Protein AF-A0A7X3FXK3-F1 (afdb_monomer_lite)

Foldseek 3Di:
DVLLVVQLVVQCPDPVCLLDLVSSLVSSLVSLVVSLLVVVVVCPDPVNVVVCVVVVPPAPLLVLLVVLLVVLVVFDLVVVLVVVVVVLVVVLVVLVVCLVVDDPVVNVVSVVVNVVCVVCSVVVSVSSNVCSQSVSLSSNSSSLQSLLLRVQQVCVVQPPAQDFADDLVRLLVVCVVPNDPQWAQDDPDAQFFFDADDPVRQVVLCVVQPPEARDDRVVSRQWGPPPVIKDKDKDADQFKWKDWAHQLDWLQDWKIAGPVLLVPDPADSCVCQASVDGCNRHFGWWMKMFGQHHPGMHIWIKHWGGKADSPNHSTIRRTGGIIIGDGQPDTFDWDQGDADADSSRRHFDADPVRHGLRFNWFQHLVRDTDGTIGGPGDDRPRMDDRDTPVNDRGPDDPVSSVVRVVSHDPDD

Radius of gyration: 28.61 Å; chains: 1; bounding box: 67×46×96 Å

Structure (mmCIF, N/CA/C/O backbone):
data_AF-A0A7X3FXK3-F1
#
_entry.id   AF-A0A7X3FXK3-F1
#
loop_
_atom_site.group_PDB
_atom_site.id
_atom_site.type_symbol
_atom_site.label_atom_id
_atom_site.label_alt_id
_atom_site.label_comp_id
_atom_site.label_asym_id
_atom_site.label_entity_id
_atom_site.label_seq_id
_atom_site.pdbx_PDB_ins_code
_atom_site.Cartn_x
_atom_site.Cartn_y
_atom_site.Cartn_z
_atom_site.occupancy
_atom_site.B_iso_or_equiv
_atom_site.auth_seq_id
_atom_site.auth_comp_id
_atom_site.auth_asym_id
_atom_site.auth_atom_id
_atom_site.pdbx_PDB_model_num
ATOM 1 N N . MET A 1 1 ? -17.564 -4.682 22.236 1.00 52.22 1 MET A N 1
ATOM 2 C CA . MET A 1 1 ? -17.411 -3.649 23.293 1.00 52.22 1 MET A CA 1
ATOM 3 C C . MET A 1 1 ? -16.984 -4.205 24.652 1.00 52.22 1 MET A C 1
ATOM 5 O O . MET A 1 1 ? -15.982 -3.726 25.158 1.00 52.22 1 MET A O 1
ATOM 9 N N . ARG A 1 2 ? -17.647 -5.224 25.235 1.00 52.03 2 ARG A N 1
ATOM 10 C CA . ARG A 1 2 ? -17.211 -5.813 26.530 1.00 52.03 2 ARG A CA 1
ATOM 11 C C . ARG A 1 2 ? -15.755 -6.308 26.527 1.00 52.03 2 ARG A C 1
ATOM 13 O O . ARG A 1 2 ? -15.037 -6.048 27.479 1.00 52.03 2 ARG A O 1
ATOM 20 N N . LEU A 1 3 ? -15.307 -6.936 25.437 1.00 57.47 3 LEU A N 1
ATOM 21 C CA . LEU A 1 3 ? -13.906 -7.344 25.250 1.00 57.47 3 LEU A CA 1
ATOM 22 C C . LEU A 1 3 ? -12.939 -6.151 25.302 1.00 57.47 3 LEU A C 1
ATOM 24 O O . LEU A 1 3 ? -12.008 -6.164 26.092 1.00 57.47 3 LEU A O 1
ATOM 28 N N . VAL A 1 4 ? -13.202 -5.082 24.546 1.00 57.56 4 VAL A N 1
ATOM 29 C CA . VAL A 1 4 ? -12.375 -3.857 24.553 1.00 57.56 4 VAL A CA 1
ATOM 30 C C . VAL A 1 4 ? -12.279 -3.248 25.958 1.00 57.56 4 VAL A C 1
ATOM 32 O O . VAL A 1 4 ? -11.209 -2.807 26.361 1.00 57.56 4 VAL A O 1
ATOM 35 N N . TRP A 1 5 ? -13.363 -3.285 26.739 1.00 59.44 5 TRP A N 1
ATOM 36 C CA . TRP A 1 5 ? -13.372 -2.797 28.123 1.00 59.44 5 TRP A CA 1
ATOM 37 C C . TRP A 1 5 ? -12.418 -3.575 29.046 1.00 59.44 5 TRP A C 1
ATOM 39 O O . TRP A 1 5 ? -11.748 -2.973 29.884 1.00 59.44 5 TRP A O 1
ATOM 49 N N . VAL A 1 6 ? -12.295 -4.896 28.859 1.00 60.25 6 VAL A N 1
ATOM 50 C CA . VAL A 1 6 ? -11.334 -5.733 29.604 1.00 60.25 6 VAL A CA 1
ATOM 51 C C . VAL A 1 6 ? -9.895 -5.291 29.335 1.00 60.25 6 VAL A C 1
ATOM 53 O O . VAL A 1 6 ? -9.106 -5.219 30.270 1.00 60.25 6 VAL A O 1
ATOM 56 N N . TYR A 1 7 ? -9.573 -4.934 28.089 1.00 63.69 7 TYR A N 1
ATOM 57 C CA . TYR A 1 7 ? -8.242 -4.449 27.702 1.00 63.69 7 TYR A CA 1
ATOM 58 C C . TYR A 1 7 ? -8.000 -2.972 28.027 1.00 63.69 7 TYR A C 1
ATOM 60 O O . TYR A 1 7 ? -6.854 -2.537 28.056 1.00 63.69 7 TYR A O 1
ATOM 68 N N . LEU A 1 8 ? -9.052 -2.198 28.295 1.00 58.69 8 LEU A N 1
ATOM 69 C CA . LEU A 1 8 ? -8.941 -0.797 28.696 1.00 58.69 8 LEU A CA 1
ATOM 70 C C . LEU A 1 8 ? -8.595 -0.655 30.186 1.00 58.69 8 LEU A C 1
ATOM 72 O O . LEU A 1 8 ? -7.799 0.206 30.558 1.00 58.69 8 LEU A O 1
ATOM 76 N N . LYS A 1 9 ? -9.155 -1.533 31.030 1.00 59.94 9 LYS A N 1
ATOM 77 C CA . LYS A 1 9 ? -8.998 -1.511 32.495 1.00 59.94 9 LYS A CA 1
ATOM 78 C C . LYS A 1 9 ? -7.533 -1.474 32.986 1.00 59.94 9 LYS A C 1
ATOM 80 O O . LYS A 1 9 ? -7.278 -0.729 33.922 1.00 59.94 9 LYS A O 1
ATOM 85 N N . PRO A 1 10 ? -6.562 -2.203 32.396 1.00 60.91 10 PRO A N 1
ATOM 86 C CA . PRO A 1 10 ? -5.159 -2.156 32.827 1.00 60.91 10 PRO A CA 1
ATOM 87 C C . PRO A 1 10 ? -4.408 -0.892 32.377 1.00 60.91 10 PRO A C 1
ATOM 89 O O . PRO A 1 10 ? -3.329 -0.599 32.892 1.00 60.91 10 PRO A O 1
ATOM 92 N N . VAL A 1 11 ? -4.936 -0.180 31.376 1.00 60.75 11 VAL A N 1
ATOM 93 C CA . VAL A 1 11 ? -4.270 0.965 30.732 1.00 60.75 11 VAL A CA 1
ATOM 94 C C . VAL A 1 11 ? -4.664 2.286 31.396 1.00 60.75 11 VAL A C 1
ATOM 96 O O . VAL A 1 11 ? -3.893 3.240 31.365 1.00 60.75 11 VAL A O 1
ATOM 99 N N . ILE A 1 12 ? -5.835 2.328 32.034 1.00 58.28 12 ILE A N 1
ATOM 100 C CA . ILE A 1 12 ? -6.308 3.451 32.844 1.00 58.28 12 ILE A CA 1
ATOM 101 C C . ILE A 1 12 ? -5.865 3.207 34.289 1.00 58.28 12 ILE A C 1
ATOM 103 O O . ILE A 1 12 ? -6.448 2.371 34.979 1.00 58.28 12 ILE A O 1
ATOM 107 N N . LYS A 1 13 ? -4.815 3.903 34.741 1.00 59.34 13 LYS A N 1
ATOM 108 C CA . LYS A 1 13 ? -4.237 3.699 36.082 1.00 59.34 13 LYS A CA 1
ATOM 109 C C . LYS A 1 13 ? -4.713 4.736 37.093 1.00 59.34 13 LYS A C 1
ATOM 111 O O . LYS A 1 13 ? -4.779 4.432 38.282 1.00 59.34 13 LYS A O 1
ATOM 116 N N . HIS A 1 14 ? -5.081 5.927 36.624 1.00 57.47 14 HIS A N 1
ATOM 117 C CA . HIS A 1 14 ? -5.530 7.033 37.466 1.00 57.47 14 HIS A CA 1
ATOM 118 C C . HIS A 1 14 ? -6.827 7.652 36.930 1.00 57.47 14 HIS A C 1
ATOM 120 O O . HIS A 1 14 ? -7.111 7.584 35.734 1.00 57.47 14 HIS A O 1
ATOM 126 N N . ALA A 1 15 ? -7.615 8.284 37.807 1.00 50.25 15 ALA A N 1
ATOM 127 C CA . ALA A 1 15 ? -8.834 8.997 37.409 1.00 50.25 15 ALA A CA 1
ATOM 128 C C . ALA A 1 15 ? -8.540 10.085 36.355 1.00 50.25 15 ALA A C 1
ATOM 130 O O . ALA A 1 15 ? -9.308 10.263 35.410 1.00 50.25 15 ALA A O 1
ATOM 131 N N . ASP A 1 16 ? -7.370 10.720 36.447 1.00 57.62 16 ASP A N 1
ATOM 132 C CA . ASP A 1 16 ? -6.901 11.743 35.507 1.00 57.62 16 ASP A CA 1
ATOM 133 C C . ASP A 1 16 ? -6.663 11.207 34.087 1.00 57.62 16 ASP A C 1
ATOM 135 O O . ASP A 1 16 ? -6.765 11.958 33.116 1.00 57.62 16 ASP A O 1
ATOM 139 N N . ASP A 1 17 ? -6.409 9.903 33.925 1.00 54.38 17 ASP A N 1
ATOM 140 C CA . ASP A 1 17 ? -6.276 9.281 32.602 1.00 54.38 17 ASP A CA 1
ATOM 141 C C . ASP A 1 17 ? -7.630 9.170 31.883 1.00 54.38 17 ASP A C 1
ATOM 143 O O . ASP A 1 17 ? -7.672 9.119 30.654 1.00 54.38 17 ASP A O 1
ATOM 147 N N . ILE A 1 18 ? -8.735 9.163 32.641 1.00 52.59 18 ILE A N 1
ATOM 148 C CA . ILE A 1 18 ? -10.110 9.187 32.118 1.00 52.59 18 ILE A CA 1
ATOM 149 C C . ILE A 1 18 ? -10.533 10.620 31.803 1.00 52.59 18 ILE A C 1
ATOM 151 O O . ILE A 1 18 ? -11.261 10.841 30.843 1.00 52.59 18 ILE A O 1
ATOM 155 N N . LEU A 1 19 ? -10.071 11.591 32.594 1.00 56.59 19 LEU A N 1
ATOM 156 C CA . LEU A 1 19 ? -10.420 13.004 32.440 1.00 56.59 19 LEU A CA 1
ATOM 157 C C . LEU A 1 19 ? -9.577 13.713 31.365 1.00 56.59 19 LEU A C 1
ATOM 159 O O . LEU A 1 19 ? -9.995 14.741 30.835 1.00 56.59 19 LEU A O 1
ATOM 163 N N . ASN A 1 20 ? -8.426 13.151 30.979 1.00 67.12 20 ASN A N 1
ATOM 164 C CA . ASN A 1 20 ? -7.621 13.641 29.864 1.00 67.12 20 ASN A CA 1
ATOM 165 C C . ASN A 1 20 ? -8.012 12.961 28.541 1.00 67.12 20 ASN A C 1
ATOM 167 O O . ASN A 1 20 ? -7.679 11.803 28.284 1.00 67.12 20 ASN A O 1
ATOM 171 N N . VAL A 1 21 ? -8.646 13.731 27.656 1.00 66.31 21 VAL A N 1
ATOM 172 C CA . VAL A 1 21 ? -9.118 13.278 26.338 1.00 66.31 21 VAL A CA 1
ATOM 173 C C . VAL A 1 21 ? -8.034 12.576 25.511 1.00 66.31 21 VAL A C 1
ATOM 175 O O . VAL A 1 21 ? -8.275 11.498 24.970 1.00 66.31 21 VAL A O 1
ATOM 178 N N . SER A 1 22 ? -6.832 13.147 25.422 1.00 68.81 22 SER A N 1
ATOM 179 C CA . SER A 1 22 ? -5.751 12.598 24.590 1.00 68.81 22 SER A CA 1
ATOM 180 C C . SER A 1 22 ? -5.232 11.261 25.131 1.00 68.81 22 SER A C 1
ATOM 182 O O . SER A 1 22 ? -5.041 10.295 24.378 1.00 68.81 22 SER A O 1
ATOM 184 N N . ARG A 1 23 ? -5.068 11.166 26.458 1.00 68.31 23 ARG A N 1
ATOM 185 C CA . ARG A 1 23 ? -4.657 9.920 27.119 1.00 68.31 23 ARG A CA 1
ATOM 186 C C . ARG A 1 23 ? -5.717 8.838 26.970 1.00 68.31 23 ARG A C 1
ATOM 188 O O . ARG A 1 23 ? -5.366 7.715 26.610 1.00 68.31 23 ARG A O 1
ATOM 195 N N . LEU A 1 24 ? -6.993 9.181 27.150 1.00 66.94 24 LEU A N 1
ATOM 196 C CA . LEU A 1 24 ? -8.096 8.237 26.997 1.00 66.94 24 LEU A CA 1
ATOM 197 C C . LEU A 1 24 ? -8.199 7.707 25.562 1.00 66.94 24 LEU A C 1
ATOM 199 O O . LEU A 1 24 ? -8.330 6.500 25.378 1.00 66.94 24 LEU A O 1
ATOM 203 N N . VAL A 1 25 ? -8.087 8.568 24.543 1.00 67.69 25 VAL A N 1
ATOM 204 C CA . VAL A 1 25 ? -8.082 8.142 23.127 1.00 67.69 25 VAL A CA 1
ATOM 205 C C . VAL A 1 25 ? -6.920 7.196 22.852 1.00 67.69 25 VAL A C 1
ATOM 207 O O . VAL A 1 25 ? -7.101 6.145 22.237 1.00 67.69 25 VAL A O 1
ATOM 210 N N . THR A 1 26 ? -5.729 7.529 23.345 1.00 71.19 26 THR A N 1
ATOM 211 C CA . THR A 1 26 ? -4.541 6.683 23.188 1.00 71.19 26 THR A CA 1
ATOM 212 C C . THR A 1 26 ? -4.734 5.323 23.862 1.00 71.19 26 THR A C 1
ATOM 214 O O . THR A 1 26 ? -4.470 4.286 23.251 1.00 71.19 26 THR A O 1
ATOM 217 N N . ALA A 1 27 ? -5.237 5.309 25.098 1.00 67.31 27 ALA A N 1
ATOM 218 C CA . ALA A 1 27 ? -5.523 4.090 25.847 1.00 67.31 27 ALA A CA 1
ATOM 219 C C . ALA A 1 27 ? -6.603 3.238 25.168 1.00 67.31 27 ALA A C 1
ATOM 221 O O . ALA A 1 27 ? -6.441 2.027 25.040 1.00 67.31 27 ALA A O 1
ATOM 222 N N . ALA A 1 28 ? -7.670 3.863 24.671 1.00 67.31 28 ALA A N 1
ATOM 223 C CA . ALA A 1 28 ? -8.764 3.192 23.985 1.00 67.31 28 ALA A CA 1
ATOM 224 C C . ALA A 1 28 ? -8.339 2.609 22.631 1.00 67.31 28 ALA A C 1
ATOM 226 O O . ALA A 1 28 ? -8.698 1.472 22.322 1.00 67.31 28 ALA A O 1
ATOM 227 N N . ASN A 1 29 ? -7.510 3.322 21.865 1.00 68.50 29 ASN A N 1
ATOM 228 C CA . ASN A 1 29 ? -6.918 2.798 20.635 1.00 68.50 29 ASN A CA 1
ATOM 229 C C . ASN A 1 29 ? -6.013 1.586 20.918 1.00 68.50 29 ASN A C 1
ATOM 231 O O . ASN A 1 29 ? -6.146 0.566 20.240 1.00 68.50 29 ASN A O 1
ATOM 235 N N . ARG A 1 30 ? -5.172 1.651 21.963 1.00 70.94 30 ARG A N 1
ATOM 236 C CA . ARG A 1 30 ? -4.338 0.517 22.412 1.00 70.94 30 ARG A CA 1
ATOM 237 C C . ARG A 1 30 ? -5.173 -0.669 22.895 1.00 70.94 30 ARG A C 1
ATOM 239 O O . ARG A 1 30 ? -4.855 -1.810 22.581 1.00 70.94 30 ARG A O 1
ATOM 246 N N . ALA A 1 31 ? -6.253 -0.418 23.629 1.00 65.12 31 ALA A N 1
ATOM 247 C CA . ALA A 1 31 ? -7.165 -1.466 24.078 1.00 65.12 31 ALA A CA 1
ATOM 248 C C . ALA A 1 31 ? -7.875 -2.138 22.894 1.00 65.12 31 ALA A C 1
ATOM 250 O O . ALA A 1 31 ? -8.035 -3.356 22.885 1.00 65.12 31 ALA A O 1
ATOM 251 N N . CYS A 1 32 ? -8.261 -1.365 21.873 1.00 67.12 32 CYS A N 1
ATOM 252 C CA . CYS A 1 32 ? -8.807 -1.909 20.632 1.00 67.12 32 CYS A CA 1
ATOM 253 C C . CYS A 1 32 ? -7.777 -2.768 19.883 1.00 67.12 32 CYS A C 1
ATOM 255 O O . CYS A 1 32 ? -8.153 -3.816 19.368 1.00 67.12 32 CYS A O 1
ATOM 257 N N . ASP A 1 33 ? -6.501 -2.359 19.849 1.00 68.56 33 ASP A N 1
ATOM 258 C CA . ASP A 1 33 ? -5.410 -3.169 19.278 1.00 68.56 33 ASP A CA 1
ATOM 259 C C . ASP A 1 33 ? -5.263 -4.504 20.009 1.00 68.56 33 ASP A C 1
ATOM 261 O O . ASP A 1 33 ? -5.313 -5.565 19.392 1.00 68.56 33 ASP A O 1
ATOM 265 N N . ALA A 1 34 ? -5.148 -4.457 21.336 1.00 66.06 34 ALA A N 1
ATOM 266 C CA . ALA A 1 34 ? -4.961 -5.647 22.160 1.00 66.06 34 ALA A CA 1
ATOM 267 C C . ALA A 1 34 ? -6.176 -6.592 22.134 1.00 66.06 34 ALA A C 1
ATOM 269 O O . ALA A 1 34 ? -6.025 -7.805 22.272 1.00 66.06 34 ALA A O 1
ATOM 270 N N . ALA A 1 35 ? -7.381 -6.048 21.939 1.00 63.88 35 ALA A N 1
ATOM 271 C CA . ALA A 1 35 ? -8.609 -6.829 21.851 1.00 63.88 35 ALA A CA 1
ATOM 272 C C . ALA A 1 35 ? -8.819 -7.488 20.480 1.00 63.88 35 ALA A C 1
ATOM 274 O O . ALA A 1 35 ? -9.591 -8.445 20.401 1.00 63.88 35 ALA A O 1
ATOM 275 N N . LEU A 1 36 ? -8.181 -6.997 19.410 1.00 69.06 36 LEU A N 1
ATOM 276 C CA . LEU A 1 36 ? -8.451 -7.443 18.041 1.00 69.06 36 LEU A CA 1
ATOM 277 C C . LEU A 1 36 ? -8.262 -8.960 17.843 1.00 69.06 36 LEU A C 1
ATOM 279 O O . LEU A 1 36 ? -9.173 -9.567 17.279 1.00 69.06 36 LEU A O 1
ATOM 283 N N . PRO A 1 37 ? -7.201 -9.614 18.365 1.00 67.06 37 PRO A N 1
ATOM 284 C CA . PRO A 1 37 ? -7.066 -11.070 18.273 1.00 67.06 37 PRO A CA 1
ATOM 285 C C . PRO A 1 37 ? -8.236 -11.817 18.924 1.00 67.06 37 PRO A C 1
ATOM 287 O O . PRO A 1 37 ? -8.785 -12.741 18.340 1.00 67.06 37 PRO A O 1
ATOM 290 N N . LYS A 1 38 ? -8.702 -11.368 20.098 1.00 66.62 38 LYS A N 1
ATOM 291 C CA . LYS A 1 38 ? -9.848 -11.993 20.780 1.00 66.62 38 LYS A CA 1
ATOM 292 C C . LYS A 1 38 ? -11.186 -11.709 20.120 1.00 66.62 38 LYS A C 1
ATOM 294 O O . LYS A 1 38 ? -12.088 -12.538 20.203 1.00 66.62 38 LYS A O 1
ATOM 299 N N . ILE A 1 39 ? -11.326 -10.557 19.469 1.00 67.44 39 ILE A N 1
ATOM 300 C CA . ILE A 1 39 ? -12.475 -10.294 18.603 1.00 67.44 39 ILE A CA 1
ATOM 301 C C . ILE A 1 39 ? -12.449 -11.295 17.445 1.00 67.44 39 ILE A C 1
ATOM 303 O O . ILE A 1 39 ? -13.452 -11.959 17.227 1.00 67.44 39 ILE A O 1
ATOM 307 N N . THR A 1 40 ? -11.307 -11.472 16.781 1.00 67.31 40 THR A N 1
ATOM 308 C CA . THR A 1 40 ? -11.126 -12.463 15.713 1.00 67.31 40 THR A CA 1
ATOM 309 C C . THR A 1 40 ? -11.467 -13.887 16.164 1.00 67.31 40 THR A C 1
ATOM 311 O O . THR A 1 40 ? -12.313 -14.514 15.528 1.00 67.31 40 THR A O 1
ATOM 314 N N . ASP A 1 41 ? -10.918 -14.357 17.291 1.00 65.44 41 ASP A N 1
ATOM 315 C CA . ASP A 1 41 ? -11.233 -15.677 17.865 1.00 65.44 41 ASP A CA 1
ATOM 316 C C . ASP A 1 41 ? -12.750 -15.850 18.065 1.00 65.44 41 ASP A C 1
ATOM 318 O O . ASP A 1 41 ? -13.338 -16.877 17.728 1.00 65.44 41 ASP A O 1
ATOM 322 N N . TYR A 1 42 ? -13.409 -14.820 18.608 1.00 69.75 42 TYR A N 1
ATOM 323 C CA . TYR A 1 42 ? -14.845 -14.853 18.868 1.00 69.75 42 TYR A CA 1
ATOM 324 C C . TYR A 1 42 ? -15.671 -14.898 17.582 1.00 69.75 42 TYR A C 1
ATOM 326 O O . TYR A 1 42 ? -16.650 -15.641 17.515 1.00 69.75 42 TYR A O 1
ATOM 334 N N . LEU A 1 43 ? -15.286 -14.131 16.558 1.00 68.19 43 LEU A N 1
ATOM 335 C CA . LEU A 1 43 ? -15.976 -14.143 15.268 1.00 68.19 43 LEU A CA 1
ATOM 336 C C . LEU A 1 43 ? -15.882 -15.507 14.590 1.00 68.19 43 LEU A C 1
ATOM 338 O O . LEU A 1 43 ? -16.819 -15.913 13.918 1.00 68.19 43 LEU A O 1
ATOM 342 N N . GLN A 1 44 ? -14.809 -16.251 14.827 1.00 71.00 44 GLN A N 1
ATOM 343 C CA . GLN A 1 44 ? -14.622 -17.596 14.283 1.00 71.00 44 GLN A CA 1
ATOM 344 C C . GLN A 1 44 ? -15.309 -18.692 15.104 1.00 71.00 44 GLN A C 1
ATOM 346 O O . GLN A 1 44 ? -15.307 -19.855 14.712 1.00 71.00 44 GLN A O 1
ATOM 351 N N . HIS A 1 45 ? -15.927 -18.357 16.237 1.00 74.31 45 HIS A N 1
ATOM 352 C CA . HIS A 1 45 ? -16.600 -19.346 17.064 1.00 74.31 45 HIS A CA 1
ATOM 353 C C . HIS A 1 45 ? -17.839 -19.919 16.351 1.00 74.31 45 HIS A C 1
ATOM 355 O O . HIS A 1 45 ? -18.695 -19.170 15.880 1.00 74.31 45 HIS A O 1
ATOM 361 N N . ASN A 1 46 ? -18.009 -21.247 16.365 1.00 77.44 46 ASN A N 1
ATOM 362 C CA . ASN A 1 46 ? -19.068 -21.966 15.630 1.00 77.44 46 ASN A CA 1
ATOM 363 C C . ASN A 1 46 ? -20.481 -21.387 15.812 1.00 77.44 46 ASN A C 1
ATOM 365 O O . ASN A 1 46 ? -21.253 -21.302 14.862 1.00 77.44 46 ASN A O 1
ATOM 369 N N . ARG A 1 47 ? -20.835 -20.959 17.032 1.00 77.19 47 ARG A N 1
ATOM 370 C CA . ARG A 1 47 ? -22.144 -20.328 17.298 1.00 77.19 47 ARG A CA 1
ATOM 371 C C . ARG A 1 47 ? -22.330 -18.999 16.558 1.00 77.19 47 ARG A C 1
ATOM 373 O O . ARG A 1 47 ? -23.435 -18.714 16.112 1.00 77.19 47 ARG A O 1
ATOM 380 N N . VAL A 1 48 ? -21.269 -18.202 16.445 1.00 71.31 48 VAL A N 1
ATOM 381 C CA . VAL A 1 48 ? -21.284 -16.906 15.753 1.00 71.31 48 VAL A CA 1
ATOM 382 C C . VAL A 1 48 ? -21.330 -17.128 14.244 1.00 71.31 48 VAL A C 1
ATOM 384 O O . VAL A 1 48 ? -22.158 -16.519 13.574 1.00 71.31 48 VAL A O 1
ATOM 387 N N . LEU A 1 49 ? -20.543 -18.079 13.732 1.00 73.69 49 LEU A N 1
ATOM 388 C CA . LEU A 1 49 ? -20.596 -18.494 12.328 1.00 73.69 49 LEU A CA 1
ATOM 389 C C . LEU A 1 49 ? -21.981 -19.014 11.925 1.00 73.69 49 LEU A C 1
ATOM 391 O O . LEU A 1 49 ? -22.497 -18.632 10.875 1.00 73.69 49 LEU A O 1
ATOM 395 N N . LYS A 1 50 ? -22.617 -19.835 12.773 1.00 79.50 50 LYS A N 1
ATOM 396 C CA . LYS A 1 50 ? -23.980 -20.329 12.537 1.00 79.50 50 LYS A CA 1
ATOM 397 C C . LYS A 1 50 ? -24.986 -19.182 12.474 1.00 79.50 50 LYS A C 1
ATOM 399 O O . LYS A 1 50 ? -25.720 -19.079 11.501 1.00 79.50 50 LYS A O 1
ATOM 404 N N . TRP A 1 51 ? -24.956 -18.279 13.456 1.00 84.12 51 TRP A N 1
ATOM 405 C CA . TRP A 1 51 ? -25.812 -17.090 13.458 1.00 84.12 51 TRP A CA 1
ATOM 406 C C . TRP A 1 51 ? -25.614 -16.223 12.205 1.00 84.12 51 TRP A C 1
ATOM 408 O O . TRP A 1 51 ? -26.590 -15.776 11.607 1.00 84.12 51 TRP A O 1
ATOM 418 N N . ALA A 1 52 ? -24.365 -16.011 11.780 1.00 74.88 52 ALA A N 1
ATOM 419 C CA . ALA A 1 52 ? -24.062 -15.248 10.573 1.00 74.88 52 ALA A CA 1
ATOM 420 C C . ALA A 1 52 ? -24.580 -15.942 9.306 1.00 74.88 52 ALA A C 1
ATOM 422 O O . ALA A 1 52 ? -25.116 -15.275 8.423 1.00 74.88 52 ALA A O 1
ATOM 423 N N . THR A 1 53 ? -24.474 -17.270 9.241 1.00 79.00 53 THR A N 1
ATOM 424 C CA . THR A 1 53 ? -24.999 -18.079 8.132 1.00 79.00 53 THR A CA 1
ATOM 425 C C . THR A 1 53 ? -26.522 -17.978 8.057 1.00 79.00 53 THR A C 1
ATOM 427 O O . THR A 1 53 ? -27.060 -17.634 7.005 1.00 79.00 53 THR A O 1
ATOM 430 N N . ASP A 1 54 ? -27.209 -18.182 9.184 1.00 85.44 54 ASP A N 1
ATOM 431 C CA . ASP A 1 54 ? -28.670 -18.083 9.287 1.00 85.44 54 ASP A CA 1
ATOM 432 C C . ASP A 1 54 ? -29.159 -16.668 8.918 1.00 85.44 54 ASP A C 1
ATOM 434 O O . ASP A 1 54 ? -30.164 -16.494 8.227 1.00 85.44 54 ASP A O 1
ATOM 438 N N . GLY A 1 55 ? -28.403 -15.645 9.328 1.00 80.31 55 GLY A N 1
ATOM 439 C CA . GLY A 1 55 ? -28.646 -14.238 9.011 1.00 80.31 55 GLY A CA 1
ATOM 440 C C . GLY A 1 55 ? -28.209 -13.796 7.610 1.00 80.31 55 GLY A C 1
ATOM 441 O O . GLY A 1 55 ? -28.374 -12.620 7.286 1.00 80.31 55 GLY A O 1
ATOM 442 N N . LYS A 1 56 ? -27.649 -14.694 6.783 1.00 87.75 56 LYS A N 1
ATOM 443 C CA . LYS A 1 56 ? -27.103 -14.398 5.443 1.00 87.75 56 LYS A CA 1
ATOM 444 C C . LYS A 1 56 ? -26.083 -13.251 5.447 1.00 87.75 56 LYS A C 1
ATOM 446 O O . LYS A 1 56 ? -26.096 -12.391 4.569 1.00 87.75 56 LYS A O 1
ATOM 451 N N . ILE A 1 57 ? -25.202 -13.233 6.443 1.00 75.94 57 ILE A N 1
ATOM 452 C CA . ILE A 1 57 ? -24.128 -12.247 6.586 1.00 75.94 57 ILE A CA 1
ATOM 453 C C . ILE A 1 57 ? -22.858 -12.832 5.947 1.00 75.94 57 ILE A C 1
ATOM 455 O O . ILE A 1 57 ? -22.211 -13.674 6.569 1.00 75.94 57 ILE A O 1
ATOM 459 N N . PRO A 1 58 ? -22.478 -12.410 4.724 1.00 70.06 58 PRO A N 1
ATOM 460 C CA . PRO A 1 58 ? -21.386 -13.045 3.982 1.00 70.06 58 PRO A CA 1
ATOM 461 C C . PRO A 1 58 ? -20.001 -12.756 4.576 1.00 70.06 58 PRO A C 1
ATOM 463 O O . PRO A 1 58 ? -19.109 -13.592 4.485 1.00 70.06 58 PRO A O 1
ATOM 466 N N . ASP A 1 59 ? -19.819 -11.585 5.194 1.00 79.25 59 ASP A N 1
ATOM 467 C CA . ASP A 1 59 ? -18.564 -11.180 5.829 1.00 79.25 59 ASP A CA 1
ATOM 468 C C . ASP A 1 59 ? -18.852 -10.481 7.164 1.00 79.25 59 ASP A C 1
ATOM 470 O O . ASP A 1 59 ? -19.316 -9.336 7.213 1.00 79.25 59 ASP A O 1
ATOM 474 N N . MET A 1 60 ? -18.584 -11.184 8.266 1.00 74.19 60 MET A N 1
ATOM 475 C CA . MET A 1 60 ? -18.827 -10.675 9.617 1.00 74.19 60 MET A CA 1
ATOM 476 C C . MET A 1 60 ? -17.924 -9.498 9.988 1.00 74.19 60 MET A C 1
ATOM 478 O O . MET A 1 60 ? -18.356 -8.623 10.738 1.00 74.19 60 MET A O 1
ATOM 482 N N . TYR A 1 61 ? -16.690 -9.450 9.481 1.00 79.50 61 TYR A N 1
ATOM 483 C CA . TYR A 1 61 ? -15.765 -8.359 9.781 1.00 79.50 61 TYR A CA 1
ATOM 484 C C . TYR A 1 61 ? -16.254 -7.066 9.142 1.00 79.50 61 TYR A C 1
ATOM 486 O O . TYR A 1 61 ? -16.377 -6.053 9.832 1.00 79.50 61 TYR A O 1
ATOM 494 N N . ARG A 1 62 ? -16.628 -7.115 7.858 1.00 81.94 62 ARG A N 1
ATOM 495 C CA . ARG A 1 62 ? -17.187 -5.958 7.140 1.00 81.94 62 ARG A CA 1
ATOM 496 C C . ARG A 1 62 ? -18.542 -5.543 7.702 1.00 81.94 62 ARG A C 1
ATOM 498 O O . ARG A 1 62 ? -18.800 -4.349 7.861 1.00 81.94 62 ARG A O 1
ATOM 505 N N . PHE A 1 63 ? -19.389 -6.507 8.070 1.00 78.88 63 PHE A N 1
ATOM 506 C CA . PHE A 1 63 ? -20.659 -6.232 8.743 1.00 78.88 63 PHE A CA 1
ATOM 507 C C . PHE A 1 63 ? -20.456 -5.483 10.068 1.00 78.88 63 PHE A C 1
ATOM 509 O O . PHE A 1 63 ? -21.104 -4.459 10.312 1.00 78.88 63 PHE A O 1
ATOM 516 N N . LEU A 1 64 ? -19.532 -5.944 10.916 1.00 76.88 64 LEU A N 1
ATOM 517 C CA . LEU A 1 64 ? -19.225 -5.284 12.185 1.00 76.88 64 LEU A CA 1
ATOM 518 C C . LEU A 1 64 ? -18.549 -3.933 11.989 1.00 76.88 64 LEU A C 1
ATOM 520 O O . LEU A 1 64 ? -18.915 -2.983 12.678 1.00 76.88 64 LEU A O 1
ATOM 524 N N . ALA A 1 65 ? -17.615 -3.821 11.044 1.00 80.69 65 ALA A N 1
ATOM 525 C CA . ALA A 1 65 ? -16.977 -2.558 10.694 1.00 80.69 65 ALA A CA 1
ATOM 526 C C . ALA A 1 65 ? -18.019 -1.504 10.306 1.00 80.69 65 ALA A C 1
ATOM 528 O O . ALA A 1 65 ? -18.041 -0.413 10.879 1.00 80.69 65 ALA A O 1
ATOM 529 N N . LYS A 1 66 ? -18.939 -1.857 9.400 1.00 86.12 66 LYS A N 1
ATOM 530 C CA . LYS A 1 66 ? -20.046 -0.989 8.994 1.00 86.12 66 LYS A CA 1
ATOM 531 C C . LYS A 1 66 ? -20.944 -0.635 10.178 1.00 86.12 66 LYS A C 1
ATOM 533 O O . LYS A 1 66 ? -21.198 0.539 10.406 1.00 86.12 66 LYS A O 1
ATOM 538 N N . THR A 1 67 ? -21.353 -1.620 10.977 1.00 79.94 67 THR A N 1
ATOM 539 C CA . THR A 1 67 ? -22.216 -1.397 12.149 1.00 79.94 67 THR A CA 1
ATOM 540 C C . THR A 1 67 ? -21.573 -0.438 13.155 1.00 79.94 67 THR A C 1
ATOM 542 O O . THR A 1 67 ? -22.217 0.504 13.608 1.00 79.94 67 THR A O 1
ATOM 545 N N . ILE A 1 68 ? -20.292 -0.628 13.485 1.00 76.44 68 ILE A N 1
ATOM 546 C CA . ILE A 1 68 ? -19.548 0.233 14.418 1.00 76.44 68 ILE A CA 1
ATOM 547 C C . ILE A 1 68 ? -19.390 1.646 13.848 1.00 76.44 68 ILE A C 1
ATOM 549 O O . ILE A 1 68 ? -19.549 2.626 14.581 1.00 76.44 68 ILE A O 1
ATOM 553 N N . ARG A 1 69 ? -19.103 1.763 12.547 1.00 87.19 69 ARG A N 1
ATOM 554 C CA . ARG A 1 69 ? -19.008 3.054 11.863 1.00 87.19 69 ARG A CA 1
ATOM 555 C C . ARG A 1 69 ? -20.345 3.791 11.893 1.00 87.19 69 ARG A C 1
ATOM 557 O O . ARG A 1 69 ? -20.376 4.930 12.355 1.00 87.19 69 ARG A O 1
ATOM 564 N N . ASP A 1 70 ? -21.430 3.129 11.502 1.00 86.00 70 ASP A N 1
ATOM 565 C CA . ASP A 1 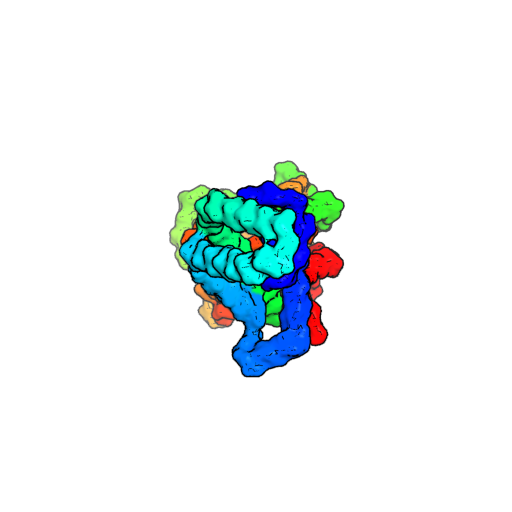70 ? -22.786 3.684 11.513 1.00 86.00 70 ASP A CA 1
ATOM 566 C C . ASP A 1 70 ? -23.162 4.120 12.943 1.00 86.00 70 ASP A C 1
ATOM 568 O O . ASP A 1 70 ? -23.591 5.253 13.162 1.00 86.00 70 ASP A O 1
ATOM 572 N N . MET A 1 71 ? -22.885 3.284 13.954 1.00 78.44 71 MET A N 1
ATOM 573 C CA . MET A 1 71 ? -23.081 3.632 15.367 1.00 78.44 71 MET A CA 1
ATOM 574 C C . MET A 1 71 ? -22.310 4.887 15.781 1.00 78.44 71 MET A C 1
ATOM 576 O O . MET A 1 71 ? -22.866 5.721 16.499 1.00 78.44 71 MET A O 1
ATOM 580 N N . SER A 1 72 ? -21.057 5.045 15.341 1.00 83.88 72 SER A N 1
ATOM 581 C CA . SER A 1 72 ? -20.246 6.216 15.689 1.00 83.88 72 SER A CA 1
ATOM 582 C C . SER A 1 72 ? -20.908 7.522 15.231 1.00 83.88 72 SER A C 1
ATOM 584 O O . SER A 1 72 ? -20.957 8.487 15.993 1.00 83.88 72 SER A O 1
ATOM 586 N N . GLU A 1 73 ? -21.529 7.533 14.051 1.00 86.50 73 GLU A N 1
ATOM 587 C CA . GLU A 1 73 ? -22.217 8.717 13.528 1.00 86.50 73 GLU A CA 1
ATOM 588 C C . GLU A 1 73 ? -23.466 9.064 14.343 1.00 86.50 73 GLU A C 1
ATOM 590 O O . GLU A 1 73 ? -23.802 10.236 14.530 1.00 86.50 73 GLU A O 1
ATOM 595 N N . THR A 1 74 ? -24.123 8.055 14.920 1.00 84.81 74 THR A N 1
ATOM 596 C CA . THR A 1 74 ? -25.313 8.279 15.747 1.00 84.81 74 THR A CA 1
ATOM 597 C C . THR A 1 74 ? -25.018 8.878 17.119 1.00 84.81 74 THR A C 1
ATOM 599 O O . THR A 1 74 ? -25.952 9.407 17.730 1.00 84.81 74 THR A O 1
ATOM 602 N N . LEU A 1 75 ? -23.777 8.792 17.621 1.00 84.00 75 LEU A N 1
ATOM 603 C CA . LEU A 1 75 ? -23.398 9.325 18.932 1.00 84.00 75 LEU A CA 1
ATOM 604 C C . LEU A 1 75 ? -23.486 10.842 18.916 1.00 84.00 75 LEU A C 1
ATOM 606 O O . LEU A 1 75 ? -22.912 11.464 18.042 1.00 84.00 75 LEU A O 1
ATOM 610 N N . SER A 1 76 ? -24.133 11.466 19.888 1.00 86.12 76 SER A N 1
ATOM 611 C CA . SER A 1 76 ? -24.132 12.925 20.024 1.00 86.12 76 SER A CA 1
ATOM 612 C C . SER A 1 76 ? -24.022 13.308 21.494 1.00 86.12 76 SER A C 1
ATOM 614 O O . SER A 1 76 ? -24.407 12.499 22.347 1.00 86.12 76 SER A O 1
ATOM 616 N N . PRO A 1 77 ? -23.541 14.525 21.817 1.00 84.50 77 PRO A N 1
ATOM 617 C CA . PRO A 1 77 ? -23.533 14.989 23.199 1.00 84.50 77 PRO A CA 1
ATOM 618 C C . PRO A 1 77 ? -24.924 14.927 23.829 1.00 84.50 77 PRO A C 1
ATOM 620 O O . PRO A 1 77 ? -25.060 14.504 24.968 1.00 84.50 77 PRO A O 1
ATOM 623 N N . ALA A 1 78 ? -25.965 15.243 23.052 1.00 83.75 78 ALA A N 1
ATOM 624 C CA . ALA A 1 78 ? -27.350 15.160 23.500 1.00 83.75 78 ALA A CA 1
ATOM 625 C C . ALA A 1 78 ? -27.775 13.725 23.855 1.00 83.75 78 ALA A C 1
ATOM 627 O O . ALA A 1 78 ? -28.341 13.504 24.920 1.00 83.75 78 ALA A O 1
ATOM 628 N N . LYS A 1 79 ? -27.484 12.731 23.002 1.00 84.31 79 LYS A N 1
ATOM 629 C CA . LYS A 1 79 ? -27.860 11.331 23.272 1.00 84.31 79 LYS A CA 1
ATOM 630 C C . LYS A 1 79 ? -27.090 10.735 24.449 1.00 84.31 79 LYS A C 1
ATOM 632 O O . LYS A 1 79 ? -27.693 10.082 25.293 1.00 84.31 79 LYS A O 1
ATOM 637 N N . LEU A 1 80 ? -25.775 10.955 24.506 1.00 78.12 80 LEU A N 1
ATOM 638 C CA . LEU A 1 80 ? -24.943 10.466 25.609 1.00 78.12 80 LEU A CA 1
ATOM 639 C C . LEU A 1 80 ? -25.287 11.173 26.923 1.00 78.12 80 LEU A C 1
ATOM 641 O O . LEU A 1 80 ? -25.370 10.517 27.956 1.00 78.12 80 LEU A O 1
ATOM 645 N N . GLY A 1 81 ? -25.548 12.482 26.870 1.00 79.19 81 GLY A N 1
ATOM 646 C CA . GLY A 1 81 ? -25.987 13.269 28.019 1.00 79.19 81 GLY A CA 1
ATOM 647 C C . GLY A 1 81 ? -27.325 12.771 28.552 1.00 79.19 81 GLY A C 1
ATOM 648 O O . GLY A 1 81 ? -27.434 12.494 29.740 1.00 79.19 81 GLY A O 1
ATOM 649 N N . LYS A 1 82 ? -28.295 12.531 27.660 1.00 85.62 82 LYS A N 1
ATOM 650 C CA . LYS A 1 82 ? -29.594 11.954 28.025 1.00 85.62 82 LYS A CA 1
ATOM 651 C C . LYS A 1 82 ? -29.446 10.595 28.712 1.00 85.62 82 LYS A C 1
ATOM 653 O O . LYS A 1 82 ? -30.037 10.389 29.764 1.00 85.62 82 LYS A O 1
ATOM 658 N N . LEU A 1 83 ? -28.631 9.691 28.164 1.00 81.12 83 LEU A N 1
ATOM 659 C CA . LEU A 1 83 ? -28.406 8.375 28.771 1.00 81.12 83 LEU A CA 1
ATOM 660 C C . LEU A 1 83 ? -27.723 8.481 30.146 1.00 81.12 83 LEU A C 1
ATOM 662 O O . LEU A 1 83 ? -28.058 7.737 31.066 1.00 81.12 83 LEU A O 1
ATOM 666 N N . LEU A 1 84 ? -26.771 9.405 30.299 1.00 72.62 84 LEU A N 1
ATOM 667 C CA . LEU A 1 84 ? -26.123 9.666 31.583 1.00 72.62 84 LEU A CA 1
ATOM 668 C C . LEU A 1 84 ? -27.128 10.196 32.612 1.00 72.62 84 LEU A C 1
ATOM 670 O O . LEU A 1 84 ? -27.170 9.697 33.735 1.00 72.62 84 LEU A O 1
ATOM 674 N N . ASP A 1 85 ? -27.961 11.158 32.218 1.00 80.75 85 ASP A N 1
ATOM 675 C CA . ASP A 1 85 ? -29.028 11.702 33.056 1.00 80.75 85 ASP A CA 1
ATOM 676 C C . ASP A 1 85 ? -30.037 10.620 33.467 1.00 80.75 85 ASP A C 1
ATOM 678 O O . ASP A 1 85 ? -30.413 10.551 34.638 1.00 80.75 85 ASP A O 1
ATOM 682 N N . GLU A 1 86 ? -30.430 9.738 32.542 1.00 86.12 86 GLU A N 1
ATOM 683 C CA . GLU A 1 86 ? -31.305 8.592 32.817 1.00 86.12 86 GLU A CA 1
ATOM 684 C C . GLU A 1 86 ? -30.690 7.660 33.872 1.00 86.12 86 GLU A C 1
ATOM 686 O O . GLU A 1 86 ? -31.342 7.341 34.867 1.00 86.12 86 GLU A O 1
ATOM 691 N N . LYS A 1 87 ? -29.414 7.275 33.723 1.00 69.00 87 LYS A N 1
ATOM 692 C CA . LYS A 1 87 ? -28.736 6.381 34.681 1.00 69.00 87 LYS A CA 1
ATOM 693 C C . LYS A 1 87 ? -28.458 7.029 36.034 1.00 69.00 87 LYS A C 1
ATOM 695 O O . LYS A 1 87 ? -28.585 6.359 37.059 1.00 69.00 87 LYS A O 1
ATOM 700 N N . ILE A 1 88 ? -28.153 8.326 36.070 1.00 71.38 88 ILE A N 1
ATOM 701 C CA . ILE A 1 88 ? -28.083 9.091 37.322 1.00 71.38 88 ILE A CA 1
ATOM 702 C C . ILE A 1 88 ? -29.460 9.122 37.999 1.00 71.38 88 ILE A C 1
ATOM 704 O O . ILE A 1 88 ? -29.553 8.946 39.215 1.00 71.38 88 ILE A O 1
ATOM 708 N N . GLY A 1 89 ? -30.530 9.312 37.224 1.00 77.75 89 GLY A N 1
ATOM 709 C CA . GLY A 1 89 ? -31.908 9.272 37.707 1.00 77.75 89 GLY A CA 1
ATOM 710 C C . GLY A 1 89 ? -32.274 7.923 38.328 1.00 77.75 89 GLY A C 1
ATOM 711 O O . GLY A 1 89 ? -32.757 7.887 39.461 1.00 77.75 89 GLY A O 1
ATOM 712 N N . GLU A 1 90 ? -31.985 6.819 37.633 1.00 77.81 90 GLU A N 1
ATOM 713 C CA . GLU A 1 90 ? -32.187 5.448 38.128 1.00 77.81 90 GLU A CA 1
ATOM 714 C C . GLU A 1 90 ? -31.418 5.192 39.434 1.00 77.81 90 GLU A C 1
ATOM 716 O O . GLU A 1 90 ? -31.991 4.685 40.402 1.00 77.81 90 GLU A O 1
ATOM 721 N N . LEU A 1 91 ? -30.143 5.599 39.500 1.00 61.06 91 LEU A N 1
ATOM 722 C CA . LEU A 1 91 ? -29.316 5.457 40.699 1.00 61.06 91 LEU A CA 1
ATOM 723 C C . LEU A 1 91 ? -29.899 6.240 41.882 1.00 61.06 91 LEU A C 1
ATOM 725 O O . LEU A 1 91 ? -30.032 5.697 42.978 1.00 61.06 91 LEU A O 1
ATOM 729 N N . LYS A 1 92 ? -30.304 7.497 41.672 1.00 75.31 92 LYS A N 1
ATOM 730 C CA . LYS A 1 92 ? -30.945 8.307 42.720 1.00 75.31 92 LYS A CA 1
ATOM 731 C C . LYS A 1 92 ? -32.270 7.709 43.176 1.00 75.31 92 LYS A C 1
ATOM 733 O O . LYS A 1 92 ? -32.561 7.718 44.369 1.00 75.31 92 LYS A O 1
ATOM 738 N N . ALA A 1 93 ? -33.071 7.183 42.252 1.00 79.62 93 ALA A N 1
ATOM 739 C CA . ALA A 1 93 ? -34.326 6.520 42.586 1.00 79.62 93 ALA A CA 1
ATOM 740 C C . ALA A 1 93 ? -34.090 5.279 43.460 1.00 79.62 93 ALA A C 1
ATOM 742 O O . ALA A 1 93 ? -34.798 5.084 44.447 1.00 79.62 93 ALA A O 1
ATOM 743 N N . LEU A 1 94 ? -33.068 4.477 43.144 1.00 65.06 94 LEU A N 1
ATOM 744 C CA . LEU A 1 94 ? -32.668 3.331 43.959 1.00 65.06 94 LEU A CA 1
ATOM 745 C C . LEU A 1 94 ? -32.199 3.765 45.355 1.00 65.06 94 LEU A C 1
ATOM 747 O O . LEU A 1 94 ? -32.686 3.241 46.355 1.00 65.06 94 LEU A O 1
ATOM 751 N N . LEU A 1 95 ? -31.312 4.759 45.436 1.00 62.69 95 LEU A N 1
ATOM 752 C CA . LEU A 1 95 ? -30.797 5.263 46.712 1.00 62.69 95 LEU A CA 1
ATOM 753 C C . LEU A 1 95 ? -31.911 5.824 47.603 1.00 62.69 95 LEU A C 1
ATOM 755 O O . LEU A 1 95 ? -31.937 5.536 48.796 1.00 62.69 95 LEU A O 1
ATOM 759 N N . ARG A 1 96 ? -32.889 6.539 47.031 1.00 84.12 96 ARG A N 1
ATOM 760 C CA . ARG A 1 96 ? -34.070 7.027 47.767 1.00 84.12 96 ARG A CA 1
ATOM 761 C C . ARG A 1 96 ? -34.930 5.899 48.334 1.00 84.12 96 ARG A C 1
ATOM 763 O O . ARG A 1 96 ? -35.461 6.058 49.427 1.00 84.12 96 ARG A O 1
ATOM 770 N N . LYS A 1 97 ? -35.052 4.771 47.624 1.00 76.69 97 LYS A N 1
ATOM 771 C CA . LYS A 1 97 ? -35.779 3.584 48.112 1.00 76.69 97 LYS A CA 1
ATOM 772 C C . LYS A 1 97 ? -35.052 2.881 49.258 1.00 76.69 97 LYS A C 1
ATOM 774 O O . LYS A 1 97 ? -35.706 2.390 50.168 1.00 76.69 97 LYS A O 1
ATOM 779 N N . ILE A 1 98 ? -33.719 2.840 49.217 1.00 66.25 98 ILE A N 1
ATOM 780 C CA . ILE A 1 98 ? -32.885 2.197 50.248 1.00 66.25 98 ILE A CA 1
ATOM 781 C C . ILE A 1 98 ? -32.781 3.073 51.504 1.00 66.25 98 ILE A C 1
ATOM 783 O O . ILE A 1 98 ? -32.789 2.565 52.623 1.00 66.25 98 ILE A O 1
ATOM 787 N N . ARG A 1 99 ? -32.736 4.398 51.333 1.00 79.25 99 ARG A N 1
ATOM 788 C CA . ARG A 1 99 ? -32.559 5.389 52.403 1.00 79.25 99 ARG A CA 1
ATOM 789 C C . ARG A 1 99 ? -33.438 5.191 53.659 1.00 79.25 99 ARG A C 1
ATOM 791 O O . ARG A 1 99 ? -32.879 5.281 54.746 1.00 79.25 99 ARG A O 1
ATOM 798 N N . PRO A 1 100 ? -34.763 4.937 53.601 1.00 81.25 100 PRO A N 1
ATOM 799 C CA . PRO A 1 100 ? -35.572 4.766 54.816 1.00 81.25 100 PRO A CA 1
ATOM 800 C C . PRO A 1 100 ? -35.289 3.461 55.577 1.00 81.25 100 PRO A C 1
ATOM 802 O O . PRO A 1 100 ? -35.668 3.350 56.738 1.00 81.25 100 PRO A O 1
ATOM 805 N N . ILE A 1 101 ? -34.628 2.488 54.942 1.00 79.44 101 ILE A N 1
ATOM 806 C CA . ILE A 1 101 ? -34.402 1.136 55.477 1.00 79.44 101 ILE A CA 1
ATOM 807 C C . ILE A 1 101 ? -33.062 1.054 56.228 1.00 79.44 101 ILE A C 1
ATOM 809 O O . ILE A 1 101 ? -32.837 0.144 57.020 1.00 79.44 101 ILE A O 1
ATOM 813 N N . VAL A 1 102 ? -32.158 2.012 56.001 1.00 62.00 102 VAL A N 1
ATOM 814 C CA . VAL A 1 102 ? -30.793 1.985 56.542 1.00 62.00 102 VAL A CA 1
ATOM 815 C C . VAL A 1 102 ? -30.625 2.855 57.803 1.00 62.00 102 VAL A C 1
ATOM 817 O O . VAL A 1 102 ? -31.386 3.814 58.013 1.00 62.00 102 VAL A O 1
ATOM 820 N N . PRO A 1 103 ? -29.615 2.563 58.651 1.00 75.75 103 PRO A N 1
ATOM 821 C CA . PRO A 1 103 ? -29.278 3.376 59.822 1.00 75.75 103 PRO A CA 1
ATOM 822 C C . PRO A 1 103 ? -28.925 4.826 59.462 1.00 75.75 103 PRO A C 1
ATOM 824 O O . PRO A 1 103 ? -28.454 5.100 58.359 1.00 75.75 103 PRO A O 1
ATOM 827 N N . THR A 1 104 ? -29.110 5.752 60.406 1.00 79.00 104 THR A N 1
ATOM 828 C CA . THR A 1 104 ? -28.954 7.206 60.204 1.00 79.00 104 THR A CA 1
ATOM 829 C C . THR A 1 104 ? -27.619 7.597 59.563 1.00 79.00 104 THR A C 1
ATOM 831 O O . THR A 1 104 ? -27.625 8.311 58.566 1.00 79.00 104 THR A O 1
ATOM 834 N N . THR A 1 105 ? -26.498 7.038 60.026 1.00 60.84 105 THR A N 1
ATOM 835 C CA . THR A 1 105 ? -25.155 7.295 59.470 1.00 60.84 105 THR A CA 1
ATOM 836 C C . THR A 1 105 ? -25.040 6.933 57.982 1.00 60.84 105 THR A C 1
ATOM 838 O O . THR A 1 105 ? -24.343 7.589 57.216 1.00 60.84 105 THR A O 1
ATOM 841 N N . VAL A 1 106 ? -25.754 5.897 57.528 1.00 56.06 106 VAL A N 1
ATOM 842 C CA . VAL A 1 106 ? -25.779 5.501 56.109 1.00 56.06 106 VAL A CA 1
ATOM 843 C C . VAL A 1 106 ? -26.698 6.425 55.302 1.00 56.06 106 VAL A C 1
ATOM 845 O O . VAL A 1 106 ? -26.424 6.682 54.132 1.00 56.06 106 VAL A O 1
ATOM 848 N N . ARG A 1 107 ? -27.760 6.974 55.912 1.00 69.00 107 ARG A N 1
ATOM 849 C CA . ARG A 1 107 ? -28.634 7.967 55.258 1.00 69.00 107 ARG A CA 1
ATOM 850 C C . ARG A 1 107 ? -27.893 9.262 54.954 1.00 69.00 107 ARG A C 1
ATOM 852 O O . ARG A 1 107 ? -28.058 9.783 53.858 1.00 69.00 107 ARG A O 1
ATOM 859 N N . GLU A 1 108 ? -27.077 9.738 55.890 1.00 69.38 108 GLU A N 1
ATOM 860 C CA . GLU A 1 108 ? -26.251 10.940 55.718 1.00 69.38 108 GLU A CA 1
ATOM 861 C C . GLU A 1 108 ? -25.281 10.769 54.539 1.00 69.38 108 GLU A C 1
ATOM 863 O O . GLU A 1 108 ? -25.268 11.594 53.628 1.00 69.38 108 GLU A O 1
ATOM 868 N N . ASN A 1 109 ? -24.600 9.621 54.455 1.00 52.69 109 ASN A N 1
ATOM 869 C CA . ASN A 1 109 ? -23.740 9.286 53.314 1.00 52.69 109 ASN A CA 1
ATOM 870 C C . ASN A 1 109 ? -24.504 9.225 51.977 1.00 52.69 109 ASN A C 1
ATOM 872 O O . ASN A 1 109 ? -23.988 9.654 50.944 1.00 52.69 109 ASN A O 1
ATOM 876 N N . ILE A 1 110 ? -25.732 8.691 51.971 1.00 57.50 110 ILE A N 1
ATOM 877 C CA . ILE A 1 110 ? -26.596 8.675 50.779 1.00 57.50 110 ILE A CA 1
ATOM 878 C C . ILE A 1 110 ? -26.966 10.106 50.356 1.00 57.50 110 ILE A C 1
ATOM 880 O O . ILE A 1 110 ? -26.933 10.416 49.162 1.00 57.50 110 ILE A O 1
ATOM 884 N N . ASP A 1 111 ? -27.304 10.977 51.308 1.00 78.81 111 ASP A N 1
ATOM 885 C CA . ASP A 1 111 ? -27.686 12.368 51.044 1.00 78.81 111 ASP A CA 1
ATOM 886 C C . ASP A 1 111 ? -26.507 13.189 50.513 1.00 78.81 111 ASP A C 1
ATOM 888 O O . ASP A 1 111 ? -26.653 13.914 49.523 1.00 78.81 111 ASP A O 1
ATOM 892 N N . ASP A 1 112 ? -25.326 13.025 51.103 1.00 67.38 112 ASP A N 1
ATOM 893 C CA . ASP A 1 112 ? -24.109 13.695 50.651 1.00 67.38 112 ASP A CA 1
ATOM 894 C C . ASP A 1 112 ? -23.662 13.198 49.275 1.00 67.38 112 ASP A C 1
ATOM 896 O O . ASP A 1 112 ? -23.302 14.002 48.412 1.00 67.38 112 ASP A O 1
ATOM 900 N N . PHE A 1 113 ? -23.792 11.897 48.999 1.00 55.62 113 PHE A N 1
ATOM 901 C CA . PHE A 1 113 ? -23.548 11.356 47.664 1.00 55.62 113 PHE A CA 1
ATOM 902 C C . PHE A 1 113 ? -24.535 11.914 46.625 1.00 55.62 113 PHE A C 1
ATOM 904 O O . PHE A 1 113 ? -24.127 12.302 45.529 1.00 55.62 113 PHE A O 1
ATOM 911 N N . MET A 1 114 ? -25.829 12.021 46.951 1.00 71.19 114 MET A N 1
ATOM 912 C CA . MET A 1 114 ? -26.811 12.637 46.047 1.00 71.19 114 MET A CA 1
ATOM 913 C C . MET A 1 114 ? -26.484 14.111 45.760 1.00 71.19 114 MET A C 1
ATOM 915 O O . MET A 1 114 ? -26.526 14.510 44.591 1.00 71.19 114 MET A O 1
ATOM 919 N N . LYS A 1 115 ? -26.108 14.895 46.783 1.00 78.56 115 LYS A N 1
ATOM 920 C CA . LYS A 1 115 ? -25.664 16.294 46.628 1.00 78.56 115 LYS A CA 1
ATOM 921 C C . LYS A 1 115 ? -24.408 16.400 45.772 1.00 78.56 115 LYS A C 1
ATOM 923 O O . LYS A 1 115 ? -24.352 17.257 44.894 1.00 78.56 115 LYS A O 1
ATOM 928 N N . LEU A 1 116 ? -23.427 15.521 45.983 1.00 64.38 116 LEU A N 1
ATOM 929 C CA . LEU A 1 116 ? -22.203 15.468 45.184 1.00 64.38 116 LEU A CA 1
ATOM 930 C C . LEU A 1 116 ? -22.523 15.226 43.703 1.00 64.38 116 LEU A C 1
ATOM 932 O O . LEU A 1 116 ? -21.960 15.886 42.830 1.00 64.38 116 LEU A O 1
ATOM 936 N N . VAL A 1 117 ? -23.448 14.310 43.406 1.00 66.19 117 VAL A N 1
ATOM 937 C CA . VAL A 1 117 ? -23.894 14.041 42.031 1.00 66.19 117 VAL A CA 1
ATOM 938 C C . VAL A 1 117 ? -24.605 15.258 41.424 1.00 66.19 117 VAL A C 1
ATOM 940 O O . VAL A 1 117 ? -24.351 15.586 40.267 1.00 66.19 117 VAL A O 1
ATOM 943 N N . ASP A 1 118 ? -25.463 15.954 42.179 1.00 79.75 118 ASP A N 1
ATOM 944 C CA . ASP A 1 118 ? -26.126 17.182 41.705 1.00 79.75 118 ASP A CA 1
ATOM 945 C C . ASP A 1 118 ? -25.147 18.334 41.460 1.00 79.75 118 ASP A C 1
ATOM 947 O O . ASP A 1 118 ? -25.193 18.968 40.403 1.00 79.75 118 ASP A O 1
ATOM 951 N N . ALA A 1 119 ? -24.219 18.565 42.390 1.00 75.31 119 ALA A N 1
ATOM 952 C CA . ALA A 1 119 ? -23.201 19.604 42.280 1.00 75.31 119 ALA A CA 1
ATOM 953 C C . ALA A 1 119 ? -22.304 19.396 41.049 1.00 75.31 119 ALA A C 1
ATOM 955 O O . ALA A 1 119 ? -21.966 20.351 40.349 1.00 75.31 119 ALA A O 1
ATOM 956 N N . ASN A 1 120 ? -21.984 18.139 40.733 1.00 69.19 120 ASN A N 1
ATOM 957 C CA . ASN A 1 120 ? -21.111 17.790 39.616 1.00 69.19 120 ASN A CA 1
ATOM 958 C C . ASN A 1 120 ? -21.841 17.599 38.277 1.00 69.19 120 ASN A C 1
ATOM 960 O O . ASN A 1 120 ? -21.182 17.424 37.252 1.00 69.19 120 ASN A O 1
ATOM 964 N N . ARG A 1 121 ? -23.179 17.678 38.228 1.00 72.56 121 ARG A N 1
ATOM 965 C CA . ARG A 1 121 ? -23.974 17.375 37.021 1.00 72.56 121 ARG A CA 1
ATOM 966 C C . ARG A 1 121 ? -23.592 18.220 35.802 1.00 72.56 121 ARG A C 1
ATOM 968 O O . ARG A 1 121 ? -23.489 17.698 34.696 1.00 72.56 121 ARG A O 1
ATOM 975 N N . ARG A 1 122 ? -23.324 19.517 35.998 1.00 72.56 122 ARG A N 1
ATOM 976 C CA . ARG A 1 122 ? -22.836 20.409 34.926 1.00 72.56 122 ARG A CA 1
ATOM 977 C C . ARG A 1 122 ? -21.447 20.001 34.427 1.00 72.56 122 ARG A C 1
ATOM 979 O O . ARG A 1 122 ? -21.227 19.951 33.221 1.00 72.56 122 ARG A O 1
ATOM 986 N N . GLY A 1 123 ? -20.542 19.650 35.341 1.00 69.62 123 GLY A N 1
ATOM 987 C CA . GLY A 1 123 ? -19.215 19.130 34.999 1.00 69.62 123 GLY A CA 1
ATOM 988 C C . GLY A 1 123 ? -19.292 17.818 34.213 1.00 69.62 123 GLY A C 1
ATOM 989 O O . GLY A 1 123 ? -18.609 17.667 33.205 1.00 69.62 123 GLY A O 1
ATOM 990 N N . MET A 1 124 ? -20.195 16.914 34.606 1.00 67.88 124 MET A N 1
ATOM 991 C CA . MET A 1 124 ? -20.470 15.667 33.886 1.00 67.88 124 MET A CA 1
ATOM 992 C C . MET A 1 124 ? -21.020 15.921 32.472 1.00 67.88 124 MET A C 1
ATOM 994 O O . MET A 1 124 ? -20.567 15.289 31.520 1.00 67.88 124 MET A O 1
ATOM 998 N N . GLY A 1 125 ? -21.940 16.877 32.306 1.00 72.25 125 GLY A N 1
ATOM 999 C CA . GLY A 1 125 ? -22.445 17.285 30.990 1.00 72.25 125 GLY A CA 1
ATOM 1000 C C . GLY A 1 125 ? -21.355 17.862 30.078 1.00 72.25 125 GLY A C 1
ATOM 1001 O O . GLY A 1 125 ? -21.253 17.473 28.913 1.00 72.25 125 GLY A O 1
ATOM 1002 N N . ASN A 1 126 ? -20.488 18.724 30.615 1.00 74.38 126 ASN A N 1
ATOM 1003 C CA . ASN A 1 126 ? -19.341 19.274 29.884 1.00 74.38 126 ASN A CA 1
ATOM 1004 C C . ASN A 1 126 ? -18.337 18.180 29.492 1.00 74.38 126 ASN A C 1
ATOM 1006 O O . ASN A 1 126 ? -17.859 18.159 28.359 1.00 74.38 126 ASN A O 1
ATOM 1010 N N . ALA A 1 127 ? -18.066 17.230 30.392 1.00 70.50 127 ALA A N 1
ATOM 1011 C CA . ALA A 1 127 ? -17.232 16.074 30.090 1.00 70.50 127 ALA A CA 1
ATOM 1012 C C . ALA A 1 127 ? -17.833 15.256 28.935 1.00 70.50 127 ALA A C 1
ATOM 1014 O O . ALA A 1 127 ? -17.141 14.972 27.960 1.00 70.50 127 ALA A O 1
ATOM 1015 N N . VAL A 1 128 ? -19.137 14.951 28.967 1.00 76.19 128 VAL A N 1
ATOM 1016 C CA . VAL A 1 128 ? -19.814 14.251 27.860 1.00 76.19 128 VAL A CA 1
ATOM 1017 C C . VAL A 1 128 ? -19.615 14.981 26.531 1.00 76.19 128 VAL A C 1
ATOM 1019 O O . VAL A 1 128 ? -19.265 14.334 25.544 1.00 76.19 128 VAL A O 1
ATOM 1022 N N . GLN A 1 129 ? -19.772 16.309 26.494 1.00 80.75 129 GLN A N 1
ATOM 1023 C CA . GLN A 1 129 ? -19.524 17.096 25.279 1.00 80.75 129 GLN A CA 1
ATOM 1024 C C . GLN A 1 129 ? -18.093 16.923 24.756 1.00 80.75 129 GLN A C 1
ATOM 1026 O O . GLN A 1 129 ? -17.902 16.731 23.554 1.00 80.75 129 GLN A O 1
ATOM 1031 N N . GLN A 1 130 ? -17.104 16.934 25.650 1.00 80.12 130 GLN A N 1
ATOM 1032 C CA . GLN A 1 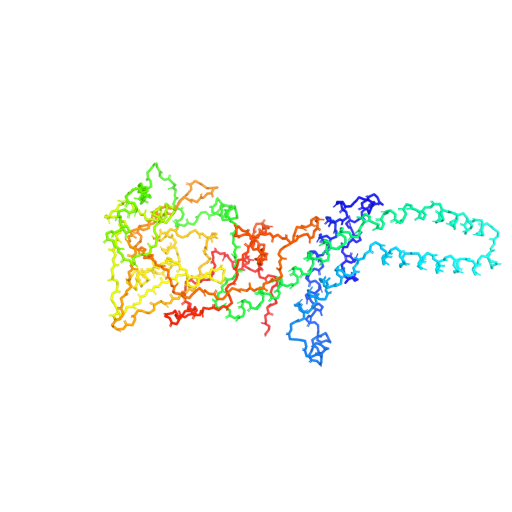130 ? -15.692 16.782 25.300 1.00 80.12 130 GLN A CA 1
ATOM 1033 C C . GLN A 1 130 ? -15.338 15.362 24.834 1.00 80.12 130 GLN A C 1
ATOM 1035 O O . GLN A 1 130 ? -14.494 15.211 23.954 1.00 80.12 130 GLN A O 1
ATOM 1040 N N . PHE A 1 131 ? -15.992 14.321 25.363 1.00 75.38 131 PHE A N 1
ATOM 1041 C CA . PHE A 1 131 ? -15.665 12.921 25.061 1.00 75.38 131 PHE A CA 1
ATOM 1042 C C . PHE A 1 131 ? -16.376 12.339 23.836 1.00 75.38 131 PHE A C 1
ATOM 1044 O O . PHE A 1 131 ? -15.922 11.322 23.310 1.00 75.38 131 PHE A O 1
ATOM 1051 N N . VAL A 1 132 ? -17.445 12.961 23.324 1.00 82.81 132 VAL A N 1
ATOM 1052 C CA . VAL A 1 132 ? -18.181 12.400 22.174 1.00 82.81 132 VAL A CA 1
ATOM 1053 C C . VAL A 1 132 ? -17.293 12.243 20.939 1.00 82.81 132 VAL A C 1
ATOM 1055 O O . VAL A 1 132 ? -17.266 11.161 20.354 1.00 82.81 132 VAL A O 1
ATOM 1058 N N . GLN A 1 133 ? -16.562 13.285 20.531 1.00 83.69 133 GLN A N 1
ATOM 1059 C CA . GLN A 1 133 ? -15.688 13.196 19.350 1.00 83.69 133 GLN A CA 1
ATOM 1060 C C . GLN A 1 133 ? -14.537 12.193 19.542 1.00 83.69 133 GLN A C 1
ATOM 1062 O O . GLN A 1 133 ? -14.355 11.343 18.674 1.00 83.69 133 GLN A O 1
ATOM 1067 N N . PRO A 1 134 ? -13.827 12.189 20.683 1.00 79.94 134 PRO A N 1
ATOM 1068 C CA . PRO A 1 134 ? -12.888 11.128 21.050 1.00 79.94 134 PRO A CA 1
ATOM 1069 C C . PRO A 1 134 ? -13.442 9.705 20.909 1.00 79.94 134 PRO A C 1
ATOM 1071 O O . PRO A 1 134 ? -12.819 8.851 20.281 1.00 79.94 134 PRO A O 1
ATOM 1074 N N . VAL A 1 135 ? -14.636 9.438 21.450 1.00 77.19 135 VAL A N 1
ATOM 1075 C CA . VAL A 1 135 ? -15.267 8.111 21.366 1.00 77.19 135 VAL A CA 1
ATOM 1076 C C . VAL A 1 135 ? -15.619 7.771 19.920 1.00 77.19 135 VAL A C 1
ATOM 1078 O O . VAL A 1 135 ? -15.373 6.650 19.475 1.00 77.19 135 VAL A O 1
ATOM 1081 N N . ARG A 1 136 ? -16.141 8.738 19.156 1.00 84.62 136 ARG A N 1
ATOM 1082 C CA . ARG A 1 136 ? -16.386 8.571 17.717 1.00 84.62 136 ARG A CA 1
ATOM 1083 C C . ARG A 1 136 ? -15.105 8.205 16.972 1.00 84.62 136 ARG A C 1
ATOM 1085 O O . ARG A 1 136 ? -15.130 7.268 16.180 1.00 84.62 136 ARG A O 1
ATOM 1092 N N . ALA A 1 137 ? -13.997 8.891 17.250 1.00 84.19 137 ALA A N 1
ATOM 1093 C CA . ALA A 1 137 ? -12.704 8.619 16.632 1.00 84.19 137 ALA A CA 1
ATOM 1094 C C . ALA A 1 137 ? -12.238 7.183 16.906 1.00 84.19 137 ALA A C 1
ATOM 1096 O O . ALA A 1 137 ? -11.942 6.451 15.964 1.00 84.19 137 ALA A O 1
ATOM 1097 N N . VAL A 1 138 ? -12.278 6.737 18.165 1.00 77.75 138 VAL A N 1
ATOM 1098 C CA . VAL A 1 138 ? -11.915 5.361 18.550 1.00 77.75 138 VAL A CA 1
ATOM 1099 C C . VAL A 1 138 ? -12.788 4.325 17.834 1.00 77.75 138 VAL A C 1
ATOM 1101 O O . VAL A 1 138 ? -12.274 3.334 17.317 1.00 77.75 138 VAL A O 1
ATOM 1104 N N . LEU A 1 139 ? -14.106 4.546 17.762 1.00 81.44 139 LEU A N 1
ATOM 1105 C CA . LEU A 1 139 ? -15.014 3.633 17.060 1.00 81.44 139 LEU A CA 1
ATOM 1106 C C . LEU A 1 139 ? -14.717 3.578 15.559 1.00 81.44 139 LEU A C 1
ATOM 1108 O O . LEU A 1 139 ? -14.699 2.491 14.987 1.00 81.44 139 LEU A O 1
ATOM 1112 N N . LYS A 1 140 ? -14.432 4.719 14.924 1.00 86.88 140 LYS A N 1
ATOM 1113 C CA . LYS A 1 140 ? -14.047 4.772 13.507 1.00 86.88 140 LYS A CA 1
ATOM 1114 C C . LYS A 1 140 ? -12.719 4.065 13.244 1.00 86.88 140 LYS A C 1
ATOM 1116 O O . LYS A 1 140 ? -12.616 3.333 12.264 1.00 86.88 140 LYS A O 1
ATOM 1121 N N . VAL A 1 141 ? -11.738 4.217 14.136 1.00 83.50 141 VAL A N 1
ATOM 1122 C CA . VAL A 1 141 ? -10.463 3.483 14.072 1.00 83.50 141 VAL A CA 1
ATOM 1123 C C . VAL A 1 141 ? -10.703 1.977 14.195 1.00 83.50 141 VAL A C 1
ATOM 1125 O O . VAL A 1 141 ? -10.180 1.208 13.391 1.00 83.50 141 VAL A O 1
ATOM 1128 N N . LEU A 1 142 ? -11.528 1.536 15.151 1.00 79.62 142 LEU A N 1
ATOM 1129 C CA . LEU A 1 142 ? -11.876 0.121 15.308 1.00 79.62 142 LEU A CA 1
ATOM 1130 C C . LEU A 1 142 ? -12.608 -0.429 14.075 1.00 79.62 142 LEU A C 1
ATOM 1132 O O . LEU A 1 142 ? -12.274 -1.513 13.603 1.00 79.62 142 LEU A O 1
ATOM 1136 N N . ALA A 1 143 ? -13.570 0.321 13.535 1.00 81.94 143 ALA A N 1
ATOM 1137 C CA . ALA A 1 143 ? -14.276 -0.046 12.312 1.00 81.94 143 ALA A CA 1
ATOM 1138 C C . ALA A 1 143 ? -13.307 -0.209 11.135 1.00 81.94 143 ALA A C 1
ATOM 1140 O O . ALA A 1 143 ? -13.333 -1.236 10.461 1.00 81.94 143 ALA A O 1
ATOM 1141 N N . LYS A 1 144 ? -12.407 0.760 10.930 1.00 89.56 144 LYS A N 1
ATOM 1142 C CA . LYS A 1 144 ? -11.380 0.694 9.884 1.00 89.56 144 LYS A CA 1
ATOM 1143 C C . LYS A 1 144 ? -10.476 -0.526 10.050 1.00 89.56 144 LYS A C 1
ATOM 1145 O O . LYS A 1 144 ? -10.201 -1.202 9.070 1.00 89.56 144 LYS A O 1
ATOM 1150 N N . ARG A 1 145 ? -10.055 -0.850 11.276 1.00 82.25 145 ARG A N 1
ATOM 1151 C CA . ARG A 1 145 ? -9.224 -2.036 11.546 1.00 82.25 145 ARG A CA 1
ATOM 1152 C C . ARG A 1 145 ? -9.933 -3.336 11.195 1.00 82.25 145 ARG A C 1
ATOM 1154 O O . ARG A 1 145 ? -9.309 -4.214 10.616 1.00 82.25 145 ARG A O 1
ATOM 1161 N N . LEU A 1 146 ? -11.210 -3.468 11.547 1.00 79.31 146 LEU A N 1
ATOM 1162 C CA . LEU A 1 146 ? -11.997 -4.657 11.213 1.00 79.31 146 LEU A CA 1
ATOM 1163 C C . LEU A 1 146 ? -12.177 -4.805 9.699 1.00 79.31 146 LEU A C 1
ATOM 1165 O O . LEU A 1 146 ? -12.002 -5.905 9.182 1.00 79.31 146 LEU A O 1
ATOM 1169 N N . ASP A 1 147 ? -12.469 -3.708 8.997 1.00 87.88 147 ASP A N 1
ATOM 1170 C CA . ASP A 1 147 ? -12.567 -3.705 7.532 1.00 87.88 147 ASP A CA 1
ATOM 1171 C C . ASP A 1 147 ? -11.224 -4.067 6.881 1.00 87.88 147 ASP A C 1
ATOM 1173 O O . ASP A 1 147 ? -11.175 -4.922 6.002 1.00 87.88 147 ASP A O 1
ATOM 1177 N N . ASP A 1 148 ? -10.117 -3.510 7.379 1.00 87.94 148 ASP A N 1
ATOM 1178 C CA . ASP A 1 148 ? -8.771 -3.849 6.911 1.00 87.94 148 ASP A CA 1
ATOM 1179 C C . ASP A 1 148 ? -8.460 -5.328 7.076 1.00 87.94 148 ASP A C 1
ATOM 1181 O O . ASP A 1 148 ? -7.944 -5.941 6.145 1.00 87.94 148 ASP A O 1
ATOM 1185 N N . GLN A 1 149 ? -8.804 -5.924 8.222 1.00 79.12 149 GLN A N 1
ATOM 1186 C CA . GLN A 1 149 ? -8.613 -7.360 8.410 1.00 79.12 149 GLN A CA 1
ATOM 1187 C C . GLN A 1 149 ? -9.406 -8.180 7.398 1.00 79.12 149 GLN A C 1
ATOM 1189 O O . GLN A 1 149 ? -8.859 -9.116 6.817 1.00 79.12 149 GLN A O 1
ATOM 1194 N N . ALA A 1 150 ? -10.656 -7.802 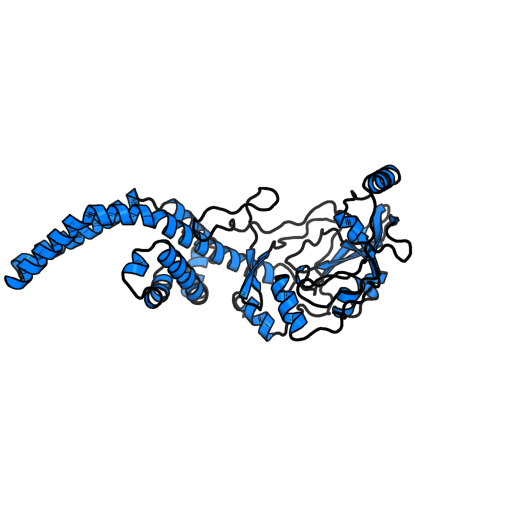7.130 1.00 81.75 150 ALA A N 1
ATOM 1195 C CA . ALA A 1 150 ? -11.466 -8.477 6.125 1.00 81.75 150 ALA A CA 1
ATOM 1196 C C . ALA A 1 150 ? -10.789 -8.450 4.748 1.00 81.75 150 ALA A C 1
ATOM 1198 O O . ALA A 1 150 ? -10.654 -9.484 4.094 1.00 81.75 150 ALA A O 1
ATOM 1199 N N . TRP A 1 151 ? -10.284 -7.282 4.340 1.00 87.38 151 TRP A N 1
ATOM 1200 C CA . TRP A 1 151 ? -9.608 -7.130 3.055 1.00 87.38 151 TRP A CA 1
ATOM 1201 C C . TRP A 1 151 ? -8.281 -7.873 2.984 1.00 87.38 151 TRP A C 1
ATOM 1203 O O . TRP A 1 151 ? -8.010 -8.504 1.967 1.00 87.38 151 TRP A O 1
ATOM 1213 N N . ARG A 1 152 ? -7.475 -7.872 4.049 1.00 83.25 152 ARG A N 1
ATOM 1214 C CA . ARG A 1 152 ? -6.240 -8.671 4.101 1.00 83.25 152 ARG A CA 1
ATOM 1215 C C . ARG A 1 152 ? -6.537 -10.154 3.871 1.00 83.25 152 ARG A C 1
ATOM 1217 O O . ARG A 1 152 ? -5.889 -10.779 3.036 1.00 83.25 152 ARG A O 1
ATOM 1224 N N . VAL A 1 153 ? -7.551 -10.692 4.554 1.00 76.56 153 VAL A N 1
ATOM 1225 C CA . VAL A 1 153 ? -7.981 -12.095 4.420 1.00 76.56 153 VAL A CA 1
ATOM 1226 C C . VAL A 1 153 ? -8.521 -12.378 3.022 1.00 76.56 153 VAL A C 1
ATOM 1228 O O . VAL A 1 153 ? -8.156 -13.380 2.408 1.00 76.56 153 VAL A O 1
ATOM 1231 N N . GLN A 1 154 ? -9.387 -11.504 2.508 1.00 81.50 154 GLN A N 1
ATOM 1232 C CA . GLN A 1 154 ? -9.971 -11.671 1.184 1.00 81.50 154 GLN A CA 1
ATOM 1233 C C . GLN A 1 154 ? -8.881 -11.686 0.112 1.00 81.50 154 GLN A C 1
ATOM 1235 O O . GLN A 1 154 ? -8.836 -12.622 -0.678 1.00 81.50 154 GLN A O 1
ATOM 1240 N N . VAL A 1 155 ? -7.971 -10.709 0.112 1.00 82.38 155 VAL A N 1
ATOM 1241 C CA . VAL A 1 155 ? -6.901 -10.620 -0.894 1.00 82.38 155 VAL A CA 1
ATOM 1242 C C . VAL A 1 155 ? -5.945 -11.789 -0.782 1.00 82.38 155 VAL A C 1
ATOM 1244 O O . VAL A 1 155 ? -5.562 -12.327 -1.812 1.00 82.38 155 VAL A O 1
ATOM 1247 N N . TYR A 1 156 ? -5.613 -12.228 0.433 1.00 76.88 156 TYR A N 1
ATOM 1248 C CA . TYR A 1 156 ? -4.786 -13.417 0.629 1.00 76.88 156 TYR A CA 1
ATOM 1249 C C . TYR A 1 156 ? -5.392 -14.661 -0.047 1.00 76.88 156 TYR A C 1
ATOM 1251 O O . TYR A 1 156 ? -4.666 -15.512 -0.551 1.00 76.88 156 TYR A O 1
ATOM 1259 N N . ARG A 1 157 ? -6.728 -14.753 -0.106 1.00 75.12 157 ARG A N 1
ATOM 1260 C CA . ARG A 1 157 ? -7.449 -15.857 -0.760 1.00 75.12 157 ARG A CA 1
ATOM 1261 C C . ARG A 1 157 ? -7.647 -15.655 -2.261 1.00 75.12 157 ARG A C 1
ATOM 1263 O O . ARG A 1 157 ? -7.585 -16.621 -3.015 1.00 75.12 157 ARG A O 1
ATOM 1270 N N . THR A 1 158 ? -7.949 -14.433 -2.698 1.00 77.94 158 THR A N 1
ATOM 1271 C CA . THR A 1 158 ? -8.370 -14.160 -4.084 1.00 77.94 158 THR A CA 1
ATOM 1272 C C . THR A 1 158 ? -7.226 -13.737 -4.991 1.00 77.94 158 THR A C 1
ATOM 1274 O O . THR A 1 158 ? -7.284 -13.964 -6.196 1.00 77.94 158 THR A O 1
ATOM 1277 N N . ASN A 1 159 ? -6.191 -13.107 -4.441 1.00 76.81 159 ASN A N 1
ATOM 1278 C CA . ASN A 1 159 ? -5.041 -12.636 -5.191 1.00 76.81 159 ASN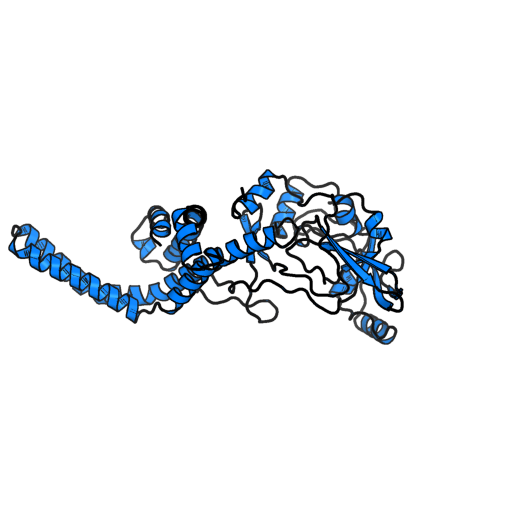 A CA 1
ATOM 1279 C C . ASN A 1 159 ? -3.870 -13.571 -4.892 1.00 76.81 159 ASN A C 1
ATOM 1281 O O . ASN A 1 159 ? -3.370 -13.621 -3.771 1.00 76.81 159 ASN A O 1
ATOM 1285 N N . ARG A 1 160 ? -3.450 -14.347 -5.896 1.00 67.75 160 ARG A N 1
ATOM 1286 C CA . ARG A 1 160 ? -2.303 -15.247 -5.757 1.00 67.75 160 ARG A CA 1
ATOM 1287 C C . ARG A 1 160 ? -1.072 -14.392 -5.454 1.00 67.75 160 ARG A C 1
ATOM 1289 O O . ARG A 1 160 ? -0.702 -13.543 -6.263 1.00 67.75 160 ARG A O 1
ATOM 1296 N N . GLY A 1 161 ? -0.509 -14.556 -4.262 1.00 64.88 161 GLY A N 1
ATOM 1297 C CA . GLY A 1 161 ? 0.463 -13.601 -3.759 1.00 64.88 161 GLY A CA 1
ATOM 1298 C C . GLY A 1 161 ? 0.661 -13.660 -2.258 1.00 64.88 161 GLY A C 1
ATOM 1299 O O . GLY A 1 161 ? -0.293 -13.871 -1.517 1.00 64.88 161 GLY A O 1
ATOM 1300 N N . TRP A 1 162 ? 1.878 -13.402 -1.795 1.00 66.62 162 TRP A N 1
ATOM 1301 C CA . TRP A 1 162 ? 2.102 -13.047 -0.400 1.00 66.62 162 TRP A CA 1
ATOM 1302 C C . TRP A 1 162 ? 1.947 -11.535 -0.216 1.00 66.62 162 TRP A C 1
ATOM 1304 O O . TRP A 1 162 ? 2.394 -10.750 -1.050 1.00 66.62 162 TRP A O 1
ATOM 1314 N N . ILE A 1 163 ? 1.297 -11.126 0.876 1.00 72.50 163 ILE A N 1
ATOM 1315 C CA . ILE A 1 163 ? 0.977 -9.723 1.164 1.00 72.50 163 ILE A CA 1
ATOM 1316 C C . ILE A 1 163 ? 1.727 -9.303 2.424 1.00 72.50 163 ILE A C 1
ATOM 1318 O O . ILE A 1 163 ? 1.240 -9.482 3.538 1.00 72.50 163 ILE A O 1
ATOM 1322 N N . ALA A 1 164 ? 2.917 -8.739 2.245 1.00 73.81 164 ALA A N 1
ATOM 1323 C CA . ALA A 1 164 ? 3.698 -8.155 3.332 1.00 73.81 164 ALA A CA 1
ATOM 1324 C C . ALA A 1 164 ? 4.358 -6.852 2.891 1.00 73.81 164 ALA A C 1
ATOM 1326 O O . ALA A 1 164 ? 5.576 -6.806 2.723 1.00 73.81 164 ALA A O 1
ATOM 1327 N N . PRO A 1 165 ? 3.565 -5.794 2.662 1.00 82.38 165 PRO A N 1
ATOM 1328 C CA . PRO A 1 165 ? 4.132 -4.505 2.318 1.00 82.38 165 PRO A CA 1
ATOM 1329 C C . PRO A 1 165 ? 5.084 -4.030 3.419 1.00 82.38 165 PRO A C 1
ATOM 1331 O O . PRO A 1 165 ? 4.925 -4.348 4.600 1.00 82.38 165 PRO A O 1
ATOM 1334 N N . MET A 1 166 ? 6.075 -3.254 3.005 1.00 85.06 166 MET A N 1
ATOM 1335 C CA . MET A 1 166 ? 7.195 -2.848 3.835 1.00 85.06 166 MET A CA 1
ATOM 1336 C C . MET A 1 166 ? 7.421 -1.349 3.702 1.00 85.06 166 MET A C 1
ATOM 1338 O O . MET A 1 166 ? 7.298 -0.803 2.608 1.00 85.06 166 MET A O 1
ATOM 1342 N N . SER A 1 167 ? 7.759 -0.687 4.807 1.00 89.38 167 SER A N 1
ATOM 1343 C CA . SER A 1 167 ? 8.202 0.707 4.777 1.00 89.38 167 SER A CA 1
ATOM 1344 C C . SER A 1 167 ? 9.643 0.821 4.250 1.00 89.38 167 SER A C 1
ATOM 1346 O O . SER A 1 167 ? 10.439 -0.110 4.377 1.00 89.38 167 SER A O 1
ATOM 1348 N N . GLU A 1 168 ? 10.026 1.973 3.688 1.00 91.81 168 GLU A N 1
ATOM 1349 C CA . GLU A 1 168 ? 11.417 2.207 3.253 1.00 91.81 168 GLU A CA 1
ATOM 1350 C C . GLU A 1 168 ? 12.397 2.140 4.446 1.00 91.81 168 GLU A C 1
ATOM 1352 O O . GLU A 1 168 ? 13.483 1.568 4.346 1.00 91.81 168 GLU A O 1
ATOM 1357 N N . SER A 1 169 ? 11.981 2.640 5.614 1.00 92.00 169 SER A N 1
ATOM 1358 C CA . SER A 1 169 ? 12.679 2.516 6.904 1.00 92.00 169 SER A CA 1
ATOM 1359 C C . SER A 1 169 ? 12.821 1.061 7.352 1.00 92.00 169 SER A C 1
ATOM 1361 O O . SER A 1 169 ? 13.903 0.642 7.776 1.00 92.00 169 SER A O 1
ATOM 1363 N N . GLY A 1 170 ? 11.750 0.275 7.244 1.00 89.50 170 GLY A N 1
ATOM 1364 C CA . GLY A 1 170 ? 11.736 -1.145 7.571 1.00 89.50 170 GLY A CA 1
ATOM 1365 C C . GLY A 1 170 ? 12.684 -1.945 6.685 1.00 89.50 170 GLY A C 1
ATOM 1366 O O . GLY A 1 170 ? 13.496 -2.724 7.194 1.00 89.50 170 GLY A O 1
ATOM 1367 N N . ALA A 1 171 ? 12.655 -1.682 5.376 1.00 90.38 171 ALA A N 1
ATOM 1368 C CA . ALA A 1 171 ? 13.602 -2.239 4.415 1.00 90.38 171 ALA A CA 1
ATOM 1369 C C . ALA A 1 171 ? 15.046 -1.908 4.796 1.00 90.38 171 ALA A C 1
ATOM 1371 O O . ALA A 1 171 ? 15.883 -2.806 4.905 1.00 90.38 171 ALA A O 1
ATOM 1372 N N . ALA A 1 172 ? 15.332 -0.629 5.055 1.00 93.06 172 ALA A N 1
ATOM 1373 C CA . ALA A 1 172 ? 16.663 -0.170 5.430 1.00 93.06 172 ALA A CA 1
ATOM 1374 C C . ALA A 1 172 ? 17.175 -0.864 6.698 1.00 93.06 172 ALA A C 1
ATOM 1376 O O . ALA A 1 172 ? 18.321 -1.312 6.743 1.00 93.06 172 ALA A O 1
ATOM 1377 N N . ARG A 1 173 ? 16.319 -1.008 7.717 1.00 91.31 173 ARG A N 1
ATOM 1378 C CA . ARG A 1 173 ? 16.671 -1.677 8.974 1.00 91.31 173 ARG A CA 1
ATOM 1379 C C . ARG A 1 173 ? 17.066 -3.135 8.754 1.00 91.31 173 ARG A C 1
ATOM 1381 O O . ARG A 1 173 ? 18.089 -3.554 9.294 1.00 91.31 173 ARG A O 1
ATOM 1388 N N . LEU A 1 174 ? 16.298 -3.891 7.967 1.00 87.81 174 LEU A N 1
ATOM 1389 C CA . LEU A 1 174 ? 16.636 -5.288 7.674 1.00 87.81 174 LEU A CA 1
ATOM 1390 C C . LEU A 1 174 ? 17.914 -5.405 6.842 1.00 87.81 174 LEU A C 1
ATOM 1392 O O . LEU A 1 174 ? 18.783 -6.208 7.173 1.00 87.81 174 LEU A O 1
ATOM 1396 N N . ILE A 1 175 ? 18.060 -4.570 5.810 1.00 91.44 175 ILE A N 1
ATOM 1397 C CA . ILE A 1 175 ? 19.252 -4.551 4.956 1.00 91.44 175 ILE A CA 1
ATOM 1398 C C . ILE A 1 175 ? 20.504 -4.222 5.774 1.00 91.44 175 ILE A C 1
ATOM 1400 O O . ILE A 1 175 ? 21.544 -4.836 5.561 1.00 91.44 175 ILE A O 1
ATOM 1404 N N . ASN A 1 176 ? 20.428 -3.281 6.715 1.00 93.50 176 ASN A N 1
ATOM 1405 C CA . ASN A 1 176 ? 21.561 -2.934 7.574 1.00 93.50 176 ASN A CA 1
ATOM 1406 C C . ASN A 1 176 ? 21.900 -4.057 8.569 1.00 93.50 176 ASN A C 1
ATOM 1408 O O . ASN A 1 176 ? 23.073 -4.246 8.883 1.00 93.50 176 ASN A O 1
ATOM 1412 N N . ALA A 1 177 ? 20.898 -4.801 9.051 1.00 91.44 177 ALA A N 1
ATOM 1413 C CA . ALA A 1 177 ? 21.094 -5.902 9.992 1.00 91.44 177 ALA A CA 1
ATOM 1414 C C . ALA A 1 177 ? 21.707 -7.147 9.330 1.00 91.44 177 ALA A C 1
ATOM 1416 O O . ALA A 1 177 ? 22.639 -7.733 9.875 1.00 91.44 177 ALA A O 1
ATOM 1417 N N . ASN A 1 178 ? 21.202 -7.545 8.160 1.00 89.81 178 ASN A N 1
ATOM 1418 C CA . ASN A 1 178 ? 21.719 -8.678 7.396 1.00 89.81 178 ASN A CA 1
ATOM 1419 C C . ASN A 1 178 ? 21.660 -8.381 5.886 1.00 89.81 178 ASN A C 1
ATOM 1421 O O . ASN A 1 178 ? 20.665 -8.696 5.228 1.00 89.81 178 ASN A O 1
ATOM 1425 N N . PRO A 1 179 ? 22.704 -7.746 5.324 1.00 91.50 179 PRO A N 1
ATOM 1426 C CA . PRO A 1 179 ? 22.664 -7.292 3.945 1.00 91.50 179 PRO A CA 1
ATOM 1427 C C . PRO A 1 179 ? 22.589 -8.438 2.926 1.00 91.50 179 PRO A C 1
ATOM 1429 O O . PRO A 1 179 ? 23.493 -9.278 2.882 1.00 91.50 179 PRO A O 1
ATOM 1432 N N . PRO A 1 180 ? 21.582 -8.450 2.038 1.00 90.56 180 PRO A N 1
ATOM 1433 C CA . PRO A 1 180 ? 21.478 -9.467 1.002 1.00 90.56 180 PRO A CA 1
ATOM 1434 C C . PRO A 1 180 ? 22.502 -9.246 -0.120 1.00 90.56 180 PRO A C 1
ATOM 1436 O O . PRO A 1 180 ? 22.977 -8.132 -0.352 1.00 90.56 180 PRO A O 1
ATOM 1439 N N . LYS A 1 181 ? 22.813 -10.309 -0.877 1.00 92.50 181 LYS A N 1
ATOM 1440 C CA . LYS A 1 181 ? 23.828 -10.281 -1.951 1.00 92.50 181 LYS A CA 1
ATOM 1441 C C . LYS A 1 181 ? 23.516 -9.281 -3.069 1.00 92.50 181 LYS A C 1
ATOM 1443 O O . LYS A 1 181 ? 24.448 -8.745 -3.670 1.00 92.50 181 LYS A O 1
ATOM 1448 N N . TRP A 1 182 ? 22.238 -9.033 -3.347 1.00 93.38 182 TRP A N 1
ATOM 1449 C CA . TRP A 1 182 ? 21.791 -8.062 -4.349 1.00 93.38 182 TRP A CA 1
ATOM 1450 C C . TRP A 1 182 ? 21.962 -6.602 -3.889 1.00 93.38 182 TRP A C 1
ATOM 1452 O O . TRP A 1 182 ? 22.041 -5.704 -4.724 1.00 93.38 182 TRP A O 1
ATOM 1462 N N . ALA A 1 183 ? 22.061 -6.337 -2.579 1.00 95.44 183 ALA A N 1
ATOM 1463 C CA . ALA A 1 183 ? 22.263 -4.994 -2.030 1.00 95.44 183 ALA A CA 1
ATOM 1464 C C . ALA A 1 183 ? 23.762 -4.671 -1.972 1.00 95.44 183 ALA A C 1
ATOM 1466 O O . ALA A 1 183 ? 24.440 -4.889 -0.960 1.00 95.44 183 ALA A O 1
ATOM 1467 N N . LYS A 1 184 ? 24.308 -4.153 -3.071 1.00 96.38 184 LYS A N 1
ATOM 1468 C CA . LYS A 1 184 ? 25.741 -3.860 -3.187 1.00 96.38 184 LYS A CA 1
ATOM 1469 C C . LYS A 1 184 ? 26.123 -2.623 -2.373 1.00 96.38 184 LYS A C 1
ATOM 1471 O O . LYS A 1 184 ? 25.321 -1.709 -2.196 1.00 96.38 184 LYS A O 1
ATOM 1476 N N . LYS A 1 185 ? 27.377 -2.564 -1.920 1.00 96.81 185 LYS A N 1
ATOM 1477 C CA . LYS A 1 185 ? 27.974 -1.344 -1.350 1.00 96.81 185 LYS A CA 1
ATOM 1478 C C . LYS A 1 185 ? 27.942 -0.225 -2.385 1.00 96.81 185 LYS A C 1
ATOM 1480 O O . LYS A 1 185 ? 28.298 -0.451 -3.541 1.00 96.81 185 LYS A O 1
ATOM 1485 N N . ARG A 1 186 ? 27.527 0.972 -1.975 1.00 94.50 186 ARG A N 1
ATOM 1486 C CA . ARG A 1 186 ? 27.428 2.121 -2.874 1.00 94.50 186 ARG A CA 1
ATOM 1487 C C . ARG A 1 186 ? 28.823 2.563 -3.347 1.00 94.50 186 ARG A C 1
ATOM 1489 O O . ARG A 1 186 ? 29.665 2.881 -2.509 1.00 94.50 186 ARG A O 1
ATOM 1496 N N . PRO A 1 187 ? 29.084 2.599 -4.664 1.00 93.56 187 PRO A N 1
ATOM 1497 C CA . PRO A 1 187 ? 30.331 3.125 -5.207 1.00 93.56 187 PRO A CA 1
ATOM 1498 C C . PRO A 1 187 ? 30.289 4.658 -5.300 1.00 93.56 187 PRO A C 1
ATOM 1500 O O . PRO A 1 187 ? 29.218 5.263 -5.320 1.00 93.56 187 PRO A O 1
ATOM 1503 N N . ASN A 1 188 ? 31.450 5.292 -5.498 1.00 91.81 188 ASN A N 1
ATOM 1504 C CA . ASN A 1 188 ? 31.532 6.730 -5.813 1.00 91.81 188 ASN A CA 1
ATOM 1505 C C . ASN A 1 188 ? 30.808 7.092 -7.124 1.00 91.81 188 ASN A C 1
ATOM 1507 O O . ASN A 1 188 ? 30.367 8.224 -7.316 1.00 91.81 188 ASN A O 1
ATOM 1511 N N . ARG A 1 189 ? 30.713 6.138 -8.059 1.00 92.88 189 ARG A N 1
ATOM 1512 C CA . ARG A 1 189 ? 29.982 6.275 -9.322 1.00 92.88 189 ARG A CA 1
ATOM 1513 C C . ARG A 1 189 ? 29.112 5.048 -9.536 1.00 92.88 189 ARG A C 1
ATOM 1515 O O . ARG A 1 189 ? 29.630 3.945 -9.672 1.00 92.88 189 ARG A O 1
ATOM 1522 N N . MET A 1 190 ? 27.803 5.265 -9.599 1.00 95.31 190 MET A N 1
ATOM 1523 C CA . MET A 1 190 ? 26.818 4.211 -9.850 1.00 95.31 190 MET A CA 1
ATOM 1524 C C . MET A 1 190 ? 27.100 3.503 -11.178 1.00 95.31 190 MET A C 1
ATOM 1526 O O . MET A 1 190 ? 27.440 4.162 -12.167 1.00 95.31 190 MET A O 1
ATOM 1530 N N . LYS A 1 191 ? 26.937 2.173 -11.211 1.00 96.19 191 LYS A N 1
ATOM 1531 C CA . LYS A 1 191 ? 27.222 1.371 -12.408 1.00 96.19 191 LYS A CA 1
ATOM 1532 C C . LYS A 1 191 ? 26.325 1.768 -13.580 1.00 96.19 191 LYS A C 1
ATOM 1534 O O . LYS A 1 191 ? 26.854 1.991 -14.667 1.00 96.19 191 LYS A O 1
ATOM 1539 N N . HIS A 1 192 ? 25.031 1.973 -13.341 1.00 97.69 192 HIS A N 1
ATOM 1540 C CA . HIS A 1 192 ? 24.039 2.399 -14.331 1.00 97.69 192 HIS A CA 1
ATOM 1541 C C . HIS A 1 192 ? 23.434 3.757 -13.917 1.00 97.69 192 HIS A C 1
ATOM 1543 O O . HIS A 1 192 ? 22.331 3.826 -13.379 1.00 97.69 192 HIS A O 1
ATOM 1549 N N . PRO A 1 193 ? 24.146 4.883 -14.124 1.00 96.94 193 PRO A N 1
ATOM 1550 C CA . PRO A 1 193 ? 23.690 6.200 -13.676 1.00 96.94 193 PRO A CA 1
ATOM 1551 C C . PRO A 1 193 ? 22.393 6.618 -14.379 1.00 96.94 193 PRO A C 1
ATOM 1553 O O . PRO A 1 193 ? 22.242 6.367 -15.577 1.00 96.94 193 PRO A O 1
ATOM 1556 N N . ARG A 1 194 ? 21.501 7.298 -13.645 1.00 97.19 194 ARG A N 1
ATOM 1557 C CA . ARG A 1 194 ? 20.201 7.793 -14.132 1.00 97.19 194 ARG A CA 1
ATOM 1558 C C . ARG A 1 194 ? 20.347 8.718 -15.343 1.00 97.19 194 ARG A C 1
ATOM 1560 O O . ARG A 1 194 ? 21.237 9.575 -15.378 1.00 97.19 194 ARG A O 1
ATOM 1567 N N . LEU A 1 195 ? 19.445 8.570 -16.303 1.00 97.25 195 LEU A N 1
ATOM 1568 C CA . LEU A 1 195 ? 19.268 9.483 -17.419 1.00 97.25 195 LEU A CA 1
ATOM 1569 C C . LEU A 1 195 ? 18.644 10.792 -16.922 1.00 97.25 195 LEU A C 1
ATOM 1571 O O . LEU A 1 195 ? 17.808 10.816 -16.019 1.00 97.25 195 LEU A O 1
ATOM 1575 N N . LYS A 1 196 ? 19.097 11.903 -17.503 1.00 95.56 196 LYS A N 1
ATOM 1576 C CA . LYS A 1 196 ? 18.551 13.239 -17.271 1.00 95.56 196 LYS A CA 1
ATOM 1577 C C . LYS A 1 196 ? 18.327 13.892 -18.624 1.00 95.56 196 LYS A C 1
ATOM 1579 O O . LYS A 1 196 ? 19.275 14.041 -19.395 1.00 95.56 196 LYS A O 1
ATOM 1584 N N . LEU A 1 197 ? 17.090 14.283 -18.891 1.00 94.38 197 LEU A N 1
ATOM 1585 C CA . LEU A 1 197 ? 16.708 15.047 -20.071 1.00 94.38 197 LEU A CA 1
ATOM 1586 C C . LEU A 1 197 ? 16.110 16.374 -19.611 1.00 94.38 197 LEU A C 1
ATOM 1588 O O . LEU A 1 197 ? 15.413 16.421 -18.602 1.00 94.38 197 LEU A O 1
ATOM 1592 N N . SER A 1 198 ? 16.402 17.453 -20.336 1.00 95.00 198 SER A N 1
ATOM 1593 C CA . SER A 1 198 ? 15.715 18.725 -20.116 1.00 95.00 198 SER A CA 1
ATOM 1594 C C . SER A 1 198 ? 14.276 18.637 -20.620 1.00 95.00 198 SER A C 1
ATOM 1596 O O . SER A 1 198 ? 13.983 17.852 -21.523 1.00 95.00 198 SER A O 1
ATOM 1598 N N . GLU A 1 199 ? 13.391 19.487 -20.099 1.00 95.31 199 GLU A N 1
ATOM 1599 C CA . GLU A 1 199 ? 11.994 19.567 -20.553 1.00 95.31 199 GLU A CA 1
ATOM 1600 C C . GLU A 1 199 ? 11.888 19.766 -22.067 1.00 95.31 199 GLU A C 1
ATOM 1602 O O . GLU A 1 199 ? 11.138 19.058 -22.731 1.00 95.31 199 GLU A O 1
ATOM 1607 N N . LYS A 1 200 ? 12.730 20.640 -22.639 1.00 96.81 200 LYS A N 1
ATOM 1608 C CA . LYS A 1 200 ? 12.805 20.853 -24.092 1.00 96.81 200 LYS A CA 1
ATOM 1609 C C . LYS A 1 200 ? 13.118 19.562 -24.859 1.00 96.81 200 LYS A C 1
ATOM 1611 O O . LYS A 1 200 ? 12.502 19.311 -25.887 1.00 96.81 200 LYS A O 1
ATOM 1616 N N . LYS A 1 201 ? 14.058 18.743 -24.368 1.00 95.38 201 LYS A N 1
ATOM 1617 C CA . LYS A 1 201 ? 14.411 17.462 -25.004 1.00 95.38 201 LYS A CA 1
ATOM 1618 C C . LYS A 1 201 ? 13.303 16.424 -24.849 1.00 95.38 201 LYS A C 1
ATOM 1620 O O . LYS A 1 201 ? 13.030 15.708 -25.799 1.00 95.38 201 LYS A O 1
ATOM 1625 N N . MET A 1 202 ? 12.662 16.351 -23.680 1.00 96.00 202 MET A N 1
ATOM 1626 C CA . MET A 1 202 ? 11.520 15.451 -23.475 1.00 96.00 202 MET A CA 1
ATOM 1627 C C . MET A 1 202 ? 10.358 15.816 -24.402 1.00 96.00 202 MET A C 1
ATOM 1629 O O . MET A 1 202 ? 9.777 14.930 -25.017 1.00 96.00 202 MET A O 1
ATOM 1633 N N . LYS A 1 203 ? 10.062 17.113 -24.552 1.00 95.88 203 LYS A N 1
ATOM 1634 C CA . LYS A 1 203 ? 9.027 17.599 -25.467 1.00 95.88 203 LYS A CA 1
ATOM 1635 C C . LYS A 1 203 ? 9.343 17.246 -26.922 1.00 95.88 203 LYS A C 1
ATOM 1637 O O . LYS A 1 203 ? 8.495 16.656 -27.576 1.00 95.88 203 LYS A O 1
ATOM 1642 N N . ALA A 1 204 ? 10.566 17.521 -27.381 1.00 96.62 204 ALA A N 1
ATOM 1643 C CA . ALA A 1 204 ? 11.000 17.166 -28.732 1.00 96.62 204 ALA A CA 1
ATOM 1644 C C . ALA A 1 204 ? 10.885 15.654 -28.999 1.00 96.62 204 ALA A C 1
ATOM 1646 O O . ALA A 1 204 ? 10.321 15.257 -30.008 1.00 96.62 204 ALA A O 1
ATOM 1647 N N . LEU A 1 205 ? 11.311 14.802 -28.055 1.00 95.50 205 LEU A N 1
ATOM 1648 C CA . LEU A 1 205 ? 11.168 13.346 -28.191 1.00 95.50 205 LEU A CA 1
ATOM 1649 C C . LEU A 1 205 ? 9.707 12.897 -28.314 1.00 95.50 205 LEU A C 1
ATOM 1651 O O . LEU A 1 205 ? 9.426 11.978 -29.077 1.00 95.50 205 LEU A O 1
ATOM 1655 N N . MET A 1 206 ? 8.788 13.517 -27.567 1.00 96.00 206 MET A N 1
ATOM 1656 C CA . MET A 1 206 ? 7.354 13.216 -27.671 1.00 96.00 206 MET A CA 1
ATOM 1657 C C . MET A 1 206 ? 6.747 13.723 -28.988 1.00 96.00 206 MET A C 1
ATOM 1659 O O . MET A 1 206 ? 5.862 13.070 -29.530 1.00 96.00 206 MET A O 1
ATOM 1663 N N . GLU A 1 207 ? 7.219 14.857 -29.513 1.00 96.69 207 GLU A N 1
ATOM 1664 C CA . GLU A 1 207 ? 6.810 15.388 -30.824 1.00 96.69 207 GLU A CA 1
ATOM 1665 C C . GLU A 1 207 ? 7.319 14.501 -31.978 1.00 96.69 207 GLU A C 1
ATOM 1667 O O . GLU A 1 207 ? 6.581 14.240 -32.924 1.00 96.69 207 GLU A O 1
ATOM 1672 N N . GLU A 1 208 ? 8.551 13.992 -31.880 1.00 97.12 208 GLU A N 1
ATOM 1673 C CA . GLU A 1 208 ? 9.171 13.086 -32.860 1.00 97.12 208 GLU A CA 1
ATOM 1674 C C . GLU A 1 208 ? 8.570 11.670 -32.843 1.00 97.12 208 GLU A C 1
ATOM 1676 O O . GLU A 1 208 ? 8.612 10.969 -33.853 1.00 97.12 208 GLU A O 1
ATOM 1681 N N . ASN A 1 209 ? 8.015 11.240 -31.706 1.00 96.88 209 ASN A N 1
ATOM 1682 C CA . ASN A 1 209 ? 7.487 9.889 -31.498 1.00 96.88 209 ASN A CA 1
ATOM 1683 C C . ASN A 1 209 ? 6.014 9.950 -31.050 1.00 96.88 209 ASN A C 1
ATOM 1685 O O . ASN A 1 209 ? 5.696 9.655 -29.892 1.00 96.88 209 ASN A O 1
ATOM 1689 N N . PRO A 1 210 ? 5.094 10.365 -31.942 1.00 94.06 210 PRO A N 1
ATOM 1690 C CA . PRO A 1 210 ? 3.684 10.479 -31.603 1.00 94.06 210 PRO A CA 1
ATOM 1691 C C . PRO A 1 210 ? 3.090 9.109 -31.251 1.00 94.06 210 PRO A C 1
ATOM 1693 O O . PRO A 1 210 ? 3.322 8.112 -31.933 1.00 94.06 210 PRO A O 1
ATOM 1696 N N . GLY A 1 211 ? 2.288 9.071 -30.185 1.00 91.94 211 GLY A N 1
ATOM 1697 C CA . GLY A 1 211 ? 1.658 7.846 -29.679 1.00 91.94 211 GLY A CA 1
ATOM 1698 C C . GLY A 1 211 ? 2.492 7.080 -28.650 1.00 91.94 211 GLY A C 1
ATOM 1699 O O . GLY A 1 211 ? 1.983 6.133 -28.052 1.00 91.94 211 GLY A O 1
ATOM 1700 N N . HIS A 1 212 ? 3.736 7.493 -28.389 1.00 96.38 212 HIS A N 1
ATOM 1701 C CA . HIS A 1 212 ? 4.520 6.952 -27.280 1.00 96.38 212 HIS A CA 1
ATOM 1702 C C . HIS A 1 212 ? 4.009 7.440 -25.914 1.00 96.38 212 HIS A C 1
ATOM 1704 O O . HIS A 1 212 ? 3.389 8.503 -25.817 1.00 96.38 212 HIS A O 1
ATOM 1710 N N . PRO A 1 213 ? 4.287 6.690 -24.831 1.00 95.50 213 PRO A N 1
ATOM 1711 C CA . PRO A 1 213 ? 3.889 7.065 -23.477 1.00 95.50 213 PRO A CA 1
ATOM 1712 C C . PRO A 1 213 ? 4.360 8.479 -23.085 1.00 95.50 213 PRO A C 1
ATOM 1714 O O . PRO A 1 213 ? 5.490 8.849 -23.416 1.00 95.50 213 PRO A O 1
ATOM 1717 N N . PRO A 1 214 ? 3.569 9.265 -22.332 1.00 94.56 214 PRO A N 1
ATOM 1718 C CA . PRO A 1 214 ? 3.994 10.589 -21.885 1.00 94.56 214 PRO A CA 1
ATOM 1719 C C . PRO A 1 214 ? 5.261 10.515 -21.022 1.00 94.56 214 PRO A C 1
ATOM 1721 O O . PRO A 1 214 ? 5.358 9.702 -20.098 1.00 94.56 214 PRO A O 1
ATOM 1724 N N . LEU A 1 215 ? 6.223 11.401 -21.295 1.00 94.81 215 LEU A N 1
ATOM 1725 C CA . LEU A 1 215 ? 7.472 11.498 -20.545 1.00 94.81 215 LEU A CA 1
ATOM 1726 C C . LEU A 1 215 ? 7.380 12.536 -19.427 1.00 94.81 215 LEU A C 1
ATOM 1728 O O . LEU A 1 215 ? 6.978 13.679 -19.631 1.00 94.81 215 LEU A O 1
ATOM 1732 N N . GLN A 1 216 ? 7.827 12.133 -18.242 1.00 94.31 216 GLN A N 1
ATOM 1733 C CA . GLN A 1 216 ? 8.017 12.999 -17.082 1.00 94.31 216 GLN A CA 1
ATOM 1734 C C . GLN A 1 216 ? 9.426 12.791 -16.527 1.00 94.31 216 GLN A C 1
ATOM 1736 O O . GLN A 1 216 ? 10.021 11.725 -16.697 1.00 94.31 216 GLN A O 1
ATOM 1741 N N . GLU A 1 217 ? 9.959 13.788 -15.820 1.00 95.25 217 GLU A N 1
ATOM 1742 C CA . GLU A 1 217 ? 11.344 13.752 -15.335 1.00 95.25 217 GLU A CA 1
ATOM 1743 C C . GLU A 1 217 ? 11.627 12.526 -14.443 1.00 95.25 217 GLU A C 1
ATOM 1745 O O . GLU A 1 217 ? 12.687 11.906 -14.544 1.00 95.25 217 GLU A O 1
ATOM 1750 N N . TRP A 1 218 ? 10.671 12.141 -13.589 1.00 94.56 218 TRP A N 1
ATOM 1751 C CA . TRP A 1 218 ? 10.810 10.972 -12.713 1.00 94.56 218 TRP A CA 1
ATOM 1752 C C . TRP A 1 218 ? 10.864 9.654 -13.495 1.00 94.56 218 TRP A C 1
ATOM 1754 O O . TRP A 1 218 ? 11.608 8.758 -13.102 1.00 94.56 218 TRP A O 1
ATOM 1764 N N . LEU A 1 219 ? 10.131 9.559 -14.610 1.00 96.12 219 LEU A N 1
ATOM 1765 C CA . LEU A 1 219 ? 10.106 8.383 -15.475 1.00 96.12 219 LEU A CA 1
ATOM 1766 C C . LEU A 1 219 ? 11.415 8.264 -16.256 1.00 96.12 219 LEU A C 1
ATOM 1768 O O . LEU A 1 219 ? 12.038 7.213 -16.274 1.00 96.12 219 LEU A O 1
ATOM 1772 N N . VAL A 1 220 ? 11.904 9.368 -16.823 1.00 97.06 220 VAL A N 1
ATOM 1773 C CA . VAL A 1 220 ? 13.206 9.397 -17.511 1.00 97.06 220 VAL A CA 1
ATOM 1774 C C . VAL A 1 220 ? 14.334 8.953 -16.576 1.00 97.06 220 VAL A C 1
ATOM 1776 O O . VAL A 1 220 ? 15.228 8.213 -16.983 1.00 97.06 220 VAL A O 1
ATOM 1779 N N . LYS A 1 221 ? 14.273 9.351 -15.299 1.00 97.00 221 LYS A N 1
ATOM 1780 C CA . LYS A 1 221 ? 15.247 8.960 -14.271 1.00 97.00 221 LYS A CA 1
ATOM 1781 C C . LYS A 1 221 ? 15.252 7.458 -13.956 1.00 97.00 221 LYS A C 1
ATOM 1783 O O . LYS A 1 221 ? 16.203 7.021 -13.305 1.00 97.00 221 LYS A O 1
ATOM 1788 N N . THR A 1 222 ? 14.253 6.673 -14.375 1.00 97.00 222 THR A N 1
ATOM 1789 C CA . THR A 1 222 ? 14.283 5.210 -14.200 1.00 97.00 222 THR A CA 1
ATOM 1790 C C . THR A 1 222 ? 15.186 4.525 -15.215 1.00 97.00 222 THR A C 1
ATOM 1792 O O . THR A 1 222 ? 15.656 3.425 -14.936 1.00 97.00 222 THR A O 1
ATOM 1795 N N . PHE A 1 223 ? 15.488 5.163 -16.349 1.00 98.25 223 PHE A N 1
ATOM 1796 C CA . PHE A 1 223 ? 16.430 4.656 -17.343 1.00 98.25 223 PHE A CA 1
ATOM 1797 C C . PHE A 1 223 ? 17.859 5.080 -17.026 1.00 98.25 223 PHE A C 1
ATOM 1799 O O . PHE A 1 223 ? 18.108 6.174 -16.515 1.00 98.25 223 PHE A O 1
ATOM 1806 N N . SER A 1 224 ? 18.831 4.233 -17.352 1.00 98.19 224 SER A N 1
ATOM 1807 C CA . SER A 1 224 ? 20.235 4.615 -17.333 1.00 98.19 224 SER A CA 1
ATOM 1808 C C . SER A 1 224 ? 20.592 5.421 -18.580 1.00 98.19 224 SER A C 1
ATOM 1810 O O . SER A 1 224 ? 19.991 5.258 -19.632 1.00 98.19 224 SER A O 1
ATOM 1812 N N . ARG A 1 225 ? 21.606 6.286 -18.480 1.00 96.00 225 ARG A N 1
ATOM 1813 C CA . ARG A 1 225 ? 22.220 6.952 -19.647 1.00 96.00 225 ARG A CA 1
ATOM 1814 C C . ARG A 1 225 ? 23.285 6.109 -20.363 1.00 96.00 225 ARG A C 1
ATOM 1816 O O . ARG A 1 225 ? 23.876 6.590 -21.324 1.00 96.00 225 ARG A O 1
ATOM 1823 N N . LYS A 1 226 ? 23.626 4.929 -19.837 1.00 93.00 226 LYS A N 1
ATOM 1824 C CA . LYS A 1 226 ? 24.578 4.002 -20.472 1.00 93.00 226 LYS A CA 1
ATOM 1825 C C . LYS A 1 226 ? 23.884 3.163 -21.544 1.00 93.00 226 LYS A C 1
ATOM 1827 O O . LYS A 1 226 ? 22.663 3.156 -21.600 1.00 93.00 226 LYS A O 1
ATOM 1832 N N . GLU A 1 227 ? 24.679 2.476 -22.369 1.00 87.00 227 GLU A N 1
ATOM 1833 C CA . GLU A 1 227 ? 24.193 1.475 -23.339 1.00 87.00 227 GLU A CA 1
ATOM 1834 C C . GLU A 1 227 ? 23.087 2.020 -24.261 1.00 87.00 227 GLU A C 1
ATOM 1836 O O . GLU A 1 227 ? 22.045 1.410 -24.456 1.00 87.00 227 GLU A O 1
ATOM 1841 N N . GLY A 1 228 ? 23.290 3.230 -24.792 1.00 83.25 228 GLY A N 1
ATOM 1842 C CA . GLY A 1 228 ? 22.322 3.899 -25.673 1.00 83.25 228 GLY A CA 1
ATOM 1843 C C . GLY A 1 228 ? 21.153 4.580 -24.950 1.00 83.25 228 GLY A C 1
ATOM 1844 O O . GLY A 1 228 ? 20.486 5.420 -25.544 1.00 83.25 228 GLY A O 1
ATOM 1845 N N . GLY A 1 229 ? 20.959 4.311 -23.659 1.00 94.19 229 GLY A N 1
ATOM 1846 C CA . GLY A 1 229 ? 19.943 4.940 -22.824 1.00 94.19 229 GLY A CA 1
ATOM 1847 C C . GLY A 1 229 ? 18.503 4.598 -23.212 1.00 94.19 229 GLY A C 1
ATOM 1848 O O . GLY A 1 229 ? 18.221 3.531 -23.754 1.00 94.19 229 GLY A O 1
ATOM 1849 N N . MET A 1 230 ? 17.574 5.494 -22.874 1.00 97.19 230 MET A N 1
ATOM 1850 C CA . MET A 1 230 ? 16.161 5.355 -23.233 1.00 97.19 230 MET A CA 1
ATOM 1851 C C . MET A 1 230 ? 15.962 5.635 -24.725 1.00 97.19 230 MET A C 1
ATOM 1853 O O . MET A 1 230 ? 16.409 6.671 -25.218 1.00 97.19 230 MET A O 1
ATOM 1857 N N . ARG A 1 231 ? 15.228 4.757 -25.412 1.00 96.31 231 ARG A N 1
ATOM 1858 C CA . ARG A 1 231 ? 14.852 4.909 -26.822 1.00 96.31 231 ARG A CA 1
ATOM 1859 C C . ARG A 1 231 ? 13.370 4.621 -27.042 1.00 96.31 231 ARG A C 1
ATOM 1861 O O . ARG A 1 231 ? 12.775 3.834 -26.302 1.00 96.31 231 ARG A O 1
ATOM 1868 N N . ALA A 1 232 ? 12.799 5.260 -28.057 1.00 97.62 232 ALA A N 1
ATOM 1869 C CA . ALA A 1 232 ? 11.487 4.904 -28.577 1.00 97.62 232 ALA A CA 1
ATOM 1870 C C . ALA A 1 232 ? 11.580 3.554 -29.297 1.00 97.62 232 ALA A C 1
ATOM 1872 O O . ALA A 1 232 ? 12.549 3.295 -30.011 1.00 97.62 232 ALA A O 1
ATOM 1873 N N . ASP A 1 233 ? 10.580 2.701 -29.107 1.00 97.56 233 ASP A N 1
ATOM 1874 C CA . ASP A 1 233 ? 10.448 1.447 -29.845 1.00 97.56 233 ASP A CA 1
ATOM 1875 C C . ASP A 1 233 ? 8.973 1.138 -30.128 1.00 97.56 233 ASP A C 1
ATOM 1877 O O . ASP A 1 233 ? 8.071 1.720 -29.514 1.00 97.56 233 ASP A O 1
ATOM 1881 N N . LYS A 1 234 ? 8.731 0.227 -31.071 1.00 97.56 234 LYS A N 1
ATOM 1882 C CA . LYS A 1 234 ? 7.407 -0.297 -31.387 1.00 97.56 234 LYS A CA 1
ATOM 1883 C C . LYS A 1 234 ? 7.444 -1.819 -31.418 1.00 97.56 234 LYS A C 1
ATOM 1885 O O . LYS A 1 234 ? 7.963 -2.421 -32.356 1.00 97.56 234 LYS A O 1
ATOM 1890 N N . ILE A 1 235 ? 6.836 -2.436 -30.413 1.00 97.88 235 ILE A N 1
ATOM 1891 C CA . ILE A 1 235 ? 6.767 -3.892 -30.296 1.00 97.88 235 ILE A CA 1
ATOM 1892 C C . ILE A 1 235 ? 5.569 -4.371 -31.110 1.00 97.88 235 ILE A C 1
ATOM 1894 O O . ILE A 1 235 ? 4.438 -3.976 -30.834 1.00 97.88 235 ILE A O 1
ATOM 1898 N N . LYS A 1 236 ? 5.817 -5.177 -32.142 1.00 97.75 236 LYS A N 1
ATOM 1899 C CA . LYS A 1 236 ? 4.769 -5.781 -32.974 1.00 97.75 236 LYS A CA 1
ATOM 1900 C C . LYS A 1 236 ? 4.383 -7.138 -32.400 1.00 97.75 236 LYS A C 1
ATOM 1902 O O . LYS A 1 236 ? 5.265 -7.875 -31.961 1.00 97.75 236 LYS A O 1
ATOM 1907 N N . GLY A 1 237 ? 3.093 -7.452 -32.410 1.00 97.25 237 GLY A N 1
ATOM 1908 C CA . GLY A 1 237 ? 2.631 -8.786 -32.056 1.00 97.25 237 GLY A CA 1
ATOM 1909 C C . GLY A 1 237 ? 2.886 -9.816 -33.170 1.00 97.25 237 GLY A C 1
ATOM 1910 O O . GLY A 1 237 ? 3.188 -9.426 -34.301 1.00 97.25 237 GLY A O 1
ATOM 1911 N N . PRO A 1 238 ? 2.768 -11.120 -32.866 1.00 97.75 238 PRO A N 1
ATOM 1912 C CA . PRO A 1 238 ? 2.510 -11.676 -31.539 1.00 97.75 238 PRO A CA 1
ATOM 1913 C C . PRO A 1 238 ? 3.738 -11.557 -30.621 1.00 97.75 238 PRO A C 1
ATOM 1915 O O . PRO A 1 238 ? 4.835 -11.980 -30.979 1.00 97.75 238 PRO A O 1
ATOM 1918 N N . ALA A 1 239 ? 3.560 -10.984 -29.431 1.00 98.12 239 ALA A N 1
ATOM 1919 C CA . ALA A 1 239 ? 4.636 -10.802 -28.457 1.00 98.12 239 ALA A CA 1
ATOM 1920 C C . ALA A 1 239 ? 4.098 -10.807 -27.023 1.00 98.12 239 ALA A C 1
ATOM 1922 O O . ALA A 1 239 ? 2.935 -10.479 -26.779 1.00 98.12 239 ALA A O 1
ATOM 1923 N N . LYS A 1 240 ? 4.964 -11.147 -26.065 1.00 98.38 240 LYS A N 1
ATOM 1924 C CA . LYS A 1 240 ? 4.642 -11.122 -24.638 1.00 98.38 240 LYS A CA 1
ATOM 1925 C C . LYS A 1 240 ? 5.608 -10.251 -23.857 1.00 98.38 240 LYS A C 1
ATOM 1927 O O . LYS A 1 240 ? 6.822 -10.312 -24.050 1.00 98.38 240 LYS A O 1
ATOM 1932 N N . LEU A 1 241 ? 5.052 -9.486 -22.928 1.00 98.56 241 LEU A N 1
ATOM 1933 C CA . LEU A 1 241 ? 5.801 -8.729 -21.934 1.00 98.56 241 LEU A CA 1
ATOM 1934 C C . LEU A 1 241 ? 5.472 -9.236 -20.538 1.00 98.56 241 LEU A C 1
ATOM 1936 O O . LEU A 1 241 ? 4.368 -9.703 -20.275 1.00 98.56 241 LEU A O 1
ATOM 1940 N N . TYR A 1 242 ? 6.432 -9.115 -19.632 1.00 98.12 242 TYR A N 1
ATOM 1941 C CA . TYR A 1 242 ? 6.350 -9.684 -18.295 1.00 98.12 242 TYR A CA 1
ATOM 1942 C C . TYR A 1 242 ? 6.531 -8.603 -17.238 1.00 98.12 242 TYR A C 1
ATOM 1944 O O . TYR A 1 242 ? 7.347 -7.690 -17.382 1.00 98.12 242 TYR A O 1
ATOM 1952 N N . ARG A 1 243 ? 5.777 -8.710 -16.147 1.00 95.62 243 ARG A N 1
ATOM 1953 C CA . ARG A 1 243 ? 5.910 -7.831 -14.983 1.00 95.62 243 ARG A CA 1
ATOM 1954 C C . ARG A 1 243 ? 5.791 -8.648 -13.714 1.00 95.62 243 ARG A C 1
ATOM 1956 O O . ARG A 1 243 ? 4.789 -9.326 -13.513 1.00 95.62 243 ARG A O 1
ATOM 1963 N N . ILE A 1 244 ? 6.782 -8.532 -12.834 1.00 93.69 244 ILE A N 1
ATOM 1964 C CA . ILE A 1 244 ? 6.712 -9.102 -11.486 1.00 93.69 244 ILE A CA 1
ATOM 1965 C C . ILE A 1 244 ? 5.777 -8.247 -10.631 1.00 93.69 244 ILE A C 1
ATOM 1967 O O . ILE A 1 244 ? 5.883 -7.019 -10.605 1.00 93.69 244 ILE A O 1
ATOM 1971 N N . VAL A 1 245 ? 4.867 -8.897 -9.918 1.00 91.44 245 VAL A N 1
ATOM 1972 C CA . VAL A 1 245 ? 3.822 -8.277 -9.108 1.00 91.44 245 VAL A CA 1
ATOM 1973 C C . VAL A 1 245 ? 3.678 -8.980 -7.766 1.00 91.44 245 VAL A C 1
ATOM 1975 O O . VAL A 1 245 ? 3.949 -10.169 -7.618 1.00 91.44 245 VAL A O 1
ATOM 1978 N N . ASP A 1 246 ? 3.144 -8.233 -6.814 1.00 88.00 246 ASP A N 1
ATOM 1979 C CA . ASP A 1 246 ? 2.520 -8.743 -5.600 1.00 88.00 246 ASP A CA 1
ATOM 1980 C C . ASP A 1 246 ? 1.079 -8.186 -5.526 1.00 88.00 246 ASP A C 1
ATOM 1982 O O . ASP A 1 246 ? 0.669 -7.403 -6.400 1.00 88.00 246 ASP A O 1
ATOM 1986 N N . PRO A 1 247 ? 0.265 -8.578 -4.532 1.00 87.19 247 PRO A N 1
ATOM 1987 C CA . PRO A 1 247 ? -1.100 -8.067 -4.397 1.00 87.19 247 PRO A CA 1
ATOM 1988 C C . PRO A 1 247 ? -1.215 -6.585 -4.009 1.00 87.19 247 PRO A C 1
ATOM 1990 O O . PRO A 1 247 ? -2.301 -6.015 -4.136 1.00 87.19 247 PRO A O 1
ATOM 1993 N N . SER A 1 248 ? -0.130 -5.962 -3.537 1.00 87.06 248 SER A N 1
ATOM 1994 C CA . SER A 1 248 ? -0.083 -4.534 -3.198 1.00 87.06 248 SER A CA 1
ATOM 1995 C C . SER A 1 248 ? 0.172 -3.611 -4.389 1.00 87.06 248 SER A C 1
ATOM 1997 O O . SER A 1 248 ? 0.074 -2.390 -4.268 1.00 87.06 248 SER A O 1
ATOM 1999 N N . ASN A 1 249 ? 0.450 -4.194 -5.551 1.00 86.62 249 ASN A N 1
ATOM 2000 C CA . ASN A 1 249 ? 0.755 -3.481 -6.776 1.00 86.62 249 ASN A CA 1
ATOM 2001 C C . ASN A 1 249 ? -0.286 -3.727 -7.864 1.00 86.62 249 ASN A C 1
ATOM 2003 O O . ASN A 1 249 ? -1.039 -4.697 -7.838 1.00 86.62 249 ASN A O 1
ATOM 2007 N N . GLU A 1 250 ? -0.292 -2.864 -8.871 1.00 89.00 250 GLU A N 1
ATOM 2008 C CA . GLU A 1 250 ? -1.094 -3.077 -10.072 1.00 89.00 250 GLU A CA 1
ATOM 2009 C C . GLU A 1 250 ? -0.365 -4.033 -11.037 1.00 89.00 250 GLU A C 1
ATOM 2011 O O . GLU A 1 250 ? 0.839 -3.886 -11.303 1.00 89.00 250 GLU A O 1
ATOM 2016 N N . GLY A 1 251 ? -1.107 -5.016 -11.547 1.00 90.38 251 GLY A N 1
ATOM 2017 C CA . GLY A 1 251 ? -0.783 -5.817 -12.721 1.00 90.38 251 GLY A CA 1
ATOM 2018 C C . GLY A 1 251 ? -0.705 -4.946 -13.966 1.00 90.38 251 GLY A C 1
ATOM 2019 O O . GLY A 1 251 ? 0.302 -4.993 -14.662 1.00 90.38 251 GLY A O 1
ATOM 2020 N N . ALA A 1 252 ? -1.668 -4.042 -14.154 1.00 93.75 252 ALA A N 1
ATOM 2021 C CA . ALA A 1 252 ? -1.641 -2.996 -15.179 1.00 93.75 252 ALA A CA 1
ATOM 2022 C C . ALA A 1 252 ? -0.674 -1.823 -14.875 1.00 93.75 252 ALA A C 1
ATOM 2024 O O . ALA A 1 252 ? -0.914 -0.677 -15.257 1.00 93.75 252 ALA A O 1
ATOM 2025 N N . GLY A 1 253 ? 0.425 -2.080 -14.156 1.00 93.69 253 GLY A N 1
ATOM 2026 C CA . GLY A 1 253 ? 1.473 -1.084 -13.927 1.00 93.69 253 GLY A CA 1
ATOM 2027 C C . GLY A 1 253 ? 2.309 -0.814 -15.183 1.00 93.69 253 GLY A C 1
ATOM 2028 O O . GLY A 1 253 ? 2.149 -1.470 -16.204 1.00 93.69 253 GLY A O 1
ATOM 2029 N N . ILE A 1 254 ? 3.229 0.152 -15.110 1.00 95.25 254 ILE A N 1
ATOM 2030 C CA . ILE A 1 254 ? 3.879 0.687 -16.323 1.00 95.25 254 ILE A CA 1
ATOM 2031 C C . ILE A 1 254 ? 5.232 0.069 -16.680 1.00 95.25 254 ILE A C 1
ATOM 2033 O O . ILE A 1 254 ? 5.692 0.243 -17.800 1.00 95.25 254 ILE A O 1
ATOM 2037 N N . PHE A 1 255 ? 5.896 -0.604 -15.737 1.00 96.56 255 PHE A N 1
ATOM 2038 C CA . PHE A 1 255 ? 7.233 -1.171 -15.945 1.00 96.56 255 PHE A CA 1
ATOM 2039 C C . PHE A 1 255 ? 7.129 -2.658 -16.267 1.00 96.56 255 PHE A C 1
ATOM 2041 O O . PHE A 1 255 ? 6.614 -3.425 -15.446 1.00 96.56 255 PHE A O 1
ATOM 2048 N N . TRP A 1 256 ? 7.648 -3.030 -17.430 1.00 97.88 256 TRP A N 1
ATOM 2049 C CA . TRP A 1 256 ? 7.624 -4.368 -18.008 1.00 97.88 256 TRP A CA 1
ATOM 2050 C C . TRP A 1 256 ? 9.027 -4.772 -18.471 1.00 97.88 256 TRP A C 1
ATOM 2052 O O . TRP A 1 256 ? 9.933 -3.944 -18.555 1.00 97.88 256 TRP A O 1
ATOM 2062 N N . MET A 1 257 ? 9.207 -6.047 -18.781 1.00 97.94 257 MET A N 1
ATOM 2063 C CA . MET A 1 257 ? 10.398 -6.594 -19.433 1.00 97.94 257 MET A CA 1
ATOM 2064 C C . MET A 1 257 ? 9.972 -7.498 -20.590 1.00 97.94 257 MET A C 1
ATOM 2066 O O . MET A 1 257 ? 8.814 -7.923 -20.646 1.00 97.94 257 MET A O 1
ATOM 2070 N N . THR A 1 258 ? 10.880 -7.787 -21.519 1.00 98.06 258 THR A N 1
ATOM 2071 C CA . THR A 1 258 ? 10.582 -8.760 -22.576 1.00 98.06 258 THR A CA 1
ATOM 2072 C C . THR A 1 258 ? 10.520 -10.182 -22.030 1.00 98.06 258 THR A C 1
ATOM 2074 O O . THR A 1 258 ? 10.952 -10.464 -20.909 1.00 98.06 258 THR A O 1
ATOM 2077 N N . GLU A 1 259 ? 10.007 -11.101 -22.843 1.00 97.88 259 GLU A N 1
ATOM 2078 C CA . GLU A 1 259 ? 10.050 -12.529 -22.545 1.00 97.88 259 GLU A CA 1
ATOM 2079 C C . GLU A 1 259 ? 11.484 -13.053 -22.379 1.00 97.88 259 GLU A C 1
ATOM 2081 O O . GLU A 1 259 ? 11.740 -13.861 -21.487 1.00 97.88 259 GLU A O 1
ATOM 2086 N N . GLU A 1 260 ? 12.438 -12.574 -23.183 1.00 97.62 260 GLU A N 1
ATOM 2087 C CA . GLU A 1 260 ? 13.845 -12.984 -23.099 1.00 97.62 260 GLU A CA 1
ATOM 2088 C C . GLU A 1 260 ? 14.479 -12.540 -21.779 1.00 97.62 260 GLU A C 1
ATOM 2090 O O . GLU A 1 260 ? 15.138 -13.334 -21.107 1.00 97.62 260 GLU A O 1
ATOM 2095 N N . GLU A 1 261 ? 14.247 -11.286 -21.382 1.00 97.50 261 GLU A N 1
ATOM 2096 C CA . GLU A 1 261 ? 14.698 -10.751 -20.098 1.00 97.50 261 GLU A CA 1
ATOM 2097 C C . GLU A 1 261 ? 14.102 -11.539 -18.927 1.00 97.50 261 GLU A C 1
ATOM 2099 O O . GLU A 1 261 ? 14.832 -11.921 -18.013 1.00 97.50 261 GLU A O 1
ATOM 2104 N N . PHE A 1 262 ? 12.800 -11.840 -18.973 1.00 97.25 262 PHE A N 1
ATOM 2105 C CA . PHE A 1 262 ? 12.128 -12.612 -17.930 1.00 97.25 262 PHE A CA 1
ATOM 2106 C C . PHE A 1 262 ? 12.670 -14.040 -17.821 1.00 97.25 262 PHE A C 1
ATOM 2108 O O . PHE A 1 262 ? 13.014 -14.483 -16.726 1.00 97.25 262 PHE A O 1
ATOM 2115 N N . LYS A 1 263 ? 12.807 -14.755 -18.945 1.00 96.44 263 LYS A N 1
ATOM 2116 C CA . LYS A 1 263 ? 13.334 -16.131 -18.972 1.00 96.44 263 LYS A CA 1
ATOM 2117 C C . LYS A 1 263 ? 14.801 -16.220 -18.555 1.00 96.44 263 LYS A C 1
ATOM 2119 O O . LYS A 1 263 ? 15.238 -17.277 -18.106 1.00 96.44 263 LYS A O 1
ATOM 2124 N N . ALA A 1 264 ? 15.562 -15.135 -18.693 1.00 96.75 264 ALA A N 1
ATOM 2125 C CA . ALA A 1 264 ? 16.944 -15.072 -18.232 1.00 96.75 264 ALA A CA 1
ATOM 2126 C C . ALA A 1 264 ? 17.073 -14.962 -16.700 1.00 96.75 264 ALA A C 1
ATOM 2128 O O . ALA A 1 264 ? 18.167 -15.172 -16.175 1.00 96.75 264 ALA A O 1
ATOM 2129 N N . LEU A 1 265 ? 15.996 -14.628 -15.979 1.00 95.38 265 LEU A N 1
ATOM 2130 C CA . LEU A 1 265 ? 15.993 -14.528 -14.519 1.00 95.38 265 LEU A CA 1
ATOM 2131 C C . LEU A 1 265 ? 15.823 -15.907 -13.881 1.00 95.38 265 LEU A C 1
ATOM 2133 O O . LEU A 1 265 ? 14.843 -16.610 -14.122 1.00 95.38 265 LEU A O 1
ATOM 2137 N N . ARG A 1 266 ? 16.752 -16.278 -12.999 1.00 91.88 266 ARG A N 1
ATOM 2138 C CA . ARG A 1 266 ? 16.710 -17.572 -12.295 1.00 91.88 266 ARG A CA 1
ATOM 2139 C C . ARG A 1 266 ? 16.036 -17.488 -10.935 1.00 91.88 266 ARG A C 1
ATOM 2141 O O . ARG A 1 266 ? 15.583 -18.496 -10.401 1.00 91.88 266 ARG A O 1
ATOM 2148 N N . ASN A 1 267 ? 16.042 -16.305 -10.333 1.00 91.50 267 ASN A N 1
ATOM 2149 C CA . ASN A 1 267 ? 15.550 -16.083 -8.984 1.00 91.50 267 ASN A CA 1
ATOM 2150 C C . ASN A 1 267 ? 15.261 -14.595 -8.738 1.00 91.50 267 ASN A C 1
ATOM 2152 O O . ASN A 1 267 ? 15.590 -13.712 -9.532 1.00 91.50 267 ASN A O 1
ATOM 2156 N N . ARG A 1 268 ? 14.678 -14.329 -7.571 1.00 89.25 268 ARG A N 1
ATOM 2157 C CA . ARG A 1 268 ? 14.366 -12.987 -7.080 1.00 89.25 268 ARG A CA 1
ATOM 2158 C C . ARG A 1 268 ? 15.574 -12.062 -6.989 1.00 89.25 268 ARG A C 1
ATOM 2160 O O . ARG A 1 268 ? 15.443 -10.879 -7.284 1.00 89.25 268 ARG A O 1
ATOM 2167 N N . ASP A 1 269 ? 16.706 -12.563 -6.507 1.00 91.38 269 ASP A N 1
ATOM 2168 C CA . ASP A 1 269 ? 17.872 -11.726 -6.229 1.00 91.38 269 ASP A CA 1
ATOM 2169 C C . ASP A 1 269 ? 18.409 -11.130 -7.536 1.00 91.38 269 ASP A C 1
ATOM 2171 O O . ASP A 1 269 ? 18.697 -9.936 -7.596 1.00 91.38 269 ASP A O 1
ATOM 2175 N N . GLU A 1 270 ? 18.423 -11.928 -8.607 1.00 94.06 270 GLU A N 1
ATOM 2176 C CA . GLU A 1 270 ? 18.746 -11.464 -9.959 1.00 94.06 270 GLU A CA 1
ATOM 2177 C C . GLU A 1 270 ? 17.748 -10.434 -10.471 1.00 94.06 270 GLU A C 1
ATOM 2179 O O . GLU A 1 270 ? 18.155 -9.421 -11.032 1.00 94.06 270 GLU A O 1
ATOM 2184 N N . TRP A 1 271 ? 16.450 -10.649 -10.252 1.00 94.88 271 TRP A N 1
ATOM 2185 C CA . TRP A 1 271 ? 15.431 -9.678 -10.641 1.00 94.88 271 TRP A CA 1
ATOM 2186 C C . TRP A 1 271 ? 15.617 -8.336 -9.916 1.00 94.88 271 TRP A C 1
ATOM 2188 O O . TRP A 1 271 ? 15.656 -7.287 -10.563 1.00 94.88 271 TRP A O 1
ATOM 2198 N N . ARG A 1 272 ? 15.792 -8.360 -8.587 1.00 93.19 272 ARG A N 1
ATOM 2199 C CA . ARG A 1 272 ? 16.038 -7.160 -7.769 1.00 93.19 272 ARG A CA 1
ATOM 2200 C C . ARG A 1 272 ? 17.292 -6.425 -8.219 1.00 93.19 272 ARG A C 1
ATOM 2202 O O . ARG A 1 272 ? 17.267 -5.203 -8.347 1.00 93.19 272 ARG A O 1
ATOM 2209 N N . GLU A 1 273 ? 18.373 -7.160 -8.464 1.00 95.06 273 GLU A N 1
ATOM 2210 C CA . GLU A 1 273 ? 19.654 -6.598 -8.884 1.00 95.06 273 GLU A CA 1
ATOM 2211 C C . GLU A 1 273 ? 19.571 -5.996 -10.293 1.00 95.06 273 GLU A C 1
ATOM 2213 O O . GLU A 1 273 ? 19.911 -4.828 -10.467 1.00 95.06 273 GLU A O 1
ATOM 2218 N N . ARG A 1 274 ? 19.052 -6.750 -11.271 1.00 96.06 274 ARG A N 1
ATOM 2219 C CA . ARG A 1 274 ? 19.034 -6.389 -12.699 1.00 96.06 274 ARG A CA 1
ATOM 2220 C C . ARG A 1 274 ? 18.016 -5.298 -13.028 1.00 96.06 274 ARG A C 1
ATOM 2222 O O . ARG A 1 274 ? 18.315 -4.410 -13.821 1.00 96.06 274 ARG A O 1
ATOM 2229 N N . PHE A 1 275 ? 16.842 -5.310 -12.397 1.00 96.88 275 PHE A N 1
ATOM 2230 C CA . PHE A 1 275 ? 15.777 -4.322 -12.642 1.00 96.88 275 PHE A CA 1
ATOM 2231 C C . PHE A 1 275 ? 15.685 -3.230 -11.575 1.00 96.88 275 PHE A C 1
ATOM 2233 O O . PHE A 1 275 ? 14.832 -2.350 -11.661 1.00 96.88 275 PHE A O 1
ATOM 2240 N N . ALA A 1 276 ? 16.571 -3.268 -10.578 1.00 96.56 276 ALA A N 1
ATOM 2241 C CA . ALA A 1 276 ? 16.663 -2.289 -9.503 1.00 96.56 276 ALA A CA 1
ATOM 2242 C C . ALA A 1 276 ? 15.330 -2.013 -8.779 1.00 96.56 276 ALA A C 1
ATOM 2244 O O . ALA A 1 276 ? 15.002 -0.872 -8.448 1.00 96.56 276 ALA A O 1
ATOM 2245 N N . VAL A 1 277 ? 14.566 -3.074 -8.505 1.00 94.00 277 VAL A N 1
ATOM 2246 C CA . VAL A 1 277 ? 13.277 -2.987 -7.807 1.00 94.00 277 VAL A CA 1
ATOM 2247 C C . VAL A 1 277 ? 13.480 -3.099 -6.298 1.00 94.00 277 VAL A C 1
ATOM 2249 O O . VAL A 1 277 ? 13.902 -4.140 -5.781 1.00 94.00 277 VAL A O 1
ATOM 2252 N N . LYS A 1 278 ? 13.157 -2.019 -5.581 1.00 92.88 278 LYS A N 1
ATOM 2253 C CA . LYS A 1 278 ? 13.284 -1.971 -4.124 1.00 92.88 278 LYS A CA 1
ATOM 2254 C C . LYS A 1 278 ? 12.273 -2.891 -3.421 1.00 92.88 278 LYS A C 1
ATOM 2256 O O . LYS A 1 278 ? 11.168 -3.087 -3.934 1.00 92.88 278 LYS A O 1
ATOM 2261 N N . PRO A 1 279 ? 12.611 -3.433 -2.239 1.00 88.56 279 PRO A N 1
ATOM 2262 C CA . PRO A 1 279 ? 11.689 -4.261 -1.460 1.00 88.56 279 PRO A CA 1
ATOM 2263 C C . PRO A 1 279 ? 10.417 -3.509 -1.039 1.00 88.56 279 PRO A C 1
ATOM 2265 O O . PRO A 1 279 ? 9.329 -4.060 -1.159 1.00 88.56 279 PRO A O 1
ATOM 2268 N N . ASP A 1 280 ? 10.504 -2.238 -0.640 1.00 88.19 280 ASP A N 1
ATOM 2269 C CA . ASP A 1 280 ? 9.338 -1.412 -0.279 1.00 88.19 280 ASP A CA 1
ATOM 2270 C C . ASP A 1 280 ? 8.402 -1.125 -1.467 1.00 88.19 280 ASP A C 1
ATOM 2272 O O . ASP A 1 280 ? 7.243 -0.768 -1.273 1.00 88.19 280 ASP A O 1
ATOM 2276 N N . TRP A 1 281 ? 8.874 -1.323 -2.703 1.00 90.00 281 TRP A N 1
ATOM 2277 C CA . TRP A 1 281 ? 8.052 -1.179 -3.906 1.00 90.00 281 TRP A CA 1
ATOM 2278 C C . TRP A 1 281 ? 7.358 -2.476 -4.294 1.00 90.00 281 TRP A C 1
ATOM 2280 O O . TRP A 1 281 ? 6.237 -2.423 -4.788 1.00 90.00 281 TRP A O 1
ATOM 2290 N N . ASN A 1 282 ? 8.027 -3.624 -4.146 1.00 89.00 282 ASN A N 1
ATOM 2291 C CA . ASN A 1 282 ? 7.480 -4.921 -4.535 1.00 89.00 282 ASN A CA 1
ATOM 2292 C C . ASN A 1 282 ? 8.150 -6.080 -3.776 1.00 89.00 282 ASN A C 1
ATOM 2294 O O . ASN A 1 282 ? 9.383 -6.204 -3.737 1.00 89.00 282 ASN A O 1
ATOM 2298 N N . GLN A 1 283 ? 7.316 -6.947 -3.206 1.00 79.25 283 GLN A N 1
ATOM 2299 C CA . GLN A 1 283 ? 7.689 -8.061 -2.331 1.00 79.25 283 GLN A CA 1
ATOM 2300 C C . GLN A 1 283 ? 7.915 -9.395 -3.065 1.00 79.25 283 GLN A C 1
ATOM 2302 O O . GLN A 1 283 ? 8.375 -10.338 -2.427 1.00 79.25 283 GLN A O 1
ATOM 2307 N N . ASN A 1 284 ? 7.717 -9.435 -4.394 1.00 76.25 284 ASN A N 1
ATOM 2308 C CA . ASN A 1 284 ? 7.963 -10.561 -5.310 1.00 76.25 284 ASN A CA 1
ATOM 2309 C C . ASN A 1 284 ? 6.884 -11.673 -5.338 1.00 76.25 284 ASN A C 1
ATOM 2311 O O . ASN A 1 284 ? 5.929 -11.699 -4.567 1.00 76.25 284 ASN A O 1
ATOM 2315 N N . GLY A 1 285 ? 7.084 -12.629 -6.253 1.00 77.38 285 GLY A N 1
ATOM 2316 C CA . GLY A 1 285 ? 6.608 -14.015 -6.177 1.00 77.38 285 GLY A CA 1
ATOM 2317 C C . GLY A 1 285 ? 5.646 -14.413 -7.292 1.00 77.38 285 GLY A C 1
ATOM 2318 O O . GLY A 1 285 ? 5.447 -15.603 -7.561 1.00 77.38 285 GLY A O 1
ATOM 2319 N N . TRP A 1 286 ? 5.063 -13.419 -7.957 1.00 90.56 286 TRP A N 1
ATOM 2320 C CA . TRP A 1 286 ? 4.126 -13.609 -9.050 1.00 90.56 286 TRP A CA 1
ATOM 2321 C C . TRP A 1 286 ? 4.455 -12.676 -10.195 1.00 90.56 286 TRP A C 1
ATOM 2323 O O . TRP A 1 286 ? 5.135 -11.668 -10.028 1.00 90.56 286 TRP A O 1
ATOM 2333 N N . PHE A 1 287 ? 3.964 -13.018 -11.372 1.00 94.06 287 PHE A N 1
ATOM 2334 C CA . PHE A 1 287 ? 4.064 -12.185 -12.548 1.00 94.06 287 PHE A CA 1
ATOM 2335 C C . PHE A 1 287 ? 2.736 -12.139 -13.289 1.00 94.06 287 PHE A C 1
ATOM 2337 O O . PHE A 1 287 ? 1.875 -13.004 -13.119 1.00 94.06 287 PHE A O 1
ATOM 2344 N N . VAL A 1 288 ? 2.578 -11.112 -14.107 1.00 96.00 288 VAL A N 1
ATOM 2345 C CA . VAL A 1 288 ? 1.541 -11.041 -15.131 1.00 96.00 288 VAL A CA 1
ATOM 2346 C C . VAL A 1 288 ? 2.202 -10.975 -16.503 1.00 96.00 288 VAL A C 1
ATOM 2348 O O . VAL A 1 288 ? 3.320 -10.467 -16.634 1.00 96.00 288 VAL A O 1
ATOM 2351 N N . GLU A 1 289 ? 1.512 -11.506 -17.505 1.00 97.88 289 GLU A N 1
ATOM 2352 C CA . GLU A 1 289 ? 1.897 -11.424 -18.914 1.00 97.88 289 GLU A CA 1
ATOM 2353 C C . GLU A 1 289 ? 1.011 -10.386 -19.597 1.00 97.88 289 GLU A C 1
ATOM 2355 O O . GLU A 1 289 ? -0.198 -10.428 -19.404 1.00 97.88 289 GLU A O 1
ATOM 2360 N N . TYR A 1 290 ? 1.583 -9.492 -20.396 1.00 98.31 290 TYR A N 1
ATOM 2361 C CA . TYR A 1 290 ? 0.845 -8.647 -21.331 1.00 98.31 290 TYR A CA 1
ATOM 2362 C C . TYR A 1 290 ? 1.027 -9.215 -22.737 1.00 98.31 290 TYR A C 1
ATOM 2364 O O . TYR A 1 290 ? 2.157 -9.323 -23.218 1.00 98.31 290 TYR A O 1
ATOM 2372 N N . GLU A 1 291 ? -0.068 -9.600 -23.380 1.00 98.00 291 GLU A N 1
ATOM 2373 C CA . GLU A 1 291 ? -0.083 -10.182 -24.719 1.00 98.00 291 GLU A CA 1
ATOM 2374 C C . GLU A 1 291 ? -0.399 -9.113 -25.764 1.00 98.00 291 GLU A C 1
ATOM 2376 O O . GLU A 1 291 ? -1.474 -8.525 -25.744 1.00 98.00 291 GLU A O 1
ATOM 2381 N N . ILE A 1 292 ? 0.532 -8.892 -26.689 1.00 97.69 292 ILE A N 1
ATOM 2382 C CA . ILE A 1 292 ? 0.327 -8.074 -27.887 1.00 97.69 292 ILE A CA 1
ATOM 2383 C C . ILE A 1 292 ? -0.053 -9.049 -28.999 1.00 97.69 292 ILE A C 1
ATOM 2385 O O . ILE A 1 292 ? 0.764 -9.902 -29.361 1.00 97.69 292 ILE A O 1
ATOM 2389 N N . LYS A 1 293 ? -1.282 -8.972 -29.512 1.00 96.75 293 LYS A N 1
ATOM 2390 C CA . LYS A 1 293 ? -1.800 -9.941 -30.489 1.00 96.75 293 LYS A CA 1
ATOM 2391 C C . LYS A 1 293 ? -1.230 -9.698 -31.880 1.00 96.75 293 LYS A C 1
ATOM 2393 O O . LYS A 1 293 ? -0.708 -8.629 -32.187 1.00 96.75 293 LYS A O 1
ATOM 2398 N N . ASP A 1 294 ? -1.350 -10.701 -32.742 1.00 97.06 294 ASP A N 1
ATOM 2399 C CA . ASP A 1 294 ? -0.991 -10.548 -34.150 1.00 97.06 294 ASP A CA 1
ATOM 2400 C C . ASP A 1 294 ? -1.749 -9.372 -34.795 1.00 97.06 294 ASP A C 1
ATOM 2402 O O . ASP A 1 294 ? -2.929 -9.148 -34.524 1.00 97.06 294 ASP A O 1
ATOM 2406 N N . GLY A 1 295 ? -1.042 -8.582 -35.601 1.00 96.38 295 GLY A N 1
ATOM 2407 C CA . GLY A 1 295 ? -1.552 -7.330 -36.170 1.00 96.38 295 GLY A CA 1
ATOM 2408 C C . GLY A 1 295 ? -1.572 -6.121 -35.219 1.00 96.38 295 GLY A C 1
ATOM 2409 O O . GLY A 1 295 ? -1.717 -4.993 -35.694 1.00 96.38 295 GLY A O 1
ATOM 2410 N N . GLU A 1 296 ? -1.369 -6.300 -33.909 1.00 96.38 296 GLU A N 1
ATOM 2411 C CA . GLU A 1 296 ? -1.240 -5.193 -32.956 1.00 96.38 296 GLU A CA 1
ATOM 2412 C C . GLU A 1 296 ? 0.203 -4.672 -32.889 1.00 96.38 296 GLU A C 1
ATOM 2414 O O . GLU A 1 296 ? 1.187 -5.352 -33.203 1.00 96.38 296 GLU A O 1
ATOM 2419 N N . SER A 1 297 ? 0.347 -3.417 -32.463 1.00 96.25 297 SER A N 1
ATOM 2420 C CA . SER A 1 297 ? 1.658 -2.836 -32.197 1.00 96.25 297 SER A CA 1
ATOM 2421 C C . SER A 1 297 ? 1.593 -1.876 -31.022 1.00 96.25 297 SER A C 1
ATOM 2423 O O . SER A 1 297 ? 0.692 -1.043 -30.957 1.00 96.25 297 SER A O 1
ATOM 2425 N N . LEU A 1 298 ? 2.574 -1.967 -30.130 1.00 97.31 298 LEU A N 1
ATOM 2426 C CA . LEU A 1 298 ? 2.637 -1.199 -28.898 1.00 97.31 298 LEU A CA 1
ATOM 2427 C C . LEU A 1 298 ? 3.820 -0.232 -28.942 1.00 97.31 298 LEU A C 1
ATOM 2429 O O . LEU A 1 298 ? 4.973 -0.650 -29.070 1.00 97.31 298 LEU A O 1
ATOM 2433 N N . ALA A 1 299 ? 3.532 1.065 -28.848 1.00 98.00 299 ALA A N 1
ATOM 2434 C CA . ALA A 1 299 ? 4.549 2.101 -28.724 1.00 98.00 299 ALA A CA 1
ATOM 2435 C C . ALA A 1 299 ? 5.070 2.149 -27.281 1.00 98.00 299 ALA A C 1
ATOM 2437 O O . ALA A 1 299 ? 4.291 2.276 -26.336 1.00 98.00 299 ALA A O 1
ATOM 2438 N N . VAL A 1 300 ? 6.388 2.043 -27.107 1.00 98.25 300 VAL A N 1
ATOM 2439 C CA . VAL A 1 300 ? 7.017 1.937 -25.785 1.00 98.25 300 VAL A CA 1
ATOM 2440 C C . VAL A 1 300 ? 8.290 2.766 -25.690 1.00 98.25 300 VAL A C 1
ATOM 2442 O O . VAL A 1 300 ? 8.982 2.992 -26.685 1.00 98.25 300 VAL A O 1
ATOM 2445 N N . TRP A 1 301 ? 8.654 3.149 -24.469 1.00 98.38 301 TRP A N 1
ATOM 2446 C CA . TRP A 1 301 ? 10.032 3.535 -24.162 1.00 98.38 301 TRP A CA 1
ATOM 2447 C C . TRP A 1 301 ? 10.772 2.330 -23.613 1.00 98.38 301 TRP A C 1
ATOM 2449 O O . TRP A 1 301 ? 10.266 1.666 -22.711 1.00 98.38 301 TRP A O 1
ATOM 2459 N N . ARG A 1 302 ? 11.979 2.053 -24.103 1.00 98.00 302 ARG A N 1
ATOM 2460 C CA . ARG A 1 302 ? 12.799 0.967 -23.559 1.00 98.00 302 ARG A CA 1
ATOM 2461 C C . ARG A 1 302 ? 14.258 1.356 -23.397 1.00 98.00 302 ARG A C 1
ATOM 2463 O O . ARG A 1 302 ? 14.745 2.269 -24.060 1.00 98.00 302 ARG A O 1
ATOM 2470 N N . GLY A 1 303 ? 14.952 0.665 -22.505 1.00 98.00 303 GLY A N 1
ATOM 2471 C CA . GLY A 1 303 ? 16.359 0.914 -22.213 1.00 98.00 303 GLY A CA 1
ATOM 2472 C C . GLY A 1 303 ? 16.786 0.334 -20.865 1.00 98.00 303 GLY A C 1
ATOM 2473 O O . GLY A 1 303 ? 15.949 -0.166 -20.112 1.00 98.00 303 GLY A O 1
ATOM 2474 N N . PRO A 1 304 ? 18.081 0.414 -20.529 1.00 98.25 304 PRO A N 1
ATOM 2475 C CA . PRO A 1 304 ? 18.614 -0.163 -19.298 1.00 98.25 304 PRO A CA 1
ATOM 2476 C C . PRO A 1 304 ? 18.024 0.505 -18.051 1.00 98.25 304 PRO A C 1
ATOM 2478 O O . PRO A 1 304 ? 17.891 1.729 -17.993 1.00 98.25 304 PRO A O 1
ATOM 2481 N N . ALA A 1 305 ? 17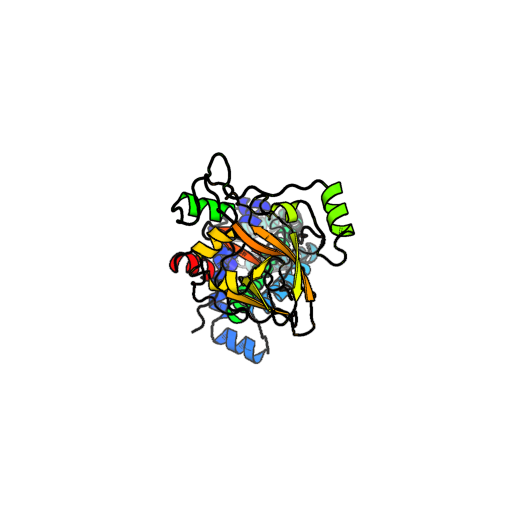.714 -0.277 -17.019 1.00 98.31 305 ALA A N 1
ATOM 2482 C CA . ALA A 1 305 ? 17.310 0.211 -15.706 1.00 98.31 305 ALA A CA 1
ATOM 2483 C C . ALA A 1 305 ? 18.440 0.988 -15.027 1.00 98.31 305 ALA A C 1
ATOM 2485 O O . ALA A 1 305 ? 19.586 0.541 -14.969 1.00 98.31 305 ALA A O 1
ATOM 2486 N N . ALA A 1 306 ? 18.132 2.169 -14.499 1.00 98.19 306 ALA A N 1
ATOM 2487 C CA . ALA A 1 306 ? 19.078 2.918 -13.694 1.00 98.19 306 ALA A CA 1
ATOM 2488 C C . ALA A 1 306 ? 19.262 2.271 -12.323 1.00 98.19 306 ALA A C 1
ATOM 2490 O O . ALA A 1 306 ? 18.304 1.813 -11.697 1.00 98.19 306 ALA A O 1
ATOM 2491 N N . SER A 1 307 ? 20.489 2.350 -11.820 1.00 98.00 307 SER A N 1
ATOM 2492 C CA . SER A 1 307 ? 20.818 2.002 -10.448 1.00 98.00 307 SER A CA 1
ATOM 2493 C C . SER A 1 307 ? 19.946 2.782 -9.455 1.00 98.00 307 SER A C 1
ATOM 2495 O O . SER A 1 307 ? 19.723 3.989 -9.620 1.00 98.00 307 SER A O 1
ATOM 2497 N N . GLN A 1 308 ? 19.499 2.113 -8.390 1.00 97.00 308 GLN A N 1
ATOM 2498 C CA . GLN A 1 308 ? 18.664 2.712 -7.346 1.00 97.00 308 GLN A CA 1
ATOM 2499 C C . GLN A 1 308 ? 19.381 2.719 -6.005 1.00 97.00 308 GLN A C 1
ATOM 2501 O O . GLN A 1 308 ? 19.887 1.700 -5.549 1.00 97.00 308 GLN A O 1
ATOM 2506 N N . GLU A 1 309 ? 19.403 3.872 -5.346 1.00 95.81 309 GLU A N 1
ATOM 2507 C CA . GLU A 1 309 ? 19.874 3.959 -3.967 1.00 95.81 309 GLU A CA 1
ATOM 2508 C C . GLU A 1 309 ? 18.857 3.337 -3.012 1.00 95.81 309 GLU A C 1
ATOM 2510 O O . GLU A 1 309 ? 17.649 3.532 -3.163 1.00 95.81 309 GLU A O 1
ATOM 2515 N N . LEU A 1 310 ? 19.359 2.632 -2.002 1.00 95.94 310 LEU A N 1
ATOM 2516 C CA . LEU A 1 310 ? 18.553 2.117 -0.903 1.00 95.94 310 LEU A CA 1
ATOM 2517 C C . LEU A 1 310 ? 18.639 3.136 0.238 1.00 95.94 310 LEU A C 1
ATOM 2519 O O . LEU A 1 310 ? 19.661 3.220 0.926 1.00 95.94 310 LEU A O 1
ATOM 2523 N N . ALA A 1 311 ? 17.607 3.973 0.376 1.00 95.38 311 ALA A N 1
ATOM 2524 C CA . ALA A 1 311 ? 17.582 5.039 1.374 1.00 95.38 311 ALA A CA 1
ATOM 2525 C C . ALA A 1 311 ? 17.728 4.462 2.791 1.00 95.38 311 ALA A C 1
ATOM 2527 O O . ALA A 1 311 ? 17.318 3.337 3.056 1.00 95.38 311 ALA A O 1
ATOM 2528 N N . GLY A 1 312 ? 18.374 5.206 3.692 1.00 94.81 312 GLY A N 1
ATOM 2529 C CA . GLY A 1 312 ? 18.677 4.716 5.042 1.00 94.81 312 GLY A CA 1
ATOM 2530 C C . GLY A 1 312 ? 19.785 3.652 5.117 1.00 94.81 312 GLY A C 1
ATOM 2531 O O . GLY A 1 312 ? 20.006 3.087 6.188 1.00 94.81 312 GLY A O 1
ATOM 2532 N N . THR A 1 313 ? 20.498 3.375 4.017 1.00 96.00 313 THR A N 1
ATOM 2533 C CA . THR A 1 313 ? 21.611 2.406 3.967 1.00 96.00 313 THR A CA 1
ATOM 2534 C C . THR A 1 313 ? 22.814 2.952 3.184 1.00 96.00 313 THR A C 1
ATOM 2536 O O . THR A 1 313 ? 22.680 3.875 2.373 1.00 96.00 313 THR A O 1
ATOM 2539 N N . ASP A 1 314 ? 23.987 2.327 3.342 1.00 96.56 314 ASP A N 1
ATOM 2540 C CA . ASP A 1 314 ? 25.183 2.573 2.516 1.00 96.56 314 ASP A CA 1
ATOM 2541 C C . ASP A 1 314 ? 25.178 1.778 1.190 1.00 96.56 314 ASP A C 1
ATOM 2543 O O . ASP A 1 314 ? 26.222 1.579 0.559 1.00 96.56 314 ASP A O 1
ATOM 2547 N N . ARG A 1 315 ? 23.999 1.307 0.752 1.00 97.31 315 ARG A N 1
ATOM 2548 C CA . ARG A 1 315 ? 23.842 0.318 -0.324 1.00 97.31 315 ARG A CA 1
ATOM 2549 C C . ARG A 1 315 ? 23.005 0.808 -1.496 1.00 97.31 315 ARG A C 1
ATOM 2551 O O . ARG A 1 315 ? 22.377 1.870 -1.451 1.00 97.31 315 ARG A O 1
ATOM 2558 N N . TYR A 1 316 ? 23.041 0.029 -2.573 1.00 97.62 316 TYR A N 1
ATOM 2559 C CA . TYR A 1 316 ? 22.297 0.287 -3.797 1.00 97.62 316 TYR A CA 1
ATOM 2560 C C . TYR A 1 316 ? 21.955 -0.994 -4.575 1.00 97.62 316 TYR A C 1
ATOM 2562 O O . TYR A 1 316 ? 22.544 -2.052 -4.345 1.00 97.62 316 TYR A O 1
ATOM 2570 N N . LEU A 1 317 ? 21.008 -0.863 -5.503 1.00 97.62 317 LEU A N 1
ATOM 2571 C CA . LEU A 1 317 ? 20.666 -1.843 -6.530 1.00 97.62 317 LEU A CA 1
ATOM 2572 C C . LEU A 1 317 ? 21.334 -1.472 -7.851 1.00 97.62 317 LEU A C 1
ATOM 2574 O O . LEU A 1 317 ? 21.291 -0.310 -8.268 1.00 97.62 317 LEU A O 1
ATOM 2578 N N . GLU A 1 318 ? 21.926 -2.462 -8.511 1.00 97.38 318 GLU A N 1
ATOM 2579 C CA . GLU A 1 318 ? 22.793 -2.246 -9.663 1.00 97.38 318 GLU A CA 1
ATOM 2580 C C . GLU A 1 318 ? 22.046 -1.729 -10.901 1.00 97.38 318 GLU A C 1
ATOM 2582 O O . GLU A 1 318 ? 22.465 -0.723 -11.479 1.00 97.38 318 GLU A O 1
ATOM 2587 N N . GLY A 1 319 ? 20.920 -2.339 -11.260 1.00 97.31 319 GLY A N 1
ATOM 2588 C CA . GLY A 1 319 ? 20.191 -2.054 -12.494 1.00 97.31 319 GLY A CA 1
ATOM 2589 C C . GLY A 1 319 ? 20.850 -2.684 -13.724 1.00 97.31 319 GLY A C 1
ATOM 2590 O O . GLY A 1 319 ? 21.595 -3.655 -13.619 1.00 97.31 319 GLY A O 1
ATOM 2591 N N . GLY A 1 320 ? 20.575 -2.111 -14.895 1.00 97.38 320 GLY A N 1
ATOM 2592 C CA . GLY A 1 320 ? 21.144 -2.518 -16.182 1.00 97.38 320 GLY A CA 1
ATOM 2593 C C . GLY A 1 320 ? 20.236 -3.393 -17.048 1.00 97.38 320 GLY A C 1
ATOM 2594 O O . GLY A 1 320 ? 20.396 -3.382 -18.261 1.00 97.38 320 GLY A O 1
ATOM 2595 N N . GLY A 1 321 ? 19.246 -4.080 -16.473 1.00 97.25 321 GLY A N 1
ATOM 2596 C CA . GLY A 1 321 ? 18.257 -4.852 -17.233 1.00 97.25 321 GLY A CA 1
ATOM 2597 C C . GLY A 1 321 ? 17.428 -3.980 -18.164 1.00 97.25 321 GLY A C 1
ATOM 2598 O O . GLY A 1 321 ? 17.102 -2.844 -17.814 1.00 97.25 321 GLY A O 1
ATOM 2599 N N . GLU A 1 322 ? 17.066 -4.493 -19.336 1.00 97.88 322 GLU A N 1
ATOM 2600 C CA . GLU A 1 322 ? 16.255 -3.724 -20.272 1.00 97.88 322 GLU A CA 1
ATOM 2601 C C . GLU A 1 322 ? 14.799 -3.647 -19.797 1.00 97.88 322 GLU A C 1
ATOM 2603 O O . GLU A 1 322 ? 14.047 -4.618 -19.856 1.00 97.88 322 GLU A O 1
ATOM 2608 N N . GLN A 1 323 ? 14.393 -2.468 -19.326 1.00 97.25 323 GLN A N 1
ATOM 2609 C CA . GLN A 1 323 ? 13.011 -2.195 -18.949 1.00 97.25 323 GLN A CA 1
ATOM 2610 C C . GLN A 1 323 ? 12.239 -1.637 -20.148 1.00 97.25 323 GLN A C 1
ATOM 2612 O O . GLN A 1 323 ? 12.792 -0.917 -20.985 1.00 97.25 323 GLN A O 1
ATOM 2617 N N . ILE A 1 324 ? 10.944 -1.915 -20.176 1.00 98.44 324 ILE A N 1
ATOM 2618 C CA . ILE A 1 324 ? 9.967 -1.399 -21.128 1.00 98.44 324 ILE A CA 1
ATOM 2619 C C . ILE A 1 324 ? 8.918 -0.615 -20.345 1.00 98.44 324 ILE A C 1
ATOM 2621 O O . ILE A 1 324 ? 8.433 -1.067 -19.308 1.00 98.44 324 ILE A O 1
ATOM 2625 N N . VAL A 1 325 ? 8.568 0.563 -20.844 1.00 98.19 325 VAL A N 1
ATOM 2626 C CA . VAL A 1 325 ? 7.570 1.449 -20.258 1.00 98.19 325 VAL A CA 1
ATOM 2627 C C . VAL A 1 325 ? 6.456 1.706 -21.253 1.00 98.19 325 VAL A C 1
ATOM 2629 O O . VAL A 1 325 ? 6.709 2.203 -22.352 1.00 98.19 325 VAL A O 1
ATOM 2632 N N . PHE A 1 326 ? 5.227 1.437 -20.818 1.00 97.31 326 PHE A N 1
ATOM 2633 C CA . PHE A 1 326 ? 3.985 1.884 -21.445 1.00 97.31 326 PHE A CA 1
ATOM 2634 C C . PHE A 1 326 ? 2.849 1.912 -20.419 1.00 97.31 326 PHE A C 1
ATOM 2636 O O . PHE A 1 326 ? 3.023 1.473 -19.285 1.00 97.31 326 PHE A O 1
ATOM 2643 N N . PHE A 1 327 ? 1.694 2.448 -20.804 1.00 94.62 327 PHE A N 1
ATOM 2644 C CA . PHE A 1 327 ? 0.501 2.474 -19.961 1.00 94.62 327 PHE A CA 1
ATOM 2645 C C . PHE A 1 327 ? -0.522 1.489 -20.535 1.00 94.62 327 PHE A C 1
ATOM 2647 O O . PHE A 1 327 ? -1.040 1.764 -21.617 1.00 94.62 327 PHE A O 1
ATOM 2654 N N . PRO A 1 328 ? -0.801 0.356 -19.861 1.00 94.75 328 PRO A N 1
ATOM 2655 C CA . PRO A 1 328 ? -1.937 -0.491 -20.216 1.00 94.75 328 PRO A CA 1
ATOM 2656 C C . PRO A 1 328 ? -3.243 0.314 -20.242 1.00 94.75 328 PRO A C 1
ATOM 2658 O O . PRO A 1 328 ? -3.388 1.287 -19.494 1.00 94.75 328 PRO A O 1
ATOM 2661 N N . GLU A 1 329 ? -4.180 -0.082 -21.102 1.00 89.88 329 GLU A N 1
ATOM 2662 C CA . GLU A 1 329 ? -5.409 0.676 -21.364 1.00 89.88 329 GLU A CA 1
ATOM 2663 C C . GLU A 1 329 ? -6.316 0.712 -20.138 1.00 89.88 329 GLU A C 1
ATOM 2665 O O . GLU A 1 329 ? -6.845 1.764 -19.772 1.00 89.88 329 GLU A O 1
ATOM 2670 N N . ASN A 1 330 ? -6.472 -0.440 -19.481 1.00 92.75 330 ASN A N 1
ATOM 2671 C CA . ASN A 1 330 ? -7.353 -0.576 -18.335 1.00 92.75 330 ASN A CA 1
ATOM 2672 C C . ASN A 1 330 ? -6.535 -0.768 -17.066 1.00 92.75 330 ASN A C 1
ATOM 2674 O O . ASN A 1 330 ? -5.819 -1.752 -16.887 1.00 92.75 330 ASN A O 1
ATOM 2678 N N . ARG A 1 331 ? -6.675 0.184 -16.146 1.00 91.56 331 ARG A N 1
ATOM 2679 C CA . ARG A 1 331 ? -6.100 0.075 -14.805 1.00 91.56 331 ARG A CA 1
ATOM 2680 C C . ARG A 1 331 ? -6.850 -0.984 -14.005 1.00 91.56 331 ARG A C 1
ATOM 2682 O O . ARG A 1 331 ? -8.041 -1.201 -14.207 1.00 91.56 331 ARG A O 1
ATOM 2689 N N . ASP A 1 332 ? -6.148 -1.607 -13.069 1.00 93.25 332 ASP A N 1
ATOM 2690 C CA . ASP A 1 332 ? -6.728 -2.633 -12.211 1.00 93.25 332 ASP A CA 1
ATOM 2691 C C . ASP A 1 332 ? -7.875 -2.097 -11.345 1.00 93.25 332 ASP A C 1
ATOM 2693 O O . ASP A 1 332 ? -7.872 -0.951 -10.882 1.00 93.25 332 ASP A O 1
ATOM 2697 N N . GLU A 1 333 ? -8.817 -2.979 -11.021 1.00 92.50 333 GLU A N 1
ATOM 2698 C CA . GLU A 1 333 ? -9.776 -2.718 -9.958 1.00 92.50 333 GLU A CA 1
ATOM 2699 C C . GLU A 1 333 ? -9.066 -2.826 -8.609 1.00 92.50 333 GLU A C 1
ATOM 2701 O O . GLU A 1 333 ? -8.570 -3.889 -8.217 1.00 92.50 333 GLU A O 1
ATOM 2706 N N . MET A 1 334 ? -9.046 -1.717 -7.875 1.00 91.81 334 MET A N 1
ATOM 2707 C CA . MET A 1 334 ? -8.494 -1.653 -6.526 1.00 91.81 334 MET A CA 1
ATOM 2708 C C . MET A 1 334 ? -9.595 -1.816 -5.483 1.00 91.81 334 MET A C 1
ATOM 2710 O O . MET A 1 334 ? -10.730 -1.361 -5.663 1.00 91.81 334 MET A O 1
ATOM 2714 N N . ILE A 1 335 ? -9.241 -2.425 -4.354 1.00 91.31 335 ILE A N 1
ATOM 2715 C CA . ILE A 1 335 ? -10.145 -2.585 -3.218 1.00 91.31 335 ILE A CA 1
ATOM 2716 C C . ILE A 1 335 ? -10.654 -1.238 -2.712 1.00 91.31 335 ILE A C 1
ATOM 2718 O O . ILE A 1 335 ? -9.902 -0.280 -2.543 1.00 91.31 335 ILE A O 1
ATOM 2722 N N . GLN A 1 336 ? -11.949 -1.212 -2.407 1.00 91.81 336 GLN A N 1
ATOM 2723 C CA . GLN A 1 336 ? -12.650 -0.063 -1.851 1.00 91.81 336 GLN A CA 1
ATOM 2724 C C . GLN A 1 336 ? -12.885 -0.261 -0.350 1.00 91.81 336 GLN A C 1
ATOM 2726 O O . GLN A 1 336 ? -14.017 -0.474 0.091 1.00 91.81 336 GLN A O 1
ATOM 2731 N N . ALA A 1 337 ? -11.811 -0.200 0.440 1.00 93.69 337 ALA A N 1
ATOM 2732 C CA . ALA A 1 337 ? -11.910 -0.242 1.898 1.00 93.69 337 ALA A CA 1
ATOM 2733 C C . ALA A 1 337 ? -12.574 1.028 2.452 1.00 93.69 337 ALA A C 1
ATOM 2735 O O . ALA A 1 337 ? -12.722 2.038 1.750 1.00 93.69 337 ALA A O 1
ATOM 2736 N N . LEU A 1 338 ? -12.975 0.997 3.723 1.00 93.56 338 LEU A N 1
ATOM 2737 C CA . LEU A 1 338 ? -13.322 2.208 4.463 1.00 93.56 338 LEU A CA 1
ATOM 2738 C C . LEU A 1 338 ? -12.164 3.213 4.393 1.00 93.56 338 LEU A C 1
ATOM 2740 O O . LEU A 1 338 ? -10.999 2.829 4.334 1.00 93.56 338 LEU A O 1
ATOM 2744 N N . ALA A 1 339 ? -12.473 4.509 4.417 1.00 95.12 339 ALA A N 1
ATOM 2745 C CA . ALA A 1 339 ? -11.432 5.530 4.456 1.00 95.12 339 ALA A CA 1
ATOM 2746 C C . ALA A 1 339 ? -10.594 5.393 5.736 1.00 95.12 339 ALA A C 1
ATOM 2748 O O . ALA A 1 339 ? -11.120 5.121 6.823 1.00 95.12 339 ALA A O 1
ATOM 2749 N N . ARG A 1 340 ? -9.285 5.602 5.611 1.00 94.62 340 ARG A N 1
ATOM 2750 C CA . ARG A 1 340 ? -8.402 5.827 6.752 1.00 94.62 340 ARG A CA 1
ATOM 2751 C C . ARG A 1 340 ? -8.868 7.069 7.489 1.00 94.62 340 ARG A C 1
ATOM 2753 O O . ARG A 1 340 ? -9.363 8.020 6.888 1.00 94.62 340 ARG A O 1
ATOM 2760 N N . VAL A 1 341 ? -8.710 7.038 8.803 1.00 91.50 341 VAL A N 1
ATOM 2761 C CA . VAL A 1 341 ? -9.136 8.122 9.679 1.00 91.50 341 VAL A CA 1
ATOM 2762 C C . VAL A 1 341 ? -7.976 8.587 10.536 1.00 91.50 341 VAL A C 1
ATOM 2764 O O . VAL A 1 341 ? -7.146 7.788 10.975 1.00 91.50 341 VAL A O 1
ATOM 2767 N N . ASP A 1 342 ? -7.936 9.884 10.797 1.00 89.88 342 ASP A N 1
ATOM 2768 C CA . ASP A 1 342 ? -7.059 10.447 11.806 1.00 89.88 342 ASP A CA 1
ATOM 2769 C C . ASP A 1 342 ? -7.422 9.868 13.183 1.00 89.88 342 ASP A C 1
ATOM 2771 O O . ASP A 1 342 ? -8.579 9.893 13.608 1.00 89.88 342 ASP A O 1
ATOM 2775 N N . LYS A 1 343 ? -6.429 9.324 13.890 1.00 82.44 343 LYS A N 1
ATOM 2776 C CA . LYS A 1 343 ? -6.660 8.570 15.134 1.00 82.44 343 LYS A CA 1
ATOM 2777 C C . LYS A 1 343 ? -7.134 9.446 16.294 1.00 82.44 343 LYS A C 1
ATOM 2779 O O . LYS A 1 343 ? -7.710 8.911 17.240 1.00 82.44 343 LYS A O 1
ATOM 2784 N N . ALA A 1 344 ? -6.874 10.753 16.245 1.00 78.81 344 ALA A N 1
ATOM 2785 C CA . ALA A 1 344 ? -7.249 11.690 17.297 1.00 78.81 344 ALA A CA 1
ATOM 2786 C C . ALA A 1 344 ? -8.648 12.278 17.066 1.00 78.81 344 ALA A C 1
ATOM 2788 O O . ALA A 1 344 ? -9.435 12.413 18.000 1.00 78.81 344 ALA A O 1
ATOM 2789 N N . THR A 1 345 ? -8.962 12.615 15.818 1.00 84.12 345 THR A N 1
ATOM 2790 C CA . THR A 1 345 ? -10.170 13.360 15.443 1.00 84.12 345 THR A CA 1
ATOM 2791 C C . THR A 1 345 ? -11.243 12.493 14.793 1.00 84.12 345 THR A C 1
ATOM 2793 O O . THR A 1 345 ? -12.405 12.892 14.749 1.00 84.12 345 THR A O 1
ATOM 2796 N N . GLY A 1 346 ? -10.885 11.318 14.266 1.00 84.00 346 GLY A N 1
ATOM 2797 C CA . GLY A 1 346 ? -11.793 10.449 13.518 1.00 84.00 346 GLY A CA 1
ATOM 2798 C C . GLY A 1 346 ? -12.197 11.002 12.150 1.00 84.00 346 GLY A C 1
ATOM 2799 O O . GLY A 1 346 ? -13.129 10.473 11.539 1.00 84.00 346 GLY A O 1
ATOM 2800 N N . LYS A 1 347 ? -11.547 12.076 11.681 1.00 91.44 347 LYS A N 1
ATOM 2801 C CA . LYS A 1 347 ? -11.768 12.640 10.346 1.00 91.44 347 LYS A CA 1
ATOM 2802 C C . LYS A 1 347 ? -11.154 11.737 9.290 1.00 91.44 347 LYS A C 1
ATOM 2804 O O . LYS A 1 347 ? -10.090 11.168 9.510 1.00 91.44 347 LYS A O 1
ATOM 2809 N N . GLU A 1 348 ? -11.821 11.622 8.151 1.00 95.00 348 GLU A N 1
ATOM 2810 C CA . GLU A 1 348 ? -11.304 10.855 7.021 1.00 95.00 348 GLU A CA 1
ATOM 2811 C C . GLU A 1 348 ? -10.065 11.534 6.436 1.00 95.00 348 GLU A C 1
ATOM 2813 O O . GLU A 1 348 ? -10.006 12.760 6.324 1.00 95.00 348 GLU A O 1
ATOM 2818 N N . LEU A 1 349 ? -9.064 10.725 6.105 1.00 95.06 349 LEU A N 1
ATOM 2819 C CA . LEU A 1 349 ? -7.830 11.175 5.480 1.00 95.06 349 LEU A CA 1
ATOM 2820 C C . LEU A 1 349 ? -8.005 11.217 3.963 1.00 95.06 349 LEU A C 1
ATOM 2822 O O . LEU A 1 349 ? -8.663 10.349 3.385 1.00 95.06 349 LEU A O 1
ATOM 2826 N N . MET A 1 350 ? -7.374 12.206 3.334 1.00 94.62 350 MET A N 1
ATOM 2827 C CA . MET A 1 350 ? -7.314 12.324 1.880 1.00 94.62 350 MET A CA 1
ATOM 2828 C C . MET A 1 350 ? -6.005 11.736 1.349 1.00 94.62 350 MET A C 1
ATOM 2830 O O . MET A 1 350 ? -4.971 11.786 2.020 1.00 94.62 350 MET A O 1
ATOM 2834 N N . ASP A 1 351 ? -6.051 11.170 0.150 1.00 91.38 351 ASP A N 1
ATOM 2835 C CA . ASP A 1 351 ? -4.874 10.751 -0.592 1.00 91.38 351 ASP A CA 1
ATOM 2836 C C . ASP A 1 351 ? -4.217 11.938 -1.319 1.00 91.38 351 ASP A C 1
ATOM 2838 O O . ASP A 1 351 ? -4.684 13.077 -1.277 1.00 91.38 351 ASP A O 1
ATOM 2842 N N . GLN A 1 352 ? -3.093 11.673 -1.987 1.00 87.12 352 GLN A N 1
ATOM 2843 C CA . GLN A 1 352 ? -2.338 12.704 -2.706 1.00 87.12 352 GLN A CA 1
ATOM 2844 C C . GLN A 1 352 ? -3.092 13.294 -3.908 1.00 87.12 352 GLN A C 1
ATOM 2846 O O . GLN A 1 352 ? -2.721 14.365 -4.378 1.00 87.12 352 GLN A O 1
ATOM 2851 N N . ALA A 1 353 ? -4.129 12.614 -4.403 1.00 86.44 353 ALA A N 1
ATOM 2852 C CA . ALA A 1 353 ? -4.977 13.080 -5.494 1.00 86.44 353 ALA A CA 1
ATOM 2853 C C . ALA A 1 353 ? -6.222 13.837 -4.988 1.00 86.44 353 ALA A C 1
ATOM 2855 O O . ALA A 1 353 ? -7.045 14.264 -5.795 1.00 86.44 353 ALA A O 1
ATOM 2856 N N . GLY A 1 354 ? -6.370 14.012 -3.669 1.00 89.69 354 GLY A N 1
ATOM 2857 C CA . GLY A 1 354 ? -7.519 14.674 -3.049 1.00 89.69 354 GLY A CA 1
ATOM 2858 C C . GLY A 1 354 ? -8.753 13.781 -2.883 1.00 89.69 354 GLY A C 1
ATOM 2859 O O . GLY A 1 354 ? -9.804 14.275 -2.479 1.00 89.69 354 GLY A O 1
ATOM 2860 N N . GLY A 1 355 ? -8.645 12.481 -3.176 1.00 92.31 355 GLY A N 1
ATOM 2861 C CA . GLY A 1 355 ? -9.685 11.489 -2.907 1.00 92.31 355 GLY A CA 1
ATOM 2862 C C . GLY A 1 355 ? -9.601 10.941 -1.481 1.00 92.31 355 GLY A C 1
ATOM 2863 O O . GLY A 1 355 ? -8.643 11.200 -0.762 1.00 92.31 355 GLY A O 1
ATOM 2864 N N . LEU A 1 356 ? -10.584 10.143 -1.055 1.00 94.62 356 LEU A N 1
ATOM 2865 C CA . LEU A 1 356 ? -10.512 9.454 0.241 1.00 94.62 356 LEU A CA 1
ATOM 2866 C C . LEU A 1 356 ? -9.380 8.416 0.241 1.00 94.62 356 LEU A C 1
ATOM 2868 O O . LEU A 1 356 ? -9.341 7.536 -0.621 1.00 94.62 356 LEU A O 1
ATOM 2872 N N . ASP A 1 357 ? -8.514 8.449 1.254 1.00 95.12 357 ASP A N 1
ATOM 2873 C CA . ASP A 1 357 ? -7.448 7.461 1.417 1.00 95.12 357 ASP A CA 1
ATOM 2874 C C . ASP A 1 357 ? -8.027 6.122 1.893 1.00 95.12 357 ASP A C 1
ATOM 2876 O O . ASP A 1 357 ? -8.224 5.889 3.084 1.00 95.12 357 ASP A O 1
ATOM 2880 N N . ARG A 1 358 ? -8.303 5.222 0.949 1.00 95.19 358 ARG A N 1
ATOM 2881 C CA . ARG A 1 358 ? -8.864 3.881 1.198 1.00 95.19 358 ARG A CA 1
ATOM 2882 C C . ARG A 1 358 ? -7.804 2.785 1.294 1.00 95.19 358 ARG A C 1
ATOM 2884 O O . ARG A 1 358 ? -8.112 1.608 1.127 1.00 95.19 358 ARG A O 1
ATOM 2891 N N . ARG A 1 359 ? -6.542 3.143 1.532 1.00 94.62 359 ARG A N 1
ATOM 2892 C CA . ARG A 1 359 ? -5.479 2.147 1.692 1.00 94.62 359 ARG A CA 1
ATOM 2893 C C . ARG A 1 359 ? -5.722 1.283 2.927 1.00 94.62 359 ARG A C 1
ATOM 2895 O O . ARG A 1 359 ? -6.102 1.783 3.992 1.00 94.62 359 ARG A O 1
ATOM 2902 N N . VAL A 1 360 ? -5.468 -0.010 2.785 1.00 92.12 360 VAL A N 1
ATOM 2903 C CA . VAL A 1 360 ? -5.485 -0.972 3.887 1.00 92.12 360 VAL A CA 1
ATOM 2904 C C . VAL A 1 360 ? -4.193 -0.783 4.666 1.00 92.12 360 VAL A C 1
ATOM 2906 O O . VAL A 1 360 ? -3.112 -0.784 4.078 1.00 92.12 360 VAL A O 1
ATOM 2909 N N . GLU A 1 361 ? -4.283 -0.549 5.973 1.00 88.81 361 GLU A N 1
ATOM 2910 C CA . GLU A 1 361 ? -3.074 -0.447 6.788 1.00 88.81 361 GLU A CA 1
ATOM 2911 C C . GLU A 1 361 ? -2.518 -1.849 7.007 1.00 88.81 361 GLU A C 1
ATOM 2913 O O . GLU A 1 361 ? -3.289 -2.786 7.175 1.00 88.81 361 GLU A O 1
ATOM 2918 N N . PHE A 1 362 ? -1.201 -1.996 7.015 1.00 85.69 362 PHE A N 1
ATOM 2919 C CA . PHE A 1 362 ? -0.464 -3.176 7.458 1.00 85.69 362 PHE A CA 1
ATOM 2920 C C . PHE A 1 362 ? 0.487 -2.769 8.574 1.00 85.69 362 PHE A C 1
ATOM 2922 O O . PHE A 1 362 ? 0.693 -1.582 8.821 1.00 85.69 362 PHE A O 1
ATOM 2929 N N . THR A 1 363 ? 1.065 -3.753 9.248 1.00 81.81 363 THR A N 1
ATOM 2930 C CA . THR A 1 363 ? 2.197 -3.535 10.143 1.00 81.81 363 THR A CA 1
ATOM 2931 C C . THR A 1 363 ? 3.362 -4.321 9.578 1.00 81.81 363 THR A C 1
ATOM 2933 O O . THR A 1 363 ? 3.230 -5.529 9.380 1.00 81.81 363 THR A O 1
ATOM 2936 N N . ASP A 1 364 ? 4.459 -3.641 9.261 1.00 82.38 364 ASP A N 1
ATOM 2937 C CA . ASP A 1 364 ? 5.647 -4.320 8.755 1.00 82.38 364 ASP A CA 1
ATOM 2938 C C . ASP A 1 364 ? 6.394 -5.061 9.877 1.00 82.38 364 ASP A C 1
ATOM 2940 O O . ASP A 1 364 ? 6.039 -4.983 11.058 1.00 82.38 364 ASP A O 1
ATOM 2944 N N . VAL A 1 365 ? 7.461 -5.780 9.522 1.00 73.62 365 VAL A N 1
ATOM 2945 C CA . VAL A 1 365 ? 8.257 -6.557 10.490 1.00 73.62 365 VAL A CA 1
ATOM 2946 C C . VAL A 1 365 ? 8.897 -5.709 11.597 1.00 73.62 365 VAL A C 1
ATOM 2948 O O . VAL A 1 365 ? 9.351 -6.256 12.603 1.00 73.62 365 VAL A O 1
ATOM 2951 N N . THR A 1 366 ? 8.956 -4.386 11.431 1.00 77.31 366 THR A N 1
ATOM 2952 C CA . THR A 1 366 ? 9.511 -3.458 12.421 1.00 77.31 366 THR A CA 1
ATOM 2953 C C . THR A 1 366 ? 8.459 -2.873 13.358 1.00 77.31 366 THR A C 1
ATOM 2955 O O . THR A 1 366 ? 8.822 -2.228 14.343 1.00 77.31 366 THR A O 1
ATOM 2958 N N . GLY A 1 367 ? 7.177 -3.139 13.096 1.00 78.31 367 GLY A N 1
ATOM 2959 C CA . GLY A 1 367 ? 6.057 -2.554 13.825 1.00 78.31 367 GLY A CA 1
ATOM 2960 C C . GLY A 1 367 ? 5.532 -1.256 13.205 1.00 78.31 367 GLY A C 1
ATOM 2961 O O . GLY A 1 367 ? 4.628 -0.643 13.776 1.00 78.31 367 GLY A O 1
ATOM 2962 N N . GLU A 1 368 ? 6.068 -0.823 12.062 1.00 85.31 368 GLU A N 1
ATOM 2963 C CA . GLU A 1 368 ? 5.638 0.404 11.398 1.00 85.31 368 GLU A CA 1
ATOM 2964 C C . GLU A 1 368 ? 4.335 0.180 10.624 1.00 85.31 368 GLU A C 1
ATOM 2966 O O . GLU A 1 368 ? 4.124 -0.866 10.008 1.00 85.31 368 GLU A O 1
ATOM 2971 N N . ALA A 1 369 ? 3.432 1.163 10.666 1.00 86.06 369 ALA A N 1
ATOM 2972 C CA . ALA A 1 369 ? 2.187 1.103 9.914 1.00 86.06 369 ALA A CA 1
ATOM 2973 C C . ALA A 1 369 ? 2.438 1.436 8.436 1.00 86.06 369 ALA A C 1
ATOM 2975 O O . ALA A 1 369 ? 2.888 2.536 8.127 1.00 86.06 369 ALA A O 1
ATOM 2976 N N . VAL A 1 370 ? 2.075 0.528 7.529 1.00 89.69 370 VAL A N 1
ATOM 2977 C CA . VAL A 1 370 ? 2.261 0.685 6.078 1.00 89.69 370 VAL A CA 1
ATOM 2978 C C . VAL A 1 370 ? 0.897 0.739 5.385 1.00 89.69 370 VAL A C 1
ATOM 2980 O O . VAL A 1 370 ? 0.233 -0.289 5.257 1.00 89.69 370 VAL A O 1
ATOM 2983 N N . PRO A 1 371 ? 0.416 1.926 4.973 1.00 92.44 371 PRO A N 1
ATOM 2984 C CA . PRO A 1 371 ? -0.830 2.054 4.228 1.00 92.44 371 PRO A CA 1
ATOM 2985 C C . PRO A 1 371 ? -0.628 1.649 2.769 1.00 92.44 371 PRO A C 1
ATOM 2987 O O . PRO A 1 371 ? 0.111 2.302 2.027 1.00 92.44 371 PRO A O 1
ATOM 2990 N N . THR A 1 372 ? -1.354 0.626 2.334 1.00 91.31 372 THR A N 1
ATOM 2991 C CA . THR A 1 372 ? -1.133 -0.041 1.053 1.00 91.31 372 THR A CA 1
ATOM 2992 C C . THR A 1 372 ? -2.417 -0.140 0.232 1.00 91.31 372 THR A C 1
ATOM 2994 O O . THR A 1 372 ? -3.493 -0.443 0.752 1.00 91.31 372 THR A O 1
ATOM 2997 N N . LYS A 1 373 ? -2.323 0.134 -1.074 1.00 91.62 373 LYS A N 1
ATOM 2998 C CA . LYS A 1 373 ? -3.410 -0.174 -2.013 1.00 91.62 373 LYS A CA 1
ATOM 2999 C C . LYS A 1 373 ? -3.394 -1.675 -2.285 1.00 91.62 373 LYS A C 1
ATOM 3001 O O . LYS A 1 373 ? -2.322 -2.249 -2.402 1.00 91.62 373 LYS A O 1
ATOM 3006 N N . LEU A 1 374 ? -4.558 -2.302 -2.400 1.00 91.31 374 LEU A N 1
ATOM 3007 C CA . LEU A 1 374 ? -4.649 -3.729 -2.706 1.00 91.31 374 LEU A CA 1
ATOM 3008 C C . LEU A 1 374 ? -5.430 -3.936 -3.995 1.00 91.31 374 LEU A C 1
ATOM 3010 O O . LEU A 1 374 ? -6.518 -3.380 -4.167 1.00 91.31 374 LEU A O 1
ATOM 3014 N N . ARG A 1 375 ? -4.867 -4.743 -4.891 1.00 92.00 375 ARG A N 1
ATOM 3015 C CA . ARG A 1 375 ? -5.500 -5.121 -6.151 1.00 92.00 375 ARG A CA 1
ATOM 3016 C C . ARG A 1 375 ? -6.623 -6.118 -5.878 1.00 92.00 375 ARG A C 1
ATOM 3018 O O . ARG A 1 375 ? -6.379 -7.178 -5.298 1.00 92.00 375 ARG A O 1
ATOM 3025 N N . ALA A 1 376 ? -7.834 -5.786 -6.319 1.00 89.88 376 ALA A N 1
ATOM 3026 C CA . ALA A 1 376 ? -8.968 -6.703 -6.330 1.00 89.88 376 ALA A CA 1
ATOM 3027 C C . ALA A 1 376 ? -8.904 -7.610 -7.562 1.00 89.88 376 ALA A C 1
ATOM 3029 O O . ALA A 1 376 ? -9.007 -8.829 -7.436 1.00 89.88 376 ALA A O 1
ATOM 3030 N N . ARG A 1 377 ? -8.712 -7.013 -8.746 1.00 90.44 377 ARG A N 1
ATOM 3031 C CA . ARG A 1 377 ? -8.764 -7.728 -10.022 1.00 90.44 377 ARG A CA 1
ATOM 3032 C C . ARG A 1 377 ? -7.986 -6.996 -11.114 1.00 90.44 377 ARG A C 1
ATOM 3034 O O . ARG A 1 377 ? -8.041 -5.774 -11.204 1.00 90.44 377 ARG A O 1
ATOM 3041 N N . VAL A 1 378 ? -7.300 -7.767 -11.952 1.00 92.00 378 VAL A N 1
ATOM 3042 C CA . VAL A 1 378 ? -6.764 -7.291 -13.234 1.00 92.00 378 VAL A CA 1
ATOM 3043 C C . VAL A 1 378 ? -7.896 -7.337 -14.255 1.00 92.00 378 VAL A C 1
ATOM 3045 O O . VAL A 1 378 ? -8.544 -8.376 -14.392 1.00 92.00 378 VAL A O 1
ATOM 3048 N N . VAL A 1 379 ? -8.157 -6.220 -14.931 1.00 94.75 379 VAL A N 1
ATOM 3049 C CA . VAL A 1 379 ? -9.282 -6.092 -15.877 1.00 94.75 379 VAL A CA 1
ATOM 3050 C C . VAL A 1 379 ? -8.850 -5.827 -17.315 1.00 94.75 379 VAL A C 1
ATOM 3052 O O . VAL A 1 379 ? -9.680 -5.930 -18.214 1.00 94.75 379 VAL A O 1
ATOM 3055 N N . ASP A 1 380 ? -7.575 -5.510 -17.548 1.00 95.44 380 ASP A N 1
ATOM 3056 C CA . ASP A 1 380 ? -7.063 -5.333 -18.904 1.00 95.44 380 ASP A CA 1
ATOM 3057 C C . ASP A 1 380 ? -7.103 -6.664 -19.673 1.00 95.44 380 ASP A C 1
ATOM 3059 O O . ASP A 1 380 ? -6.544 -7.656 -19.195 1.00 95.44 380 ASP A O 1
ATOM 3063 N N . PRO A 1 381 ? -7.745 -6.712 -20.855 1.00 95.25 381 PRO A N 1
ATOM 3064 C CA . PRO A 1 381 ? -7.916 -7.950 -21.610 1.00 95.25 381 PRO A CA 1
ATOM 3065 C C . PRO A 1 381 ? -6.604 -8.513 -22.173 1.00 95.25 381 PRO A C 1
ATOM 3067 O O . PRO A 1 381 ? -6.566 -9.692 -22.528 1.00 95.25 381 PRO A O 1
ATOM 3070 N N . HIS A 1 382 ? -5.543 -7.706 -22.263 1.00 96.94 382 HIS A N 1
ATOM 3071 C CA . HIS A 1 382 ? -4.220 -8.164 -22.693 1.00 96.94 382 HIS A CA 1
ATOM 3072 C C . HIS A 1 382 ? -3.433 -8.796 -21.545 1.00 96.94 382 HIS A C 1
ATOM 3074 O O . HIS A 1 382 ? -2.436 -9.472 -21.795 1.00 96.94 382 HIS A O 1
ATOM 3080 N N . ILE A 1 383 ? -3.856 -8.594 -20.291 1.00 96.94 383 ILE A N 1
ATOM 3081 C CA . ILE A 1 383 ? -3.102 -9.046 -19.127 1.00 96.94 383 ILE A CA 1
ATOM 3082 C C . ILE A 1 383 ? -3.616 -10.396 -18.624 1.00 96.94 383 ILE A C 1
ATOM 3084 O O . ILE A 1 383 ? -4.770 -10.548 -18.225 1.00 96.94 383 ILE A O 1
ATOM 3088 N N . LYS A 1 384 ? -2.715 -11.377 -18.562 1.00 95.25 384 LYS A N 1
ATOM 3089 C CA . LYS A 1 384 ? -2.948 -12.704 -17.980 1.00 95.25 384 LYS A CA 1
ATOM 3090 C C . LYS A 1 384 ? -2.195 -12.860 -16.662 1.00 95.25 384 LYS A C 1
ATOM 3092 O O . LYS A 1 384 ? -1.053 -12.428 -16.524 1.00 95.25 384 LYS A O 1
ATOM 3097 N N . GLY A 1 385 ? -2.821 -13.533 -15.698 1.00 91.12 385 GLY A N 1
ATOM 3098 C CA . GLY A 1 385 ? -2.251 -13.813 -14.378 1.00 91.12 385 GLY A CA 1
ATOM 3099 C C . GLY A 1 385 ? -3.037 -13.166 -13.232 1.00 91.12 385 GLY A C 1
ATOM 3100 O O . GLY A 1 385 ? -4.178 -12.750 -13.435 1.00 91.12 385 GLY A O 1
ATOM 3101 N N . PRO A 1 386 ? -2.466 -13.102 -12.014 1.00 90.81 386 PRO A N 1
ATOM 3102 C CA . PRO A 1 386 ? -1.074 -13.422 -11.673 1.00 90.81 386 PRO A CA 1
ATOM 3103 C C . PRO A 1 386 ? -0.719 -14.922 -11.709 1.00 90.81 386 PRO A C 1
ATOM 3105 O O . PRO A 1 386 ? -1.511 -15.776 -11.304 1.00 90.81 386 PRO A O 1
ATOM 3108 N N . ILE A 1 387 ? 0.504 -15.241 -12.139 1.00 91.50 387 ILE A N 1
ATOM 3109 C CA . ILE A 1 387 ? 1.097 -16.589 -12.225 1.00 91.50 387 ILE A CA 1
ATOM 3110 C C . ILE A 1 387 ? 2.320 -16.643 -11.300 1.00 91.50 387 ILE A C 1
ATOM 3112 O O . ILE A 1 387 ? 3.030 -15.652 -11.172 1.00 91.50 387 ILE A O 1
ATOM 3116 N N . SER A 1 388 ? 2.560 -17.763 -10.610 1.00 89.62 388 SER A N 1
ATOM 3117 C CA . SER A 1 388 ? 3.717 -17.870 -9.707 1.00 89.62 388 SER A CA 1
ATOM 3118 C C . SER A 1 388 ? 5.027 -17.917 -10.491 1.00 89.62 388 SER A C 1
ATOM 3120 O O . SER A 1 388 ? 5.128 -18.650 -11.471 1.00 89.62 388 SER A O 1
ATOM 3122 N N . THR A 1 389 ? 6.044 -17.191 -10.023 1.00 90.25 389 THR A N 1
ATOM 3123 C CA . THR A 1 389 ? 7.405 -17.273 -10.578 1.00 90.25 389 THR A CA 1
ATOM 3124 C C . THR A 1 389 ? 8.152 -18.536 -10.143 1.00 90.25 389 THR A C 1
ATOM 3126 O O . THR A 1 389 ? 9.177 -18.873 -10.725 1.00 90.25 389 THR A O 1
ATOM 3129 N N . GLY A 1 390 ? 7.696 -19.212 -9.081 1.00 88.25 390 GLY A N 1
ATOM 3130 C CA . GLY A 1 390 ? 8.444 -20.288 -8.423 1.00 88.25 390 GLY A CA 1
ATOM 3131 C C . GLY A 1 390 ? 9.630 -19.812 -7.568 1.00 88.25 390 GLY A C 1
ATOM 3132 O O . GLY A 1 390 ? 10.293 -20.635 -6.947 1.00 88.25 390 GLY A O 1
ATOM 3133 N N . TRP A 1 391 ? 9.893 -18.501 -7.473 1.00 87.50 391 TRP A N 1
ATOM 3134 C CA . TRP A 1 391 ? 11.040 -17.945 -6.729 1.00 87.50 391 TRP A CA 1
ATOM 3135 C C . TRP A 1 391 ? 10.798 -17.780 -5.222 1.00 87.50 391 TRP A C 1
ATOM 3137 O O . TRP A 1 391 ? 11.658 -17.258 -4.512 1.00 87.50 391 TRP A O 1
ATOM 3147 N N . GLY A 1 392 ? 9.620 -18.171 -4.737 1.00 75.50 392 GLY A N 1
ATOM 3148 C CA . GLY A 1 392 ? 9.158 -17.849 -3.391 1.00 75.50 392 GLY A CA 1
ATOM 3149 C C . GLY A 1 392 ? 8.535 -16.453 -3.295 1.00 75.50 392 GLY A C 1
ATOM 3150 O O . GLY A 1 392 ? 8.669 -15.606 -4.180 1.00 75.50 392 GLY A O 1
ATOM 3151 N N . ALA A 1 393 ? 7.801 -16.242 -2.208 1.00 67.38 393 ALA A N 1
ATOM 3152 C CA . ALA A 1 393 ? 6.796 -15.190 -2.108 1.00 67.38 393 ALA A CA 1
ATOM 3153 C C . ALA A 1 393 ? 7.229 -13.952 -1.305 1.00 67.38 393 ALA A C 1
ATOM 3155 O O . ALA A 1 393 ? 6.511 -12.962 -1.265 1.00 67.38 393 ALA A O 1
ATOM 3156 N N . THR A 1 394 ? 8.359 -14.024 -0.605 1.00 67.75 394 THR A N 1
ATOM 3157 C CA . THR A 1 394 ? 8.726 -13.027 0.402 1.00 67.75 394 THR A CA 1
ATOM 3158 C C . THR A 1 394 ? 10.240 -12.925 0.558 1.00 67.75 394 THR A C 1
ATOM 3160 O O . THR A 1 394 ? 10.942 -13.927 0.422 1.00 67.75 394 THR A O 1
ATOM 3163 N N . ASP A 1 395 ? 10.748 -11.723 0.852 1.00 65.94 395 ASP A N 1
ATOM 3164 C CA . ASP A 1 395 ? 12.133 -11.499 1.305 1.00 65.94 395 ASP A CA 1
ATOM 3165 C C . ASP A 1 395 ? 12.388 -11.989 2.739 1.00 65.94 395 ASP A C 1
ATOM 3167 O O . ASP A 1 395 ? 13.540 -12.054 3.165 1.00 65.94 395 ASP A O 1
ATOM 3171 N N . TYR A 1 396 ? 11.331 -12.346 3.469 1.00 68.06 396 TYR A N 1
ATOM 3172 C CA . TYR A 1 396 ? 11.378 -12.710 4.883 1.00 68.06 396 TYR A CA 1
ATOM 3173 C C . TYR A 1 396 ? 11.477 -14.213 5.120 1.00 68.06 396 TYR A C 1
ATOM 3175 O O . TYR A 1 396 ? 11.038 -15.030 4.309 1.00 68.06 396 TYR A O 1
ATOM 3183 N N . THR A 1 397 ? 11.967 -14.573 6.303 1.00 65.69 397 THR A N 1
ATOM 3184 C CA . THR A 1 397 ? 11.779 -15.924 6.838 1.00 65.69 397 THR A CA 1
ATOM 3185 C C . THR A 1 397 ? 10.296 -16.204 7.083 1.00 65.69 397 THR A C 1
ATOM 3187 O O . THR A 1 397 ? 9.511 -15.288 7.328 1.00 65.69 397 THR A O 1
ATOM 3190 N N . GLU A 1 398 ? 9.901 -17.476 7.093 1.00 62.91 398 GLU A N 1
ATOM 3191 C CA . GLU A 1 398 ? 8.518 -17.876 7.378 1.00 62.91 398 GLU A CA 1
ATOM 3192 C C . GLU A 1 398 ? 8.013 -17.345 8.733 1.00 62.91 398 GLU A C 1
ATOM 3194 O O . GLU A 1 398 ? 6.862 -16.939 8.848 1.00 62.91 398 GLU A O 1
ATOM 3199 N N . GLN A 1 399 ? 8.881 -17.250 9.746 1.00 66.12 399 GLN A N 1
ATOM 3200 C CA . GLN A 1 399 ? 8.534 -16.715 11.069 1.00 66.12 399 GLN A CA 1
ATOM 3201 C C . GLN A 1 399 ? 8.254 -15.205 11.050 1.00 66.12 399 GLN A C 1
ATOM 3203 O O . GLN A 1 399 ? 7.328 -14.726 11.704 1.00 66.12 399 GLN A O 1
ATOM 3208 N N . GLU A 1 400 ? 9.046 -14.429 10.313 1.00 65.75 400 GLU A N 1
ATOM 3209 C CA . GLU A 1 400 ? 8.817 -12.991 10.118 1.00 65.75 400 GLU A CA 1
ATOM 3210 C C . GLU A 1 400 ? 7.567 -12.743 9.273 1.00 65.75 400 GLU A C 1
ATOM 3212 O O . GLU A 1 400 ? 6.762 -11.864 9.576 1.00 65.75 400 GLU A O 1
ATOM 3217 N N . ALA A 1 401 ? 7.372 -13.588 8.265 1.00 58.69 401 ALA A N 1
ATOM 3218 C CA . ALA A 1 401 ? 6.202 -13.608 7.412 1.00 58.69 401 ALA A CA 1
ATOM 3219 C C . ALA A 1 401 ? 4.931 -13.901 8.249 1.00 58.69 401 ALA A C 1
ATOM 3221 O O . ALA A 1 401 ? 3.938 -13.172 8.180 1.00 58.69 401 ALA A O 1
ATOM 3222 N N . GLN A 1 402 ? 4.982 -14.887 9.150 1.00 58.09 402 GLN A N 1
ATOM 3223 C CA . GLN A 1 402 ? 3.899 -15.190 10.089 1.00 58.09 402 GLN A CA 1
ATOM 3224 C C . GLN A 1 402 ? 3.571 -14.020 11.022 1.00 58.09 402 GLN A C 1
ATOM 3226 O O . GLN A 1 402 ? 2.403 -13.819 11.319 1.00 58.09 402 GLN A O 1
ATOM 3231 N N . LYS A 1 403 ? 4.528 -13.182 11.441 1.00 58.69 403 LYS A N 1
ATOM 3232 C CA . LYS A 1 403 ? 4.215 -11.988 12.262 1.00 58.69 403 LYS A CA 1
ATOM 3233 C C . LYS A 1 403 ? 3.315 -10.984 11.541 1.00 58.69 403 LYS A C 1
ATOM 3235 O O . LYS A 1 403 ? 2.512 -10.318 12.189 1.00 58.69 403 LYS A O 1
ATOM 3240 N N . ILE A 1 404 ? 3.413 -10.915 10.216 1.00 55.84 404 ILE A N 1
ATOM 3241 C CA . ILE A 1 404 ? 2.549 -10.085 9.369 1.00 55.84 404 ILE A CA 1
ATOM 3242 C C . ILE A 1 404 ? 1.201 -10.792 9.132 1.00 55.84 404 ILE A C 1
ATOM 3244 O O . ILE A 1 404 ? 0.143 -10.158 9.188 1.00 55.84 404 ILE A O 1
ATOM 3248 N N . LEU A 1 405 ? 1.225 -12.121 8.946 1.00 51.28 405 LEU A N 1
ATOM 3249 C CA . LEU A 1 405 ? 0.039 -12.960 8.729 1.00 51.28 405 LEU A CA 1
ATOM 3250 C C . LEU A 1 405 ? -0.726 -13.391 9.981 1.00 51.28 405 LEU A C 1
ATOM 3252 O O . LEU A 1 405 ? -1.848 -13.853 9.822 1.00 51.28 405 LEU A O 1
ATOM 3256 N N . LEU A 1 406 ? -0.231 -13.197 11.207 1.00 42.53 406 LEU A N 1
ATOM 3257 C CA . LEU A 1 406 ? -0.935 -13.525 12.466 1.00 42.53 406 LEU A CA 1
ATOM 3258 C C . LEU A 1 406 ? -2.261 -12.749 12.651 1.00 42.53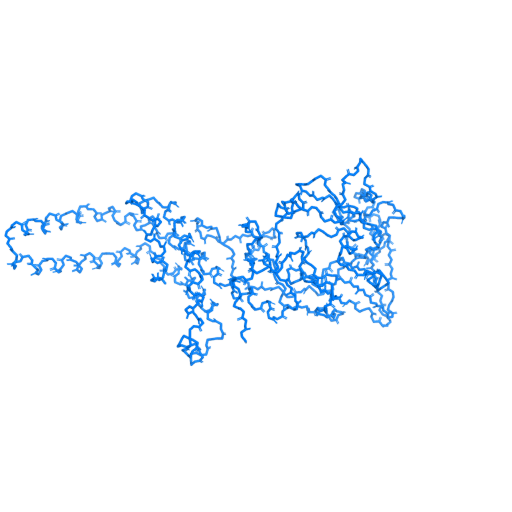 406 LEU A C 1
ATOM 3260 O O . LEU A 1 406 ? -2.906 -12.830 13.692 1.00 42.53 406 LEU A O 1
ATOM 3264 N N . THR A 1 407 ? -2.684 -12.000 11.633 1.00 45.62 407 THR A N 1
ATOM 3265 C CA . THR A 1 407 ? -3.982 -11.336 11.536 1.00 45.62 407 THR A CA 1
ATOM 3266 C C . THR A 1 407 ? -4.943 -11.966 10.511 1.00 45.62 407 THR A C 1
ATOM 3268 O O . THR A 1 407 ? -6.125 -11.628 10.503 1.00 45.62 407 THR A O 1
ATOM 3271 N N . VAL A 1 408 ? -4.486 -12.935 9.711 1.00 40.06 408 VAL A N 1
ATOM 3272 C CA . VAL A 1 408 ? -5.286 -13.747 8.785 1.00 40.06 408 VAL A CA 1
ATOM 3273 C C . VAL A 1 408 ? -5.368 -15.160 9.370 1.00 40.06 408 VAL A C 1
ATOM 3275 O O . VAL A 1 408 ? -4.327 -15.792 9.542 1.00 40.06 408 VAL A O 1
ATOM 3278 N N . PRO A 1 409 ? -6.558 -15.684 9.719 1.00 36.56 409 PRO A N 1
ATOM 3279 C CA . PRO A 1 409 ? -6.663 -17.060 10.185 1.00 36.56 409 PRO A CA 1
ATOM 3280 C C . PRO A 1 409 ? -6.053 -18.012 9.162 1.00 36.56 409 PRO A C 1
ATOM 3282 O O . PRO A 1 409 ? -6.422 -17.983 7.983 1.00 36.56 409 PRO A O 1
ATOM 3285 N N . ALA A 1 410 ? -5.152 -18.875 9.640 1.00 36.19 410 ALA A N 1
ATOM 3286 C CA . ALA A 1 410 ? -4.795 -20.086 8.926 1.00 36.19 410 ALA A CA 1
ATOM 3287 C C . ALA A 1 410 ? -6.113 -20.799 8.622 1.00 36.19 410 ALA A C 1
ATOM 3289 O O . ALA A 1 410 ? -6.880 -21.137 9.524 1.00 36.19 410 ALA A O 1
ATOM 3290 N N . THR A 1 411 ? -6.438 -20.891 7.340 1.00 36.56 411 THR A N 1
ATOM 3291 C CA . THR A 1 411 ? -7.635 -21.616 6.932 1.00 36.56 411 THR A CA 1
ATOM 3292 C C . THR A 1 411 ? -7.286 -23.084 7.165 1.00 36.56 411 THR A C 1
ATOM 3294 O O . THR A 1 411 ? -6.263 -23.529 6.645 1.00 36.56 411 THR A O 1
ATOM 3297 N N . GLN A 1 412 ? -8.035 -23.764 8.040 1.00 30.30 412 GLN A N 1
ATOM 3298 C CA . GLN A 1 412 ? -7.989 -25.226 8.138 1.00 30.30 412 GLN A CA 1
ATOM 3299 C C . GLN A 1 412 ? -8.461 -25.848 6.829 1.00 30.30 412 GLN A C 1
ATOM 3301 O O . GLN A 1 412 ? -9.388 -25.261 6.217 1.00 30.30 412 GLN A O 1
#

Organism: NCBI:txid2683234

pLDDT: mean 83.36, std 13.89, range [30.3, 98.56]

Sequence (412 aa):
MRLVWVYLKPVIKHADDILNVSRLVTAANRACDAALPKITDYLQHNRVLKWATDGKIPDMYRFLAKTIRDMSETLSPAKLGKLLDEKIGELKALLRKIRPIVPTTVRENIDDFMKLVDANRRGMGNAVQQFVQPVRAVLKVLAKRLDDQAWRVQVYRTNRGWIAPMSESGAARLINANPPKWAKKRPNRMKHPRLKLSEKKMKALMEENPGHPPLQEWLVKTFSRKEGGMRADKIKGPAKLYRIVDPSNEGAGIFWMTEEEFKALRNRDEWRERFAVKPDWNQNGWFVEYEIKDGESLAVWRGPAASQELAGTDRYLEGGGEQIVFFPENRDEMIQALARVDKATGKELMDQAGGLDRRVEFTDVTGEAVPTKLRARVVDPHIKGPISTGWGATDYTEQEAQKILLTVPATQ

Secondary structure (DSSP, 8-state):
-HHHHHHHTTT--SHHHHH-HHHHHHHHHHHHHHHHHHHHHHHTSHHHHHHHHHTT-S-HHHHHHHHHHHHHHH--HHHHHHHHHHHHHHHHHHHHHHGGGS-HHHHHHHHHHHHHHHHHHHHHHHHHHHHHHHHHHHHHHHHHHHHHHHHHHHHHHHSSS------HHHHHHHHHHS--TTSEEPPSS-SSPBP---HHHHHHHHHHSTTSPPP-HHHHTTBBSSTT-SEEEEEESSEEEEEEE-TTS-TT-SEEEEHHHHHT--SHHHHHHHHT--TTT---SEEEEEEE-TT-EEEEEEEEBPPEE-TTSSEEE---SEEEE---SSPPEEP-PPPPB-TTT-PBPB-TTSSB--PEEEE-TTS-EEEE--EEE---TTEEEEEE-SS-S-SS-HHHHHHHHTTS----